Protein AF-0000000080792248 (afdb_homodimer)

Radius of gyration: 33.94 Å; Cα contacts (8 Å, |Δi|>4): 416; chains: 2; bounding box: 84×91×71 Å

Solvent-accessible surface area (backbone atoms only — not comparable to full-atom values): 27594 Å² total; per-residue (Å²): 134,82,74,79,63,71,64,55,58,54,50,51,52,52,52,50,48,53,51,50,50,52,51,46,55,53,45,66,75,39,85,69,81,72,72,50,47,61,70,50,49,49,58,53,50,51,52,52,48,50,51,49,48,48,49,52,48,62,64,58,58,65,68,70,60,73,55,48,75,62,47,49,47,49,38,39,40,53,28,38,51,53,42,34,61,61,47,30,71,73,53,45,52,63,58,57,27,16,51,69,45,72,43,48,54,64,57,44,50,73,74,25,90,39,69,65,52,43,48,51,53,39,51,53,51,53,56,59,58,54,60,76,46,44,6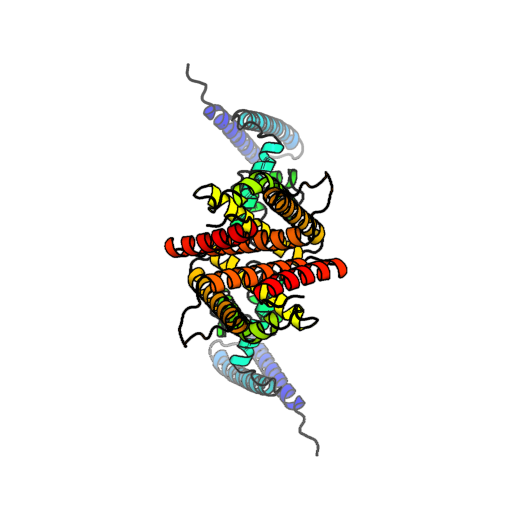1,59,53,65,72,39,61,58,73,53,66,68,72,48,33,53,52,52,43,51,49,45,48,48,50,51,49,50,52,55,47,19,58,65,36,67,90,40,16,64,61,53,50,52,49,52,51,52,51,32,51,52,44,12,48,52,50,33,44,66,72,68,47,84,71,55,90,88,52,76,70,58,67,69,35,44,45,50,17,45,47,48,55,21,31,51,47,47,33,42,52,49,36,66,45,40,88,43,66,68,59,24,48,52,41,47,51,43,43,33,53,54,48,24,62,74,60,64,47,73,128,131,87,75,80,67,73,66,55,57,56,50,51,52,52,50,50,49,51,49,48,50,52,49,48,55,54,45,67,73,42,88,69,78,72,72,49,48,62,71,51,49,50,57,52,51,50,52,50,49,48,49,49,50,47,48,51,49,62,68,55,57,63,69,70,59,72,55,47,76,63,46,49,46,50,37,38,40,51,28,38,53,53,42,33,63,61,46,31,70,72,54,44,53,65,58,58,27,17,51,68,45,72,43,48,54,65,57,46,48,73,72,26,90,38,69,65,52,43,49,51,53,38,51,53,50,52,56,60,57,52,61,75,49,44,61,58,52,65,72,39,65,58,75,54,67,66,73,47,34,54,51,50,42,50,51,46,49,47,49,51,49,50,51,55,46,19,58,64,35,66,89,41,16,64,60,53,48,51,50,52,51,53,51,32,50,53,44,12,48,52,50,34,44,67,72,68,46,84,72,57,91,87,52,76,71,56,66,69,35,44,43,50,16,46,47,48,55,19,33,51,47,47,34,44,53,49,36,66,45,38,87,43,68,68,60,24,46,51,41,48,50,42,44,35,52,55,48,23,62,73,60,64,47,71,127

Nearest PDB structures (foldseek):
  6o6o-assembly1_B  TM=5.865E-01  e=5.584E-06  Mycobacterium tuberculosis
  3bhq-assembly1_B  TM=6.969E-01  e=8.909E-05  Mesorhizobium japonicum MAFF 303099
  3dcf-assembly1_B  TM=4.874E-01  e=4.780E-04  Thermobifida fusca YX
  6el2-assembly1_B  TM=6.226E-01  e=4.844E-03  Sulfolobus acidocaldarius
  4ac6-assembly1_A  TM=5.297E-01  e=1.002E-02  Corynebacterium glutamicum

Foldseek 3Di:
DPPPDLVVVVVVLVVLVVVLVVVVVVVVVDDDDPVSCPVSVVVVVVSVVVVVVVCVVVVPPVCPPPCPLVRLLVLLLVLLLVCCLVQNLVRDDLQNSQVNSVHGSVSSCVNAVDSVRSLLVSLVVLLVVCLVCVLVCLVVLFQDPDPSLVSLLSSLSSLVSLVVVCVVPVVSVVVNVVSVVVQLQSQLCSLCVLVPHDADVVRGHDVVSSVLSCVLVVLSSVLSVQLVVDPDVVSNVVSRNVSSVSSCVSSVVDD/DPPDDPVVVVVVLVVLVVVLVVVLVVVVVDDDDPVSCPVSVVSVVVSVVVVVVVCCVVVPPVCPPVCPLVRLLVLLLVLLLVCCLVQNLVRDDLQNSQVNSVHGSVSSCVNAVDSVRSLLVSLVVLLVVCLVCVLVCLVVLFQDPDPSLVSLLSSLSSLVSLVVVCVVPVVSVVVNVVSVVVQLQSQLCSLCVLVPHDADVVRGHDVVSSVLSCVLVVLSSVLSVQLVVDPDPVSNVVSRVVSSVSSCVSSVVDD

Organism: Propionibacterium freudenreichii subsp. shermanii (strain ATCC 9614 / DSM 4902 / CIP 103027 / NCIMB 8099 / CIRM-BIA1) (NCBI:txid754252)

InterPro domains:
  IPR001647 DNA-binding HTH domain, TetR-type [PF00440] (76-122)
  IPR001647 DNA-binding HTH domain, TetR-type [PR00455] (76-89)
  IPR001647 DNA-binding HTH domain, TetR-type [PR00455] (97-120)
  IPR001647 DNA-binding HTH domain, TetR-type [PS50977] (70-130)
  IPR009057 Homedomain-like superfamily [SSF46689] (65-136)
  IPR050109 HTH-type, TetR-like transcriptional regulator [PTHR30055] (62-241)

Structure (mmCIF, N/CA/C/O backbone):
data_AF-0000000080792248-model_v1
#
loop_
_entity.id
_entity.type
_entity.pdbx_description
1 polymer 'Transcription regulator, TetR'
#
loop_
_atom_site.group_PDB
_atom_site.id
_atom_site.type_symbol
_atom_site.label_atom_id
_atom_site.label_alt_id
_atom_site.label_comp_id
_atom_site.label_asym_id
_atom_site.label_entity_id
_atom_site.label_seq_id
_atom_site.pdbx_PDB_ins_code
_atom_site.Cartn_x
_atom_site.Cartn_y
_atom_site.Cartn_z
_atom_site.occupancy
_atom_site.B_iso_or_equiv
_atom_site.auth_seq_id
_atom_site.auth_comp_id
_atom_site.auth_asym_id
_atom_site.auth_atom_id
_atom_site.pdbx_PDB_model_num
ATOM 1 N N . MET A 1 1 ? -42.312 38.844 -24.016 1 26.94 1 MET A N 1
ATOM 2 C CA . MET A 1 1 ? -42.844 39.375 -22.75 1 26.94 1 MET A CA 1
ATOM 3 C C . MET A 1 1 ? -41.781 39.312 -21.656 1 26.94 1 MET A C 1
ATOM 5 O O . MET A 1 1 ? -41.25 38.219 -21.391 1 26.94 1 MET A O 1
ATOM 9 N N . ALA A 1 2 ? -41.188 40.5 -21.297 1 35.22 2 ALA A N 1
ATOM 10 C CA . ALA A 1 2 ? -39.969 40.906 -20.594 1 35.22 2 ALA A CA 1
ATOM 11 C C . ALA A 1 2 ? -40 40.469 -19.141 1 35.22 2 ALA A C 1
ATOM 13 O O . ALA A 1 2 ? -40.938 40.812 -18.406 1 35.22 2 ALA A O 1
ATOM 14 N N . GLU A 1 3 ? -39.656 39.188 -18.922 1 37.41 3 GLU A N 1
ATOM 15 C CA . GLU A 1 3 ? -39.75 38.594 -17.594 1 37.41 3 GLU A CA 1
ATOM 16 C C . GLU A 1 3 ? -39.219 39.562 -16.516 1 37.41 3 GLU A C 1
ATOM 18 O O . GLU A 1 3 ? -38.156 40.156 -16.688 1 37.41 3 GLU A O 1
ATOM 23 N N . PRO A 1 4 ? -40.094 40.188 -15.711 1 38.69 4 PRO A N 1
ATOM 24 C CA . PRO A 1 4 ? -39.875 41.281 -14.75 1 38.69 4 PRO A CA 1
ATOM 25 C C . PRO A 1 4 ? -38.562 41.094 -13.953 1 38.69 4 PRO A C 1
ATOM 27 O O . PRO A 1 4 ? -38.094 39.969 -13.766 1 38.69 4 PRO A O 1
ATOM 30 N N . ASP A 1 5 ? -37.75 42.125 -14 1 41.28 5 ASP A N 1
ATOM 31 C CA . ASP A 1 5 ? -36.375 42.5 -13.68 1 41.28 5 ASP A CA 1
ATOM 32 C C . ASP A 1 5 ? -36.094 42.312 -12.188 1 41.28 5 ASP A C 1
ATOM 34 O O . ASP A 1 5 ? -36.625 43.062 -11.367 1 41.28 5 ASP A O 1
ATOM 38 N N . GLU A 1 6 ? -36.031 41.031 -11.742 1 42.88 6 GLU A N 1
ATOM 39 C CA . GLU A 1 6 ? -35.75 40.469 -10.414 1 42.88 6 GLU A CA 1
ATOM 40 C C . GLU A 1 6 ? -34.719 41.344 -9.688 1 42.88 6 GLU A C 1
ATOM 42 O O . GLU A 1 6 ? -34.562 41.219 -8.469 1 42.88 6 GLU A O 1
ATOM 47 N N . GLY A 1 7 ? -34.031 42.156 -10.5 1 46.25 7 GLY A N 1
ATOM 48 C CA . GLY A 1 7 ? -33.031 43.125 -10.039 1 46.25 7 GLY A CA 1
ATOM 49 C C . GLY A 1 7 ? -33.625 44.25 -9.219 1 46.25 7 GLY A C 1
ATOM 50 O O . GLY A 1 7 ? -32.969 44.781 -8.328 1 46.25 7 GLY A O 1
ATOM 51 N N . SER A 1 8 ? -34.781 44.656 -9.695 1 52.78 8 SER A N 1
ATOM 52 C CA . SER A 1 8 ? -35.438 45.844 -9.156 1 52.78 8 SER A CA 1
ATOM 53 C C . SER A 1 8 ? -35.875 45.625 -7.719 1 52.78 8 SER A C 1
ATOM 55 O O . SER A 1 8 ? -35.781 46.531 -6.887 1 52.78 8 SER A O 1
ATOM 57 N N . ASP A 1 9 ? -36.219 44.344 -7.516 1 48.25 9 ASP A N 1
ATOM 58 C CA . ASP A 1 9 ? -36.812 44.062 -6.219 1 48.25 9 ASP A CA 1
ATOM 59 C C . ASP A 1 9 ? -35.75 44.031 -5.117 1 48.25 9 ASP A C 1
ATOM 61 O O . ASP A 1 9 ? -36 44.469 -3.998 1 48.25 9 ASP A O 1
ATOM 65 N N . ILE A 1 10 ? -34.5 43.625 -5.488 1 50.09 10 ILE A N 1
ATOM 66 C CA . ILE A 1 10 ? -33.344 43.594 -4.586 1 50.09 10 ILE A CA 1
ATOM 67 C C . ILE A 1 10 ? -32.938 45.031 -4.242 1 50.09 10 ILE A C 1
ATOM 69 O O . ILE A 1 10 ? -32.656 45.344 -3.08 1 50.09 10 ILE A O 1
ATOM 73 N N . GLY A 1 11 ? -33.031 45.781 -5.219 1 54.44 11 GLY A N 1
ATOM 74 C CA . GLY A 1 11 ? -32.688 47.188 -5.066 1 54.44 11 GLY A CA 1
ATOM 75 C C . GLY A 1 11 ? -33.625 47.906 -4.113 1 54.44 11 GLY A C 1
ATOM 76 O O . GLY A 1 11 ? -33.188 48.688 -3.268 1 54.44 11 GLY A O 1
ATOM 77 N N . SER A 1 12 ? -34.875 47.5 -4.23 1 54.22 12 SER A N 1
ATOM 78 C CA . SER A 1 12 ? -35.906 48.156 -3.404 1 54.22 12 SER A CA 1
ATOM 79 C C . SER A 1 12 ? -35.781 47.75 -1.944 1 54.22 12 SER A C 1
ATOM 81 O O . SER A 1 12 ? -35.938 48.562 -1.039 1 54.22 12 SER A O 1
ATOM 83 N N . ALA A 1 13 ? -35.312 46.438 -1.746 1 50.81 13 ALA A N 1
ATOM 84 C CA . ALA A 1 13 ? -35.125 45.938 -0.394 1 50.81 13 ALA A CA 1
ATOM 85 C C . ALA A 1 13 ? -33.906 46.594 0.26 1 50.81 13 ALA A C 1
ATOM 87 O O . ALA A 1 13 ? -33.938 46.969 1.433 1 50.81 13 ALA A O 1
ATOM 88 N N . LEU A 1 14 ? -32.875 46.781 -0.508 1 54.84 14 LEU A N 1
ATOM 89 C CA . LEU A 1 14 ? -31.656 47.406 -0.029 1 54.84 14 LEU A CA 1
ATOM 90 C C . LEU A 1 14 ? -31.891 48.875 0.266 1 54.84 14 LEU A C 1
ATOM 92 O O . LEU A 1 14 ? -31.375 49.406 1.255 1 54.84 14 LEU A O 1
ATOM 96 N N . SER A 1 15 ? -32.656 49.469 -0.541 1 57.19 15 SER A N 1
ATOM 97 C CA . SER A 1 15 ? -33 50.875 -0.349 1 57.19 15 SER A CA 1
ATOM 98 C C . SER A 1 15 ? -33.844 51.094 0.912 1 57.19 15 SER A C 1
ATOM 100 O O . SER A 1 15 ? -33.594 52.031 1.662 1 57.19 15 SER A O 1
ATOM 102 N N . SER A 1 16 ? -34.719 50.062 1.187 1 52.09 16 SER A N 1
ATOM 103 C CA . SER A 1 16 ? -35.562 50.125 2.387 1 52.09 16 SER A CA 1
ATOM 104 C C . SER A 1 16 ? -34.719 49.938 3.646 1 52.09 16 SER A C 1
ATOM 106 O O . SER A 1 16 ? -34.938 50.594 4.656 1 52.09 16 SER A O 1
ATOM 108 N N . LEU A 1 17 ? -33.656 49.094 3.512 1 54.88 17 LEU A N 1
ATOM 109 C CA . LEU A 1 17 ? -32.75 48.875 4.621 1 54.88 17 LEU A CA 1
ATOM 110 C C . LEU A 1 17 ? -31.906 50.094 4.906 1 54.88 17 LEU A C 1
ATOM 112 O O . LEU A 1 17 ? -31.719 50.469 6.07 1 54.88 17 LEU A O 1
ATOM 116 N N . SER A 1 18 ? -31.469 50.625 3.871 1 54.5 18 SER A N 1
ATOM 117 C CA . SER A 1 18 ? -30.672 51.844 3.988 1 54.5 18 SER A CA 1
ATOM 118 C C . SER A 1 18 ? -31.484 52.969 4.617 1 54.5 18 SER A C 1
ATOM 120 O O . SER A 1 18 ? -30.984 53.688 5.484 1 54.5 18 SER A O 1
ATOM 122 N N . ALA A 1 19 ? -32.75 53.031 4.258 1 54.75 19 ALA A N 1
ATOM 123 C CA . ALA A 1 19 ? -33.656 54.062 4.801 1 54.75 19 ALA A CA 1
ATOM 124 C C . ALA A 1 19 ? -33.938 53.812 6.277 1 54.75 19 ALA A C 1
ATOM 126 O O . ALA A 1 19 ? -33.938 54.75 7.078 1 54.75 19 ALA A O 1
ATOM 127 N N . ALA A 1 20 ? -34 52.531 6.59 1 51.59 20 ALA A N 1
ATOM 128 C CA . ALA A 1 20 ? -34.25 52.156 7.984 1 51.59 20 ALA A CA 1
ATOM 129 C C . ALA A 1 20 ? -33.031 52.5 8.867 1 51.59 20 ALA A C 1
ATOM 131 O O . ALA A 1 20 ? -33.219 53.031 9.969 1 51.59 20 ALA A O 1
ATOM 132 N N . LEU A 1 21 ? -31.906 52.25 8.352 1 53.66 21 LEU A N 1
ATOM 133 C CA . LEU A 1 21 ? -30.672 52.531 9.078 1 53.66 21 LEU A CA 1
ATOM 134 C C . LEU A 1 21 ? -30.469 54.031 9.258 1 53.66 21 LEU A C 1
ATOM 136 O O . LEU A 1 21 ? -30.031 54.469 10.32 1 53.66 21 LEU A O 1
ATOM 140 N N . SER A 1 22 ? -30.75 54.719 8.227 1 54.53 22 SER A N 1
ATOM 141 C CA . SER A 1 22 ? -30.656 56.188 8.297 1 54.53 22 SER A CA 1
ATOM 142 C C . SER A 1 22 ? -31.625 56.75 9.336 1 54.53 22 SER A C 1
ATOM 144 O O . SER A 1 22 ? -31.266 57.656 10.094 1 54.53 22 SER A O 1
ATOM 146 N N . GLN A 1 23 ? -32.812 56.125 9.352 1 53.34 23 GLN A N 1
ATOM 147 C CA . GLN A 1 23 ? -33.781 56.594 10.32 1 53.34 23 GLN A CA 1
ATOM 148 C C . GLN A 1 23 ? -33.375 56.219 11.742 1 53.34 23 GLN A C 1
ATOM 150 O O . GLN A 1 23 ? -33.594 57 12.672 1 53.34 23 GLN A O 1
ATOM 155 N N . LEU A 1 24 ? -32.719 55.094 11.867 1 50.25 24 LEU A N 1
ATOM 156 C CA . LEU A 1 24 ? -32.156 54.688 13.156 1 50.25 24 LEU A CA 1
ATOM 157 C C . LEU A 1 24 ? -31.094 55.656 13.641 1 50.25 24 LEU A C 1
ATOM 159 O O . LEU A 1 24 ? -31.062 56.031 14.812 1 50.25 24 LEU A O 1
ATOM 163 N N . SER A 1 25 ? -30.234 55.969 12.742 1 47.69 25 SER A N 1
ATOM 164 C CA . SER A 1 25 ? -29.156 56.906 13.062 1 47.69 25 SER A CA 1
ATOM 165 C C . SER A 1 25 ? -29.703 58.25 13.531 1 47.69 25 SER A C 1
ATOM 167 O O . SER A 1 25 ? -29.219 58.844 14.5 1 47.69 25 SER A O 1
ATOM 169 N N . SER A 1 26 ? -30.672 58.719 12.82 1 50.72 26 SER A N 1
ATOM 170 C CA . SER A 1 26 ? -31.266 60 13.18 1 50.72 26 SER A CA 1
ATOM 171 C C . SER A 1 26 ? -31.984 59.906 14.523 1 50.72 26 SER A C 1
ATOM 173 O O . SER A 1 26 ? -31.984 60.875 15.297 1 50.72 26 SER A O 1
ATOM 175 N N . ALA A 1 27 ? -32.594 58.719 14.711 1 44.34 27 ALA A N 1
ATOM 176 C CA . ALA A 1 27 ? -33.375 58.562 15.938 1 44.34 27 ALA A CA 1
ATOM 177 C C . ALA A 1 27 ? -32.438 58.469 17.156 1 44.34 27 ALA A C 1
ATOM 179 O O . ALA A 1 27 ? -32.781 58.938 18.234 1 44.34 27 ALA A O 1
ATOM 180 N N . VAL A 1 28 ? -31.344 57.781 16.875 1 45.66 28 VAL A N 1
ATOM 181 C CA . VAL A 1 28 ? -30.359 57.656 17.953 1 45.66 28 VAL A CA 1
ATOM 182 C C . VAL A 1 28 ? -29.891 59.062 18.359 1 45.66 28 VAL A C 1
ATOM 184 O O . VAL A 1 28 ? -29.594 59.312 19.531 1 45.66 28 VAL A O 1
ATOM 187 N N . VAL A 1 29 ? -29.75 59.875 17.344 1 43.09 29 VAL A N 1
ATOM 188 C CA . VAL A 1 29 ? -29.328 61.219 17.688 1 43.09 29 VAL A CA 1
ATOM 189 C C . VAL A 1 29 ? -30.375 61.906 18.562 1 43.09 29 VAL A C 1
ATOM 191 O O . VAL A 1 29 ? -30.047 62.75 19.406 1 43.09 29 VAL A O 1
ATOM 194 N N . ASN A 1 30 ? -31.703 61.438 18.109 1 39.47 30 ASN A N 1
ATOM 195 C CA . ASN A 1 30 ? -32.719 62.156 18.906 1 39.47 30 ASN A CA 1
ATOM 196 C C . ASN A 1 30 ? -33.062 61.375 20.156 1 39.47 30 ASN A C 1
ATOM 198 O O . ASN A 1 30 ? -32.875 60.156 20.219 1 39.47 30 ASN A O 1
ATOM 202 N N . GLN A 1 31 ? -34.031 61.656 21.047 1 38.19 31 GLN A N 1
ATOM 203 C CA . GLN A 1 31 ? -34.25 61.656 22.484 1 38.19 31 GLN A CA 1
ATOM 204 C C . GLN A 1 31 ? -34.5 60.219 22.984 1 38.19 31 GLN A C 1
ATOM 206 O O . GLN A 1 31 ? -34.281 59.25 22.25 1 38.19 31 GLN A O 1
ATOM 211 N N . THR A 1 32 ? -35.875 59.844 23.469 1 39.41 32 THR A N 1
ATOM 212 C CA . THR A 1 32 ? -36.281 59.156 24.688 1 39.41 32 THR A CA 1
ATOM 213 C C . THR A 1 32 ? -36.375 57.656 24.453 1 39.41 32 THR A C 1
ATOM 215 O O . THR A 1 32 ? -36.625 57.219 23.328 1 39.41 32 THR A O 1
ATOM 218 N N . SER A 1 33 ? -35.906 56.656 25.406 1 42.75 33 SER A N 1
ATOM 219 C CA . SER A 1 33 ? -35.5 55.25 25.422 1 42.75 33 SER A CA 1
ATOM 220 C C . SER A 1 33 ? -36.625 54.344 24.906 1 42.75 33 SER A C 1
ATOM 222 O O . SER A 1 33 ? -36.375 53.438 24.141 1 42.75 33 SER A O 1
ATOM 224 N N . ASP A 1 34 ? -37.844 54.531 25.438 1 44.94 34 ASP A N 1
ATOM 225 C CA . ASP A 1 34 ? -38.906 53.531 25.359 1 44.94 34 ASP A CA 1
ATOM 226 C C . ASP A 1 34 ? -39.562 53.5 23.984 1 44.94 34 ASP A C 1
ATOM 228 O O . ASP A 1 34 ? -39.875 52.438 23.469 1 44.94 34 ASP A O 1
ATOM 232 N N . GLU A 1 35 ? -39.969 54.719 23.422 1 43.53 35 GLU A N 1
ATOM 233 C CA . GLU A 1 35 ? -40.719 54.844 22.188 1 43.53 35 GLU A CA 1
ATOM 234 C C . GLU A 1 35 ? -39.875 54.469 20.969 1 43.53 35 GLU A C 1
ATOM 236 O O . GLU A 1 35 ? -40.406 54.281 19.875 1 43.53 35 GLU A O 1
ATOM 241 N N . ILE A 1 36 ? -38.562 54.5 21.172 1 41.31 36 ILE A N 1
ATOM 242 C CA . ILE A 1 36 ? -37.688 54.156 20.062 1 41.31 36 ILE A CA 1
ATOM 243 C C . ILE A 1 36 ? -37.812 52.656 19.75 1 41.31 36 ILE A C 1
ATOM 245 O O . ILE A 1 36 ? -37.781 52.25 18.594 1 41.31 36 ILE A O 1
ATOM 249 N N . ASN A 1 37 ? -38.156 51.906 20.828 1 41.78 37 ASN A N 1
ATOM 250 C CA . ASN A 1 37 ? -38.094 50.469 20.609 1 41.78 37 ASN A CA 1
ATOM 251 C C . ASN A 1 37 ? -39.156 49.969 19.656 1 41.78 37 ASN A C 1
ATOM 253 O O . ASN A 1 37 ? -38.875 49.188 18.75 1 41.78 37 ASN A O 1
ATOM 257 N N . ALA A 1 38 ? -40.469 50.375 19.844 1 46.12 38 ALA A N 1
ATOM 258 C CA . ALA A 1 38 ? -41.562 49.781 19.062 1 46.12 38 ALA A CA 1
ATOM 259 C C . ALA A 1 38 ? -41.531 50.25 17.609 1 46.12 38 ALA A C 1
ATOM 261 O O . ALA A 1 38 ? -41.812 49.469 16.703 1 46.12 38 ALA A O 1
ATOM 262 N N . ARG A 1 39 ? -41.25 51.5 17.312 1 48.59 39 ARG A N 1
ATOM 263 C CA . ARG A 1 39 ? -41.344 52.062 15.961 1 48.59 39 ARG A CA 1
ATOM 264 C C . ARG A 1 39 ? -40.188 51.594 15.086 1 48.59 39 ARG A C 1
ATOM 266 O O . ARG A 1 39 ? -40.281 51.656 13.859 1 48.59 39 ARG A O 1
ATOM 273 N N . VAL A 1 40 ? -39.062 51.344 15.797 1 45.31 40 VAL A N 1
ATOM 274 C CA . VAL A 1 40 ? -37.938 50.906 14.992 1 45.31 40 VAL A CA 1
ATOM 275 C C . VAL A 1 40 ? -37.906 49.375 14.914 1 45.31 40 VAL A C 1
ATOM 277 O O . VAL A 1 40 ? -37.562 48.812 13.875 1 45.31 40 VAL A O 1
ATOM 280 N N . THR A 1 41 ? -38.5 48.688 15.992 1 47.84 41 THR A N 1
ATOM 281 C CA . THR A 1 41 ? -38.375 47.25 16 1 47.84 41 THR A CA 1
ATOM 282 C C . THR A 1 41 ? -39.375 46.625 15.008 1 47.84 41 THR A C 1
ATOM 284 O O . THR A 1 41 ? -39.062 45.625 14.352 1 47.84 41 THR A O 1
ATOM 287 N N . ASP A 1 42 ? -40.562 47.375 14.742 1 52.12 42 ASP A N 1
ATOM 288 C CA . ASP A 1 42 ? -41.562 46.719 13.898 1 52.12 42 ASP A CA 1
ATOM 289 C C . ASP A 1 42 ? -41.156 46.781 12.43 1 52.12 42 ASP A C 1
ATOM 291 O O . ASP A 1 42 ? -41.219 45.75 11.734 1 52.12 42 ASP A O 1
ATOM 295 N N . PRO A 1 43 ? -40.781 47.969 11.945 1 47.28 43 PRO A N 1
ATOM 296 C CA . PRO A 1 43 ? -40.406 47.938 10.531 1 47.28 43 PRO A CA 1
ATOM 297 C C . PRO A 1 43 ? -39.125 47.125 10.266 1 47.28 43 PRO A C 1
ATOM 299 O O . PRO A 1 43 ? -39.031 46.469 9.219 1 47.28 43 PRO A O 1
ATOM 302 N N . LEU A 1 44 ? -38.156 47.031 11.219 1 50.16 44 LEU A N 1
ATOM 303 C CA . LEU A 1 44 ? -36.969 46.188 11.039 1 50.16 44 LEU A CA 1
ATOM 304 C C . LEU A 1 44 ? -37.375 44.719 11.055 1 50.16 44 LEU A C 1
ATOM 306 O O . LEU A 1 44 ? -36.812 43.906 10.289 1 50.16 44 LEU A O 1
ATOM 310 N N . ARG A 1 45 ? -38.438 44.281 11.852 1 51.78 45 ARG A N 1
ATOM 311 C CA . ARG A 1 45 ? -38.938 42.938 11.828 1 51.78 45 ARG A CA 1
ATOM 312 C C . ARG A 1 45 ? -39.594 42.625 10.492 1 51.78 45 ARG A C 1
ATOM 314 O O . ARG A 1 45 ? -39.375 41.531 9.914 1 51.78 45 ARG A O 1
ATOM 321 N N . ARG A 1 46 ? -40.312 43.562 9.891 1 53.06 46 ARG A N 1
ATOM 322 C CA . ARG A 1 46 ? -40.969 43.312 8.617 1 53.06 46 ARG A CA 1
ATOM 323 C C . ARG A 1 46 ? -39.938 43.25 7.48 1 53.06 46 ARG A C 1
ATOM 325 O O . ARG A 1 46 ? -40.062 42.406 6.586 1 53.06 46 ARG A O 1
ATOM 332 N N . ALA A 1 47 ? -38.969 44.125 7.473 1 48.34 47 ALA A N 1
ATOM 333 C CA . ALA A 1 47 ? -37.938 44.031 6.457 1 48.34 47 ALA A CA 1
ATOM 334 C C . ALA A 1 47 ? -37.156 42.75 6.586 1 48.34 47 ALA A C 1
ATOM 336 O O . ALA A 1 47 ? -36.844 42.094 5.582 1 48.34 47 ALA A O 1
ATOM 337 N N . SER A 1 48 ? -36.844 42.219 7.883 1 49.91 48 SER A N 1
ATOM 338 C CA . SER A 1 48 ? -36.188 40.938 8.07 1 49.91 48 SER A CA 1
ATOM 339 C C . SER A 1 48 ? -37.031 39.781 7.57 1 49.91 48 SER A C 1
ATOM 341 O O . SER A 1 48 ? -36.531 38.875 6.926 1 49.91 48 SER A O 1
ATOM 343 N N . GLU A 1 49 ? -38.344 39.844 7.762 1 54.09 49 GLU A N 1
ATOM 344 C CA . GLU A 1 49 ? -39.219 38.781 7.254 1 54.09 49 GLU A CA 1
ATOM 345 C C . GLU A 1 49 ? -39.312 38.844 5.73 1 54.09 49 GLU A C 1
ATOM 347 O O . GLU A 1 49 ? -39.312 37.781 5.078 1 54.09 49 GLU A O 1
ATOM 352 N N . GLN A 1 50 ? -39.344 40 5.164 1 49.53 50 GLN A N 1
ATOM 353 C CA . GLN A 1 50 ? -39.406 40.062 3.707 1 49.53 50 GLN A CA 1
ATOM 354 C C . GLN A 1 50 ? -38.094 39.656 3.07 1 49.53 50 GLN A C 1
ATOM 356 O O . GLN A 1 50 ? -38.062 38.969 2.031 1 49.53 50 GLN A O 1
ATOM 361 N N . ILE A 1 51 ? -36.938 40 3.691 1 48.5 51 ILE A N 1
ATOM 362 C CA . ILE A 1 51 ? -35.656 39.5 3.178 1 48.5 51 ILE A CA 1
ATOM 363 C C . ILE A 1 51 ? -35.562 38 3.34 1 48.5 51 ILE A C 1
ATOM 365 O O . ILE A 1 51 ? -35.125 37.281 2.436 1 48.5 51 ILE A O 1
ATOM 369 N N . THR A 1 52 ? -36.125 37.406 4.523 1 48.62 52 THR A N 1
ATOM 370 C CA . THR A 1 52 ? -36.188 35.969 4.652 1 48.62 52 THR A CA 1
ATOM 371 C C . THR A 1 52 ? -37.094 35.375 3.588 1 48.62 52 THR A C 1
ATOM 373 O O . THR A 1 52 ? -36.781 34.312 3.01 1 48.62 52 THR A O 1
ATOM 376 N N . ASP A 1 53 ? -38.188 35.969 3.389 1 48.09 53 ASP A N 1
ATOM 377 C CA . ASP A 1 53 ? -39.094 35.469 2.355 1 48.09 53 ASP A CA 1
ATOM 378 C C . ASP A 1 53 ? -38.438 35.562 0.973 1 48.09 53 ASP A C 1
ATOM 380 O O . ASP A 1 53 ? -38.531 34.656 0.173 1 48.09 53 ASP A O 1
ATOM 384 N N . VAL A 1 54 ? -37.844 36.656 0.584 1 44.44 54 VAL A N 1
ATOM 385 C CA . VAL A 1 54 ? -37.188 36.75 -0.712 1 44.44 54 VAL A CA 1
ATOM 386 C C . VAL A 1 54 ? -36 35.781 -0.761 1 44.44 54 VAL A C 1
ATOM 388 O O . VAL A 1 54 ? -35.781 35.125 -1.771 1 44.44 54 VAL A O 1
ATOM 391 N N . ALA A 1 55 ? -35.125 35.625 0.342 1 40.06 55 ALA A N 1
ATOM 392 C CA . ALA A 1 55 ? -34.062 34.594 0.364 1 40.06 55 ALA A CA 1
ATOM 393 C C . ALA A 1 55 ? -34.656 33.219 0.203 1 40.06 55 ALA A C 1
ATOM 395 O O . ALA A 1 55 ? -34.125 32.375 -0.506 1 40.06 55 ALA A O 1
ATOM 396 N N . GLU A 1 56 ? -35.719 32.906 0.916 1 44.31 56 GLU A N 1
ATOM 397 C CA . GLU A 1 56 ? -36.375 31.625 0.686 1 44.31 56 GLU A CA 1
ATOM 398 C C . GLU A 1 56 ? -36.875 31.516 -0.751 1 44.31 56 GLU A C 1
ATOM 400 O O . GLU A 1 56 ? -36.812 30.453 -1.357 1 44.31 56 GLU A O 1
ATOM 405 N N . ARG A 1 57 ? -37.406 32.438 -1.322 1 43.12 57 ARG A N 1
ATOM 406 C CA . ARG A 1 57 ? -37.906 32.406 -2.691 1 43.12 57 ARG A CA 1
ATOM 407 C C . ARG A 1 57 ? -36.781 32.438 -3.695 1 43.12 57 ARG A C 1
ATOM 409 O O . ARG A 1 57 ? -36.844 31.797 -4.742 1 43.12 57 ARG A O 1
ATOM 416 N N . LEU A 1 58 ? -35.812 33.281 -3.689 1 40.78 58 LEU A N 1
ATOM 417 C CA . LEU A 1 58 ? -34.656 33.219 -4.562 1 40.78 58 LEU A CA 1
ATOM 418 C C . LEU A 1 58 ? -33.812 31.953 -4.273 1 40.78 58 LEU A C 1
ATOM 420 O O . LEU A 1 58 ? -33.125 31.438 -5.156 1 40.78 58 LEU A O 1
ATOM 424 N N . GLY A 1 59 ? -33.594 31.484 -3 1 36.78 59 GLY A N 1
ATOM 425 C CA . GLY A 1 59 ? -33.125 30.141 -2.738 1 36.78 59 GLY A CA 1
ATOM 426 C C . GLY A 1 59 ? -34 29.062 -3.326 1 36.78 59 GLY A C 1
ATOM 427 O O . GLY A 1 59 ? -33.625 27.891 -3.361 1 36.78 59 GLY A O 1
ATOM 428 N N . SER A 1 60 ? -35.281 29.094 -3.354 1 35.75 60 SER A N 1
ATOM 429 C CA . SER A 1 60 ? -36.156 28.078 -3.918 1 35.75 60 SER A CA 1
ATOM 430 C C . SER A 1 60 ? -36.031 28 -5.434 1 35.75 60 SER A C 1
ATOM 432 O O . SER A 1 60 ? -36.406 27 -6.051 1 35.75 60 SER A O 1
ATOM 434 N N . GLY A 1 61 ? -35.969 28.953 -6.219 1 34.88 61 GLY A N 1
ATOM 435 C CA . GLY A 1 61 ? -36.125 28.891 -7.664 1 34.88 61 GLY A CA 1
ATOM 436 C C . GLY A 1 61 ? -34.906 28.297 -8.352 1 34.88 61 GLY A C 1
ATOM 437 O O . GLY A 1 61 ? -34.906 28.094 -9.57 1 34.88 61 GLY A O 1
ATOM 438 N N . SER A 1 62 ? -33.688 28.844 -8.219 1 35.38 62 SER A N 1
ATOM 439 C CA . SER A 1 62 ? -32.75 28.078 -9.023 1 35.38 62 SER A CA 1
ATOM 440 C C . SER A 1 62 ? -32.844 26.594 -8.703 1 35.38 62 SER A C 1
ATOM 442 O O . SER A 1 62 ? -32.656 26.188 -7.551 1 35.38 62 SER A O 1
ATOM 444 N N . SER A 1 63 ? -33.688 25.781 -9.336 1 35.25 63 SER A N 1
ATOM 445 C CA . SER A 1 63 ? -33.906 24.344 -9.383 1 35.25 63 SER A CA 1
ATOM 446 C C . SER A 1 63 ? -32.625 23.562 -9.133 1 35.25 63 SER A C 1
ATOM 448 O O . SER A 1 63 ? -32.094 22.938 -10.039 1 35.25 63 SER A O 1
ATOM 450 N N . ALA A 1 64 ? -31.578 24.125 -8.758 1 37.03 64 ALA A N 1
ATOM 451 C CA . ALA A 1 64 ? -30.641 23.141 -8.242 1 37.03 64 ALA A CA 1
ATOM 452 C C . ALA A 1 64 ? -31.344 22.062 -7.418 1 37.03 64 ALA A C 1
ATOM 454 O O . ALA A 1 64 ? -31.828 22.344 -6.32 1 37.03 64 ALA A O 1
ATOM 455 N N . ARG A 1 65 ? -32.281 21.297 -8.039 1 38.78 65 ARG A N 1
ATOM 456 C CA . ARG A 1 65 ? -33.062 20.203 -7.465 1 38.78 65 ARG A CA 1
ATOM 457 C C . ARG A 1 65 ? -32.469 19.75 -6.137 1 38.78 65 ARG A C 1
ATOM 459 O O . ARG A 1 65 ? -31.281 19.469 -6.051 1 38.78 65 ARG A O 1
ATOM 466 N N . PRO A 1 66 ? -32.938 20.062 -4.996 1 41.09 66 PRO A N 1
ATOM 467 C CA . PRO A 1 66 ? -32.406 19.547 -3.729 1 41.09 66 PRO A CA 1
ATOM 468 C C . PRO A 1 66 ? -31.656 18.219 -3.893 1 41.09 66 PRO A C 1
ATOM 470 O O . PRO A 1 66 ? -32.25 17.219 -4.266 1 41.09 66 PRO A O 1
ATOM 473 N N . ARG A 1 67 ? -30.719 18.109 -4.773 1 50.44 67 ARG A N 1
ATOM 474 C CA . ARG A 1 67 ? -30.156 16.766 -4.863 1 50.44 67 ARG A CA 1
ATOM 475 C C . ARG A 1 67 ? -30.328 16.016 -3.547 1 50.44 67 ARG A C 1
ATOM 477 O O . ARG A 1 67 ? -30 16.531 -2.48 1 50.44 67 ARG A O 1
ATOM 484 N N . GLY A 1 68 ? -31.5 15.398 -3.385 1 63.25 68 GLY A N 1
ATOM 485 C CA . GLY A 1 68 ? -31.844 14.617 -2.209 1 63.25 68 GLY A CA 1
ATOM 486 C C . GLY A 1 68 ? -30.625 14.195 -1.395 1 63.25 68 GLY A C 1
ATOM 487 O O . GLY A 1 68 ? -29.484 14.375 -1.829 1 63.25 68 GLY A O 1
ATOM 488 N N . ILE A 1 69 ? -30.875 14.211 -0.076 1 74.94 69 ILE A N 1
ATOM 489 C CA . ILE A 1 69 ? -29.906 13.781 0.92 1 74.94 69 ILE A CA 1
ATOM 490 C C . ILE A 1 69 ? -28.938 12.773 0.302 1 74.94 69 ILE A C 1
ATOM 492 O O . ILE A 1 69 ? -27.734 12.844 0.515 1 74.94 69 ILE A O 1
ATOM 496 N N . GLU A 1 70 ? -29.562 12.125 -0.646 1 84.5 70 GLU A N 1
ATOM 497 C CA . GLU A 1 70 ? -28.719 11.078 -1.235 1 84.5 70 GLU A CA 1
ATOM 498 C C . GLU A 1 70 ? -27.75 11.656 -2.258 1 84.5 70 GLU A C 1
ATOM 500 O O . GLU A 1 70 ? -26.594 11.234 -2.328 1 84.5 70 GLU A O 1
ATOM 505 N N . ALA A 1 71 ? -28.234 12.641 -2.951 1 88.44 71 ALA A N 1
ATOM 506 C CA . ALA A 1 71 ? -27.375 13.266 -3.953 1 88.44 71 ALA A CA 1
ATOM 507 C C . ALA A 1 71 ? -26.234 14.031 -3.291 1 88.44 71 ALA A C 1
ATOM 509 O O . ALA A 1 71 ? -25.094 14 -3.77 1 88.44 71 ALA A O 1
ATOM 510 N N . THR A 1 72 ? -26.547 14.727 -2.234 1 91.31 72 THR A N 1
ATOM 511 C CA . THR A 1 72 ? -25.531 15.445 -1.479 1 91.31 72 THR A CA 1
ATOM 512 C C . THR A 1 72 ? -24.5 14.484 -0.901 1 91.31 72 THR A C 1
ATOM 514 O O . THR A 1 72 ? -23.297 14.719 -1.005 1 91.31 72 THR A O 1
ATOM 517 N N . ARG A 1 73 ? -25.016 13.453 -0.377 1 93.44 73 ARG A N 1
ATOM 518 C CA . ARG A 1 73 ? -24.141 12.461 0.224 1 93.44 73 ARG A CA 1
ATOM 519 C C . ARG A 1 73 ? -23.172 11.883 -0.809 1 93.44 73 ARG A C 1
ATOM 521 O O . ARG A 1 73 ? -21.969 11.781 -0.55 1 93.44 73 ARG A O 1
ATOM 528 N N . GLU A 1 74 ? -23.656 11.617 -1.974 1 93.31 74 GLU A N 1
ATOM 529 C CA . GLU A 1 74 ? -22.828 11.055 -3.037 1 93.31 74 GLU A CA 1
ATOM 530 C C . GLU A 1 74 ? -21.797 12.07 -3.525 1 93.31 74 GLU A C 1
ATOM 532 O O . GLU A 1 74 ? -20.656 11.711 -3.795 1 93.31 74 GLU A O 1
ATOM 537 N N . ALA A 1 75 ? -22.219 13.258 -3.621 1 94.12 75 ALA A N 1
ATOM 538 C CA . ALA A 1 75 ? -21.297 14.312 -4.047 1 94.12 75 ALA A CA 1
ATOM 539 C C . ALA A 1 75 ? -20.156 14.492 -3.047 1 94.12 75 ALA A C 1
ATOM 541 O O . ALA A 1 75 ? -19 14.68 -3.436 1 94.12 75 ALA A O 1
ATOM 542 N N . LEU A 1 76 ? -20.5 14.43 -1.821 1 95.38 76 LEU A N 1
ATOM 543 C CA . LEU A 1 76 ? -19.5 14.555 -0.767 1 95.38 76 LEU A CA 1
ATOM 544 C C . LEU A 1 76 ? -18.531 13.375 -0.801 1 95.38 76 LEU A C 1
ATOM 546 O O . LEU A 1 76 ? -17.312 13.555 -0.655 1 95.38 76 LEU A O 1
ATOM 550 N N . LEU A 1 77 ? -19.062 12.219 -1.041 1 94.31 77 LEU A N 1
ATOM 551 C CA . LEU A 1 77 ? -18.219 11.031 -1.127 1 94.31 77 LEU A CA 1
ATOM 552 C C . LEU A 1 77 ? -17.297 11.102 -2.336 1 94.31 77 LEU A C 1
ATOM 554 O O . LEU A 1 77 ? -16.125 10.75 -2.246 1 94.31 77 LEU A O 1
ATOM 558 N N . ASP A 1 78 ? -17.812 11.594 -3.41 1 92.06 78 ASP A N 1
ATOM 559 C CA . ASP A 1 78 ? -17 11.734 -4.613 1 92.06 78 ASP A CA 1
ATOM 560 C C . ASP A 1 78 ? -15.867 12.734 -4.398 1 92.06 78 ASP A C 1
ATOM 562 O O . ASP A 1 78 ? -14.727 12.484 -4.789 1 92.06 78 ASP A O 1
ATOM 566 N N . ALA A 1 79 ? -16.203 13.82 -3.777 1 93.94 79 ALA A N 1
ATOM 567 C CA . ALA A 1 79 ? -15.188 14.828 -3.461 1 93.94 79 ALA A CA 1
ATOM 568 C C . ALA A 1 79 ? -14.148 14.281 -2.494 1 93.94 79 ALA A C 1
ATOM 570 O O . ALA A 1 79 ? -12.945 14.508 -2.67 1 93.94 79 ALA A O 1
ATOM 571 N N . ALA A 1 80 ? -14.633 13.586 -1.489 1 94.19 80 ALA A N 1
ATOM 572 C CA . ALA A 1 80 ? -13.727 12.984 -0.512 1 94.19 80 ALA A CA 1
ATOM 573 C C . ALA A 1 80 ? -12.789 11.977 -1.178 1 94.19 80 ALA A C 1
ATOM 575 O O . ALA A 1 80 ? -11.594 11.961 -0.895 1 94.19 80 ALA A O 1
ATOM 576 N N . ALA A 1 81 ? -13.336 11.18 -2.07 1 89.75 81 ALA A N 1
ATOM 577 C CA . ALA A 1 81 ? -12.539 10.18 -2.779 1 89.75 81 ALA A CA 1
ATOM 578 C C . ALA A 1 81 ? -11.383 10.836 -3.529 1 89.75 81 ALA A C 1
ATOM 580 O O . ALA A 1 81 ? -10.242 10.375 -3.445 1 89.75 81 ALA A O 1
ATOM 581 N N . GLN A 1 82 ? -11.695 11.859 -4.18 1 87.19 82 GLN A N 1
ATOM 582 C CA . GLN A 1 82 ? -10.68 12.57 -4.953 1 87.19 82 GLN A CA 1
ATOM 583 C C . GLN A 1 82 ? -9.625 13.18 -4.039 1 87.19 82 GLN A C 1
ATOM 585 O O . GLN A 1 82 ? -8.422 13.016 -4.27 1 87.19 82 GLN A O 1
ATOM 590 N N . LEU A 1 83 ? -10.031 13.797 -3.016 1 88.56 83 LEU A N 1
ATOM 591 C CA . LEU A 1 83 ? -9.125 14.523 -2.141 1 88.56 83 LEU A CA 1
ATOM 592 C C . LEU A 1 83 ? -8.273 13.555 -1.317 1 88.56 83 LEU A C 1
ATOM 594 O O . LEU A 1 83 ? -7.078 13.781 -1.131 1 88.56 83 LEU A O 1
ATOM 598 N N . PHE A 1 84 ? -8.852 12.5 -0.829 1 86.69 84 PHE A N 1
ATOM 599 C CA . PHE A 1 84 ? -8.094 11.508 -0.075 1 86.69 84 PHE A CA 1
ATOM 600 C C . PHE A 1 84 ? -7.062 10.82 -0.967 1 86.69 84 PHE A C 1
ATOM 602 O O . PHE A 1 84 ? -5.969 10.484 -0.515 1 86.69 84 PHE A O 1
ATOM 609 N N . ALA A 1 85 ? -7.477 10.633 -2.193 1 80.56 85 ALA A N 1
ATOM 610 C CA . ALA A 1 85 ? -6.527 10.062 -3.145 1 80.56 85 ALA A CA 1
ATOM 611 C C . ALA A 1 85 ? -5.375 11.031 -3.41 1 80.56 85 ALA A C 1
ATOM 613 O O . ALA A 1 85 ? -4.215 10.617 -3.502 1 80.56 85 ALA A O 1
ATOM 614 N N . GLU A 1 86 ? -5.641 12.289 -3.447 1 79.69 86 GLU A N 1
ATOM 615 C CA . GLU A 1 86 ? -4.672 13.32 -3.816 1 79.69 86 GLU A CA 1
ATOM 616 C C . GLU A 1 86 ? -3.781 13.688 -2.633 1 79.69 86 GLU A C 1
ATOM 618 O O . GLU A 1 86 ? -2.576 13.898 -2.797 1 79.69 86 GLU A O 1
ATOM 623 N N . LYS A 1 87 ? -4.395 13.703 -1.418 1 80.12 87 LYS A N 1
ATOM 624 C CA . LYS A 1 87 ? -3.674 14.328 -0.313 1 80.12 87 LYS A CA 1
ATOM 625 C C . LYS A 1 87 ? -3.561 13.383 0.877 1 80.12 87 LYS A C 1
ATOM 627 O O . LYS A 1 87 ? -2.869 13.68 1.853 1 80.12 87 LYS A O 1
ATOM 632 N N . GLY A 1 88 ? -4.246 12.281 0.725 1 82.38 88 GLY A N 1
ATOM 633 C CA . GLY A 1 88 ? -4.301 11.398 1.881 1 82.38 88 GLY A CA 1
ATOM 634 C C . GLY A 1 88 ? -5.344 11.812 2.898 1 82.38 88 GLY A C 1
ATOM 635 O O . GLY A 1 88 ? -5.863 12.93 2.844 1 82.38 88 GLY A O 1
ATOM 636 N N . TYR A 1 89 ? -5.672 10.922 3.879 1 84.38 89 TYR A N 1
ATOM 637 C CA . TYR A 1 89 ? -6.668 11.164 4.918 1 84.38 89 TYR A CA 1
ATOM 638 C C . TYR A 1 89 ? -6.246 12.32 5.82 1 84.38 89 TYR A C 1
ATOM 640 O O . TYR A 1 89 ? -7.031 13.234 6.074 1 84.38 89 TYR A O 1
ATOM 648 N N . GLU A 1 90 ? -4.965 12.25 6.238 1 77.44 90 GLU A N 1
ATOM 649 C CA . GLU A 1 90 ? -4.492 13.258 7.188 1 77.44 90 GLU A CA 1
ATOM 650 C C . GLU A 1 90 ? -4.336 14.617 6.516 1 77.44 90 GLU A C 1
ATOM 652 O O . GLU A 1 90 ? -4.52 15.656 7.152 1 77.44 90 GLU A O 1
ATOM 657 N N . GLY A 1 91 ? -4.105 14.656 5.273 1 78.88 91 GLY A N 1
ATOM 658 C CA . GLY A 1 91 ? -3.865 15.891 4.551 1 78.88 91 GLY A CA 1
ATOM 659 C C . GLY A 1 91 ? -5.137 16.547 4.055 1 78.88 91 GLY A C 1
ATOM 660 O O . GLY A 1 91 ? -5.094 17.641 3.473 1 78.88 91 GLY A O 1
ATOM 661 N N . THR A 1 92 ? -6.227 15.859 4.27 1 87.31 92 THR A N 1
ATOM 662 C CA . THR A 1 92 ? -7.496 16.375 3.766 1 87.31 92 THR A CA 1
ATOM 663 C C . THR A 1 92 ? -8.375 16.859 4.914 1 87.31 92 THR A C 1
ATOM 665 O O . THR A 1 92 ? -8.531 16.156 5.918 1 87.31 92 THR A O 1
ATOM 668 N N . GLY A 1 93 ? -8.93 18.109 4.75 1 91.25 93 GLY A N 1
ATOM 669 C CA . GLY A 1 93 ? -9.844 18.625 5.754 1 91.25 93 GLY A CA 1
ATOM 670 C C . GLY A 1 93 ? -11.297 18.562 5.332 1 91.25 93 GLY A C 1
ATOM 671 O O . GLY A 1 93 ? -11.602 18.5 4.137 1 91.25 93 GLY A O 1
ATOM 672 N N . VAL A 1 94 ? -12.164 18.609 6.309 1 94.25 94 VAL A N 1
ATOM 673 C CA . VAL A 1 94 ? -13.594 18.5 6.051 1 94.25 94 VAL A CA 1
ATOM 674 C C . VAL A 1 94 ? -14.07 19.719 5.262 1 94.25 94 VAL A C 1
ATOM 676 O O . VAL A 1 94 ? -14.938 19.609 4.391 1 94.25 94 VAL A O 1
ATOM 679 N N . SER A 1 95 ? -13.516 20.859 5.531 1 95.06 95 SER A N 1
ATOM 680 C CA . SER A 1 95 ? -13.898 22.078 4.816 1 95.06 95 SER A CA 1
ATOM 681 C C . SER A 1 95 ? -13.539 21.984 3.336 1 95.06 95 SER A C 1
ATOM 683 O O . SER A 1 95 ? -14.297 22.422 2.477 1 95.06 95 SER A O 1
ATOM 685 N N . GLU A 1 96 ? -12.469 21.469 3.08 1 95.12 96 GLU A N 1
ATOM 686 C CA . GLU A 1 96 ? -12.008 21.297 1.705 1 95.12 96 GLU A CA 1
ATOM 687 C C . GLU A 1 96 ? -12.906 20.328 0.936 1 95.12 96 GLU A C 1
ATOM 689 O O . GLU A 1 96 ? -13.227 20.578 -0.229 1 95.12 96 GLU A O 1
ATOM 694 N N . ILE A 1 97 ? -13.297 19.219 1.57 1 96.38 97 ILE A N 1
ATOM 695 C CA . ILE A 1 97 ? -14.188 18.234 0.951 1 96.38 97 ILE A CA 1
ATOM 696 C C . ILE A 1 97 ? -15.523 18.891 0.611 1 96.38 97 ILE A C 1
ATOM 698 O O . ILE A 1 97 ? -16.016 18.75 -0.507 1 96.38 97 ILE A O 1
ATOM 702 N N . ALA A 1 98 ? -16.047 19.594 1.604 1 96.5 98 ALA A N 1
ATOM 703 C CA . ALA A 1 98 ? -17.328 20.266 1.406 1 96.5 98 ALA A CA 1
ATOM 704 C C . ALA A 1 98 ? -17.25 21.25 0.244 1 96.5 98 ALA A C 1
ATOM 706 O O . ALA A 1 98 ? -18.109 21.25 -0.644 1 96.5 98 ALA A O 1
ATOM 707 N N . ARG A 1 99 ? -16.234 22.016 0.219 1 96.19 99 ARG A N 1
ATOM 708 C CA . ARG A 1 99 ? -16.047 23.016 -0.823 1 96.19 99 ARG A CA 1
ATOM 709 C C . ARG A 1 99 ? -15.938 22.359 -2.197 1 96.19 99 ARG A C 1
ATOM 711 O O . ARG A 1 99 ? -16.562 22.812 -3.156 1 96.19 99 ARG A O 1
ATOM 718 N N . ARG A 1 100 ? -15.211 21.375 -2.303 1 94.81 100 ARG A N 1
ATOM 719 C CA . ARG A 1 100 ? -15.031 20.672 -3.57 1 94.81 100 ARG A CA 1
ATOM 720 C C . ARG A 1 100 ? -16.359 20.109 -4.07 1 94.81 100 ARG A C 1
ATOM 722 O O . ARG A 1 100 ? -16.594 20.062 -5.277 1 94.81 100 ARG A O 1
ATOM 729 N N . ALA A 1 101 ? -17.156 19.656 -3.191 1 95.81 101 ALA A N 1
ATOM 730 C CA . ALA A 1 101 ? -18.438 19.062 -3.533 1 95.81 101 ALA A CA 1
ATOM 731 C C . ALA A 1 101 ? -19.484 20.141 -3.828 1 95.81 101 ALA A C 1
ATOM 733 O O . ALA A 1 101 ? -20.578 19.844 -4.281 1 95.81 101 ALA A O 1
ATOM 734 N N . GLY A 1 102 ? -19.156 21.391 -3.482 1 95.19 102 GLY A N 1
ATOM 735 C CA . GLY A 1 102 ? -20.078 22.484 -3.717 1 95.19 102 GLY A CA 1
ATOM 736 C C . GLY A 1 102 ? -21.047 22.703 -2.576 1 95.19 102 GLY A C 1
ATOM 737 O O . GLY A 1 102 ? -22.156 23.203 -2.789 1 95.19 102 GLY A O 1
ATOM 738 N N . TYR A 1 103 ? -20.672 22.234 -1.481 1 95.06 103 TYR A N 1
ATOM 739 C CA . TYR A 1 103 ? -21.547 22.344 -0.322 1 95.06 103 TYR A CA 1
ATOM 740 C C . TYR A 1 103 ? -20.844 23.047 0.829 1 95.06 103 TYR A C 1
ATOM 742 O O . TYR A 1 103 ? -19.625 23.297 0.768 1 95.06 103 TYR A O 1
ATOM 750 N N . THR A 1 104 ? -21.625 23.375 1.854 1 92.81 104 THR A N 1
ATOM 751 C CA . THR A 1 104 ? -21.078 23.984 3.062 1 92.81 104 THR A CA 1
ATOM 752 C C . THR A 1 104 ? -20.547 22.906 4.012 1 92.81 104 THR A C 1
ATOM 754 O O . THR A 1 104 ? -20.906 21.734 3.887 1 92.81 104 THR A O 1
ATOM 757 N N . LYS A 1 105 ? -19.656 23.359 4.906 1 94.06 105 LYS A N 1
ATOM 758 C CA . LYS A 1 105 ? -19.188 22.453 5.961 1 94.06 105 LYS A CA 1
ATOM 759 C C . LYS A 1 105 ? -20.359 21.922 6.781 1 94.06 105 LYS A C 1
ATOM 761 O O . LYS A 1 105 ? -20.344 20.75 7.199 1 94.06 105 LYS A O 1
ATOM 766 N N . GLY A 1 106 ? -21.359 22.766 6.984 1 92.62 106 GLY A N 1
ATOM 767 C CA . GLY A 1 106 ? -22.562 22.344 7.684 1 92.62 106 GLY A CA 1
ATOM 768 C C . GLY A 1 106 ? -23.297 21.219 6.98 1 92.62 106 GLY A C 1
ATOM 769 O O . GLY A 1 106 ? -23.75 20.266 7.625 1 92.62 106 GLY A O 1
ATOM 770 N N . ALA A 1 107 ? -23.422 21.359 5.727 1 92.75 107 ALA A N 1
ATOM 771 C CA . ALA A 1 107 ? -24.062 20.312 4.93 1 92.75 107 ALA A CA 1
ATOM 772 C C . ALA A 1 107 ? -23.312 18.984 5.07 1 92.75 107 ALA A C 1
ATOM 774 O O . ALA A 1 107 ? -23.922 17.922 5.109 1 92.75 107 ALA A O 1
ATOM 775 N N . LEU A 1 108 ? -21.922 19 5.074 1 95.62 108 LEU A N 1
ATOM 776 C CA . LEU A 1 108 ? -21.141 17.781 5.262 1 95.62 108 LEU A CA 1
ATOM 777 C C . LEU A 1 108 ? -21.484 17.109 6.59 1 95.62 108 LEU A C 1
ATOM 779 O O . LEU A 1 108 ? -21.703 15.898 6.641 1 95.62 108 LEU A O 1
ATOM 783 N N . TYR A 1 109 ? -21.609 17.938 7.59 1 94 109 TYR A N 1
ATOM 784 C CA . TYR A 1 109 ? -21.844 17.375 8.922 1 94 109 TYR A CA 1
ATOM 785 C C . TYR A 1 109 ? -23.297 16.953 9.094 1 94 109 TYR A C 1
ATOM 787 O O . TYR A 1 109 ? -23.609 16.188 10 1 94 109 TYR A O 1
ATOM 795 N N . ALA A 1 110 ? -24.203 17.484 8.273 1 93.69 110 ALA A N 1
ATOM 796 C CA . ALA A 1 110 ? -25.562 16.969 8.234 1 93.69 110 ALA A CA 1
ATOM 797 C C . ALA A 1 110 ? -25.594 15.539 7.695 1 93.69 110 ALA A C 1
ATOM 799 O O . ALA A 1 110 ? -26.5 14.766 8.039 1 93.69 110 ALA A O 1
ATOM 800 N N . ASN A 1 111 ? -24.625 15.164 6.945 1 94.69 111 ASN A N 1
ATOM 801 C CA . ASN A 1 111 ? -24.594 13.859 6.293 1 94.69 111 ASN A CA 1
ATOM 802 C C . ASN A 1 111 ? -23.641 12.898 6.996 1 94.69 111 ASN A C 1
ATOM 804 O O . ASN A 1 111 ? -23.859 11.688 7.004 1 94.69 111 ASN A O 1
ATOM 808 N N . PHE A 1 112 ? -22.547 13.484 7.488 1 95.75 112 PHE A N 1
ATOM 809 C CA . PHE A 1 112 ? -21.516 12.68 8.156 1 95.75 112 PHE A CA 1
ATOM 810 C C . PHE A 1 112 ? -21.109 13.32 9.477 1 95.75 112 PHE A C 1
ATOM 812 O O . PHE A 1 112 ? -20.766 14.5 9.523 1 95.75 112 PHE A O 1
ATOM 819 N N . ALA A 1 113 ? -21.047 12.539 10.5 1 92.38 113 ALA A N 1
ATOM 820 C CA . ALA A 1 113 ? -20.797 13.031 11.852 1 92.38 113 ALA A CA 1
ATOM 821 C C . ALA A 1 113 ? -19.359 13.492 12.008 1 92.38 113 ALA A C 1
ATOM 823 O O . ALA A 1 113 ? -19.047 14.32 12.867 1 92.38 113 ALA A O 1
ATOM 824 N N . SER A 1 114 ? -18.469 12.883 11.195 1 91.94 114 SER A N 1
ATOM 825 C CA . SER A 1 114 ? -17.047 13.195 11.289 1 91.94 114 SER A CA 1
ATOM 826 C C . SER A 1 114 ? -16.312 12.852 10 1 91.94 114 SER A C 1
ATOM 828 O O . SER A 1 114 ? -16.875 12.172 9.125 1 91.94 114 SER A O 1
ATOM 830 N N . LYS A 1 115 ? -15.141 13.328 9.867 1 90.81 115 LYS A N 1
ATOM 831 C CA . LYS A 1 115 ? -14.273 12.945 8.758 1 90.81 115 LYS A CA 1
ATOM 832 C C . LYS A 1 115 ? -14.078 11.43 8.719 1 90.81 115 LYS A C 1
ATOM 834 O O . LYS A 1 115 ? -14.055 10.828 7.637 1 90.81 115 LYS A O 1
ATOM 839 N N . GLN A 1 116 ? -14.031 10.867 9.898 1 88.25 116 GLN A N 1
ATOM 840 C CA . GLN A 1 116 ? -13.852 9.422 10.008 1 88.25 116 GLN A CA 1
ATOM 841 C C . GLN A 1 116 ? -15.055 8.672 9.453 1 88.25 116 GLN A C 1
ATOM 843 O O . GLN A 1 116 ? -14.898 7.688 8.719 1 88.25 116 GLN A O 1
ATOM 848 N N . GLU A 1 117 ? -16.188 9.148 9.789 1 90.19 117 GLU A N 1
ATOM 849 C CA . GLU A 1 117 ? -17.391 8.5 9.305 1 90.19 117 GLU A CA 1
ATOM 850 C C . GLU A 1 117 ? -17.547 8.664 7.793 1 90.19 117 GLU A C 1
ATOM 852 O O . GLU A 1 117 ? -18.016 7.762 7.109 1 90.19 117 GLU A O 1
ATOM 857 N N . LEU A 1 118 ? -17.156 9.82 7.383 1 93.69 118 LEU A N 1
ATOM 858 C CA . LEU A 1 118 ? -17.141 10.055 5.945 1 93.69 118 LEU A CA 1
ATOM 859 C C . LEU A 1 118 ? -16.188 9.102 5.246 1 93.69 118 LEU A C 1
ATOM 861 O O . LEU A 1 118 ? -16.516 8.523 4.215 1 93.69 118 LEU A O 1
ATOM 865 N N . PHE A 1 119 ? -15.055 8.938 5.809 1 91.5 119 PHE A N 1
ATOM 866 C CA . PHE A 1 119 ? -14.047 8.047 5.242 1 91.5 119 PHE A CA 1
ATOM 867 C C . PHE A 1 119 ? -14.531 6.602 5.246 1 91.5 119 PHE A C 1
ATOM 869 O O . PHE A 1 119 ? -14.367 5.883 4.258 1 91.5 119 PHE A O 1
ATOM 876 N N . LYS A 1 120 ? -15.109 6.203 6.277 1 85.94 120 LYS A N 1
ATOM 877 C CA . LYS A 1 120 ? -15.641 4.848 6.375 1 85.94 120 LYS A CA 1
ATOM 878 C C . LYS A 1 120 ? -16.688 4.59 5.297 1 85.94 120 LYS A C 1
ATOM 880 O O . LYS A 1 120 ? -16.656 3.555 4.629 1 85.94 120 LYS A O 1
ATOM 885 N N . ALA A 1 121 ? -17.547 5.527 5.148 1 89.12 121 ALA A N 1
ATOM 886 C CA . ALA A 1 121 ? -18.594 5.406 4.137 1 89.12 121 ALA A CA 1
ATOM 887 C C . ALA A 1 121 ? -18 5.324 2.736 1 89.12 121 ALA A C 1
ATOM 889 O O . ALA A 1 121 ? -18.484 4.582 1.886 1 89.12 121 ALA A O 1
ATOM 890 N N . LEU A 1 122 ? -17 6.109 2.543 1 90.75 122 LEU A N 1
ATOM 891 C CA . LEU A 1 122 ? -16.312 6.109 1.254 1 90.75 122 LEU A CA 1
ATOM 892 C C . LEU A 1 122 ? -15.688 4.742 0.97 1 90.75 122 LEU A C 1
ATOM 894 O O . LEU A 1 122 ? -15.859 4.195 -0.122 1 90.75 122 LEU A O 1
ATOM 898 N N . ILE A 1 123 ? -14.992 4.188 1.884 1 82.38 123 ILE A N 1
ATOM 899 C CA . ILE A 1 123 ? -14.32 2.902 1.729 1 82.38 123 ILE A CA 1
ATOM 900 C C . ILE A 1 123 ? -15.359 1.812 1.456 1 82.38 123 ILE A C 1
ATOM 902 O O . ILE A 1 123 ? -15.18 0.985 0.56 1 82.38 123 ILE A O 1
ATOM 906 N N . GLU A 1 124 ? -16.391 1.885 2.178 1 77.69 124 GLU A N 1
ATOM 907 C CA . GLU A 1 124 ? -17.469 0.909 1.985 1 77.69 124 GLU A CA 1
ATOM 908 C C . GLU A 1 124 ? -18.031 0.984 0.571 1 77.69 124 GLU A C 1
ATOM 910 O O . GLU A 1 124 ? -18.266 -0.045 -0.067 1 77.69 124 GLU A O 1
ATOM 915 N N . ARG A 1 125 ? -18.234 2.164 0.134 1 81.5 125 ARG A N 1
ATOM 916 C CA . ARG A 1 125 ? -18.766 2.367 -1.213 1 81.5 125 ARG A CA 1
ATOM 917 C C . ARG A 1 125 ? -17.781 1.849 -2.266 1 81.5 125 ARG A C 1
ATOM 919 O O . ARG A 1 125 ? -18.188 1.182 -3.219 1 81.5 125 ARG A O 1
ATOM 926 N N . GLU A 1 126 ? -16.594 2.23 -2.15 1 76.31 126 GLU A N 1
ATOM 927 C CA . GLU A 1 126 ? -15.578 1.85 -3.139 1 76.31 126 GLU A CA 1
ATOM 928 C C . GLU A 1 126 ? -15.383 0.337 -3.168 1 76.31 126 GLU A C 1
ATOM 930 O O . GLU A 1 126 ? -15.188 -0.248 -4.234 1 76.31 126 GLU A O 1
ATOM 935 N N . LEU A 1 127 ? -15.391 -0.231 -2.043 1 67.94 127 LEU A N 1
ATOM 936 C CA . LEU A 1 127 ? -15.234 -1.678 -1.945 1 67.94 127 LEU A CA 1
ATOM 937 C C . LEU A 1 127 ? -16.406 -2.402 -2.584 1 67.94 127 LEU A C 1
ATOM 939 O O . LEU A 1 127 ? -16.234 -3.439 -3.229 1 67.94 127 LEU A O 1
ATOM 943 N N . ALA A 1 128 ? -17.531 -1.829 -2.422 1 68.62 128 ALA A N 1
ATOM 944 C CA . ALA A 1 128 ? -18.734 -2.414 -3.02 1 68.62 128 ALA A CA 1
ATOM 945 C C . ALA A 1 128 ? -18.688 -2.326 -4.543 1 68.62 128 ALA A C 1
ATOM 947 O O . ALA A 1 128 ? -19.156 -3.232 -5.238 1 68.62 128 ALA A O 1
ATOM 948 N N . ARG A 1 129 ? -18.141 -1.288 -5.078 1 69.06 129 ARG A N 1
ATOM 949 C CA . ARG A 1 129 ? -18.031 -1.085 -6.52 1 69.06 129 ARG A CA 1
ATOM 950 C C . ARG A 1 129 ? -17 -2.02 -7.133 1 69.06 129 ARG A C 1
ATOM 952 O O . ARG A 1 129 ? -17.125 -2.402 -8.297 1 69.06 129 ARG A O 1
ATOM 959 N N . SER A 1 130 ? -15.914 -2.266 -6.414 1 63.06 130 SER A N 1
ATOM 960 C CA . SER A 1 130 ? -14.836 -3.121 -6.906 1 63.06 130 SER A CA 1
ATOM 961 C C . SER A 1 130 ? -15.336 -4.539 -7.172 1 63.06 130 SER A C 1
ATOM 963 O O . SER A 1 130 ? -14.82 -5.23 -8.047 1 63.06 130 SER A O 1
ATOM 965 N N . HIS A 1 131 ? -16.281 -4.988 -6.543 1 60.03 131 HIS A N 1
ATOM 966 C CA . HIS A 1 131 ? -16.797 -6.344 -6.648 1 60.03 131 HIS A CA 1
ATOM 967 C C . HIS A 1 131 ? -17.438 -6.586 -8.016 1 60.03 131 HIS A C 1
ATOM 969 O O . HIS A 1 131 ? -17.344 -7.688 -8.562 1 60.03 131 HIS A O 1
ATOM 975 N N . GLU A 1 132 ? -17.969 -5.656 -8.586 1 57.03 132 GLU A N 1
ATOM 976 C CA . GLU A 1 132 ? -18.781 -5.875 -9.789 1 57.03 132 GLU A CA 1
ATOM 977 C C . GLU A 1 132 ? -17.891 -6.184 -10.992 1 57.03 132 GLU A C 1
ATOM 979 O O . GLU A 1 132 ? -18.281 -6.945 -11.875 1 57.03 132 GLU A O 1
ATOM 984 N N . ASP A 1 133 ? -16.625 -5.816 -10.938 1 61.22 133 ASP A N 1
ATOM 985 C CA . ASP A 1 133 ? -15.867 -5.957 -12.172 1 61.22 133 ASP A CA 1
ATOM 986 C C . ASP A 1 133 ? -14.648 -6.855 -11.969 1 61.22 133 ASP A C 1
ATOM 988 O O . ASP A 1 133 ? -13.773 -6.934 -12.828 1 61.22 133 ASP A O 1
ATOM 992 N N . LEU A 1 134 ? -14.664 -7.543 -10.922 1 63.62 134 LEU A N 1
ATOM 993 C CA . LEU A 1 134 ? -13.477 -8.32 -10.586 1 63.62 134 LEU A CA 1
ATOM 994 C C . LEU A 1 134 ? -13.281 -9.461 -11.578 1 63.62 134 LEU A C 1
ATOM 996 O O . LEU A 1 134 ? -12.164 -9.703 -12.039 1 63.62 134 LEU A O 1
ATOM 1000 N N . GLU A 1 135 ? -14.438 -10.055 -11.859 1 64.19 135 GLU A N 1
ATOM 1001 C CA . GLU A 1 135 ? -14.344 -11.203 -12.758 1 64.19 135 GLU A CA 1
ATOM 1002 C C . GLU A 1 135 ? -13.852 -10.781 -14.141 1 64.19 135 GLU A C 1
ATOM 1004 O O . GLU A 1 135 ? -12.984 -11.43 -14.727 1 64.19 135 GLU A O 1
ATOM 1009 N N . SER A 1 136 ? -14.5 -9.711 -14.547 1 65.5 136 SER A N 1
ATOM 1010 C CA . SER A 1 136 ? -14.125 -9.234 -15.875 1 65.5 136 SER A CA 1
ATOM 1011 C C . SER A 1 136 ? -12.672 -8.766 -15.898 1 65.5 136 SER A C 1
ATOM 1013 O O . SER A 1 136 ? -11.969 -8.984 -16.891 1 65.5 136 SER A O 1
ATOM 1015 N N . SER A 1 137 ? -12.273 -8.281 -14.844 1 67.06 137 SER A N 1
ATOM 1016 C CA . SER A 1 137 ? -10.914 -7.77 -14.758 1 67.06 137 SER A CA 1
ATOM 1017 C C . SER A 1 137 ? -9.898 -8.906 -14.672 1 67.06 137 SER A C 1
ATOM 1019 O O . SER A 1 137 ? -8.781 -8.789 -15.18 1 67.06 137 SER A O 1
ATOM 1021 N N . LEU A 1 138 ? -10.359 -9.961 -14.055 1 70.81 138 LEU A N 1
ATOM 1022 C CA . LEU A 1 138 ? -9.453 -11.086 -13.859 1 70.81 138 LEU A CA 1
ATOM 1023 C C . LEU A 1 138 ? -9.367 -11.945 -15.125 1 70.81 138 LEU A C 1
ATOM 1025 O O . LEU A 1 138 ? -8.289 -12.438 -15.469 1 70.81 138 LEU A O 1
ATOM 1029 N N . THR A 1 139 ? -10.57 -12.109 -15.625 1 63.88 139 THR A N 1
ATOM 1030 C CA . THR A 1 139 ? -10.617 -13.016 -16.766 1 63.88 139 THR A CA 1
ATOM 1031 C C . THR A 1 139 ? -10.242 -12.297 -18.047 1 63.88 139 THR A C 1
ATOM 1033 O O . THR A 1 139 ? -9.828 -12.93 -19.031 1 63.88 139 THR A O 1
ATOM 1036 N N . GLY A 1 140 ? -10.492 -10.938 -18.016 1 58.47 140 GLY A N 1
ATOM 1037 C CA . GLY A 1 140 ? -10.039 -10.164 -19.172 1 58.47 140 GLY A CA 1
ATOM 1038 C C . GLY A 1 140 ? -8.586 -9.75 -19.078 1 58.47 140 GLY A C 1
ATOM 1039 O O . GLY A 1 140 ? -8.117 -9.336 -18.016 1 58.47 140 GLY A O 1
ATOM 1040 N N . ALA A 1 141 ? -7.684 -10.539 -19.547 1 53.41 141 ALA A N 1
ATOM 1041 C CA . ALA A 1 141 ? -6.23 -10.594 -19.422 1 53.41 141 ALA A CA 1
ATOM 1042 C C . ALA A 1 141 ? -5.645 -9.203 -19.219 1 53.41 141 ALA A C 1
ATOM 1044 O O . ALA A 1 141 ? -4.625 -9.047 -18.531 1 53.41 141 ALA A O 1
ATOM 1045 N N . SER A 1 142 ? -6.082 -8.109 -19.891 1 55 142 SER A N 1
ATOM 1046 C CA . SER A 1 142 ? -5.289 -6.883 -19.875 1 55 142 SER A CA 1
ATOM 1047 C C . SER A 1 142 ? -5.832 -5.891 -18.844 1 55 142 SER A C 1
ATOM 1049 O O . SER A 1 142 ? -7.031 -5.883 -18.547 1 55 142 SER A O 1
ATOM 1051 N N . MET A 1 143 ? -4.914 -5.445 -17.938 1 55.75 143 MET A N 1
ATOM 1052 C CA . MET A 1 143 ? -5.328 -4.277 -17.172 1 55.75 143 MET A CA 1
ATOM 1053 C C . MET A 1 143 ? -6.238 -3.371 -17.984 1 55.75 143 MET A C 1
ATOM 1055 O O . MET A 1 143 ? -5.969 -3.123 -19.172 1 55.75 143 MET A O 1
ATOM 1059 N N . PRO A 1 144 ? -7.395 -3.041 -17.391 1 57.12 144 PRO A N 1
ATOM 1060 C CA . PRO A 1 144 ? -8.289 -2.15 -18.125 1 57.12 144 PRO A CA 1
ATOM 1061 C C . PRO A 1 144 ? -7.574 -0.917 -18.672 1 57.12 144 PRO A C 1
ATOM 1063 O O . PRO A 1 144 ? -6.574 -0.475 -18.109 1 57.12 144 PRO A O 1
ATOM 1066 N N . SER A 1 145 ? -7.641 -0.723 -19.938 1 59.91 145 SER A N 1
ATOM 1067 C CA . SER A 1 145 ? -7.109 0.501 -20.531 1 59.91 145 SER A CA 1
ATOM 1068 C C . SER A 1 145 ? -8.07 1.672 -20.328 1 59.91 145 SER A C 1
ATOM 1070 O O . SER A 1 145 ? -9.234 1.474 -19.984 1 59.91 145 SER A O 1
ATOM 1072 N N . GLY A 1 146 ? -7.566 2.855 -20.312 1 60.91 146 GLY A N 1
ATOM 1073 C CA . GLY A 1 146 ? -8.344 4.086 -20.297 1 60.91 146 GLY A CA 1
ATOM 1074 C C . GLY A 1 146 ? -9.055 4.332 -18.984 1 60.91 146 GLY A C 1
ATOM 1075 O O . GLY A 1 146 ? -8.438 4.254 -17.922 1 60.91 146 GLY A O 1
ATOM 1076 N N . ALA A 1 147 ? -10.258 4.668 -19.031 1 60.47 147 ALA A N 1
ATOM 1077 C CA . ALA A 1 147 ? -11.109 5.023 -17.891 1 60.47 147 ALA A CA 1
ATOM 1078 C C . ALA A 1 147 ? -11.141 3.902 -16.859 1 60.47 147 ALA A C 1
ATOM 1080 O O . ALA A 1 147 ? -11.18 4.16 -15.656 1 60.47 147 ALA A O 1
ATOM 1081 N N . ASP A 1 148 ? -10.953 2.795 -17.359 1 71.12 148 ASP A N 1
ATOM 1082 C CA . ASP A 1 148 ? -11 1.646 -16.469 1 71.12 148 ASP A CA 1
ATOM 1083 C C . ASP A 1 148 ? -9.727 1.539 -15.641 1 71.12 148 ASP A C 1
ATOM 1085 O O . ASP A 1 148 ? -9.766 1.189 -14.461 1 71.12 148 ASP A O 1
ATOM 1089 N N . ARG A 1 149 ? -8.711 2.027 -16.328 1 75.12 149 ARG A N 1
ATOM 1090 C CA . ARG A 1 149 ? -7.438 2.029 -15.609 1 75.12 149 ARG A CA 1
ATOM 1091 C C . ARG A 1 149 ? -7.453 3.037 -14.469 1 75.12 149 ARG A C 1
ATOM 1093 O O . ARG A 1 149 ? -6.992 2.738 -13.359 1 75.12 149 ARG A O 1
ATOM 1100 N N . GLU A 1 150 ? -8.062 4.125 -14.734 1 75.19 150 GLU A N 1
ATOM 1101 C CA . GLU A 1 150 ? -8.141 5.172 -13.719 1 75.19 150 GLU A CA 1
ATOM 1102 C C . GLU A 1 150 ? -9 4.73 -12.539 1 75.19 150 GLU A C 1
ATOM 1104 O O . GLU A 1 150 ? -8.688 5.043 -11.391 1 75.19 150 GLU A O 1
ATOM 1109 N N . ALA A 1 151 ? -9.992 4.047 -12.852 1 75.06 151 ALA A N 1
ATOM 1110 C CA . ALA A 1 151 ? -10.875 3.555 -11.797 1 75.06 151 ALA A CA 1
ATOM 1111 C C . ALA A 1 151 ? -10.164 2.539 -10.906 1 75.06 151 ALA A C 1
ATOM 1113 O O . ALA A 1 151 ? -10.289 2.584 -9.68 1 75.06 151 ALA A O 1
ATOM 1114 N N . VAL A 1 152 ? -9.383 1.669 -11.57 1 78 152 VAL A N 1
ATOM 1115 C CA . VAL A 1 152 ? -8.641 0.657 -10.828 1 78 152 VAL A CA 1
ATOM 1116 C C . VAL A 1 152 ? -7.574 1.328 -9.969 1 78 152 VAL A C 1
ATOM 1118 O O . VAL A 1 152 ? -7.402 0.982 -8.797 1 78 152 VAL A O 1
ATOM 1121 N N . GLN A 1 153 ? -6.957 2.311 -10.531 1 81.38 153 GLN A N 1
ATOM 1122 C CA . GLN A 1 153 ? -5.902 3.021 -9.812 1 81.38 153 GLN A CA 1
ATOM 1123 C C . GLN A 1 153 ? -6.465 3.746 -8.594 1 81.38 153 GLN A C 1
ATOM 1125 O O . GLN A 1 153 ? -5.883 3.691 -7.508 1 81.38 153 GLN A O 1
ATOM 1130 N N . ARG A 1 154 ? -7.566 4.352 -8.773 1 79.06 154 ARG A N 1
ATOM 1131 C CA . ARG A 1 154 ? -8.203 5.047 -7.66 1 79.06 154 ARG A CA 1
ATOM 1132 C C . ARG A 1 154 ? -8.609 4.066 -6.562 1 79.06 154 ARG A C 1
ATOM 1134 O O . ARG A 1 154 ? -8.414 4.348 -5.375 1 79.06 154 ARG A O 1
ATOM 1141 N N . GLN A 1 155 ? -9.141 2.994 -6.992 1 80.62 155 GLN A N 1
ATOM 1142 C CA . GLN A 1 155 ? -9.555 1.977 -6.031 1 80.62 155 GLN A CA 1
ATOM 1143 C C . GLN A 1 155 ? -8.367 1.467 -5.227 1 80.62 155 GLN A C 1
ATOM 1145 O O . GLN A 1 155 ? -8.453 1.312 -4.008 1 80.62 155 GLN A O 1
ATOM 1150 N N . VAL A 1 156 ? -7.293 1.206 -5.926 1 85.19 156 VAL A N 1
ATOM 1151 C CA . VAL A 1 156 ? -6.094 0.709 -5.258 1 85.19 156 VAL A CA 1
ATOM 1152 C C . VAL A 1 156 ? -5.578 1.754 -4.27 1 85.19 156 VAL A C 1
ATOM 1154 O O . VAL A 1 156 ? -5.238 1.427 -3.131 1 85.19 156 VAL A O 1
ATOM 1157 N N . LEU A 1 157 ? -5.551 2.986 -4.637 1 84.88 157 LEU A N 1
ATOM 1158 C CA . LEU A 1 157 ? -5.078 4.062 -3.77 1 84.88 157 LEU A CA 1
ATOM 1159 C C . LEU A 1 157 ? -5.945 4.172 -2.518 1 84.88 157 LEU A C 1
ATOM 1161 O O . LEU A 1 157 ? -5.422 4.305 -1.409 1 84.88 157 LEU A O 1
ATOM 1165 N N . LEU A 1 158 ? -7.211 4.141 -2.701 1 83.5 158 LEU A N 1
ATOM 1166 C CA . LEU A 1 158 ? -8.125 4.273 -1.573 1 83.5 158 LEU A CA 1
ATOM 1167 C C . LEU A 1 158 ? -8.016 3.076 -0.637 1 83.5 158 LEU A C 1
ATOM 1169 O O . LEU A 1 158 ? -8.125 3.221 0.582 1 83.5 158 LEU A O 1
ATOM 1173 N N . THR A 1 159 ? -7.852 1.914 -1.215 1 86 159 THR A N 1
ATOM 1174 C CA . THR A 1 159 ? -7.664 0.718 -0.402 1 86 159 THR A CA 1
ATOM 1175 C C . THR A 1 159 ? -6.398 0.83 0.445 1 86 159 THR A C 1
ATOM 1177 O O . THR A 1 159 ? -6.414 0.509 1.636 1 86 159 THR A O 1
ATOM 1180 N N . LEU A 1 160 ? -5.363 1.249 -0.156 1 87.62 160 LEU A N 1
ATOM 1181 C CA . LEU A 1 160 ? -4.109 1.417 0.571 1 87.62 160 LEU A CA 1
ATOM 1182 C C . LEU A 1 160 ? -4.258 2.453 1.68 1 87.62 160 LEU A C 1
ATOM 1184 O O . LEU A 1 160 ? -3.766 2.254 2.793 1 87.62 160 LEU A O 1
ATOM 1188 N N . GLU A 1 161 ? -4.898 3.514 1.346 1 84.5 161 GLU A N 1
ATOM 1189 C CA . GLU A 1 161 ? -5.152 4.535 2.354 1 84.5 161 GLU A CA 1
ATOM 1190 C C . GLU A 1 161 ? -5.98 3.979 3.51 1 84.5 161 GLU A C 1
ATOM 1192 O O . GLU A 1 161 ? -5.727 4.301 4.672 1 84.5 161 GLU A O 1
ATOM 1197 N N . ALA A 1 162 ? -6.984 3.229 3.191 1 86.38 162 ALA A N 1
ATOM 1198 C CA . ALA A 1 162 ? -7.82 2.615 4.219 1 86.38 162 ALA A CA 1
ATOM 1199 C C . ALA A 1 162 ? -6.992 1.708 5.129 1 86.38 162 ALA A C 1
ATOM 1201 O O . ALA A 1 162 ? -7.164 1.721 6.348 1 86.38 162 ALA A O 1
ATOM 1202 N N . ASN A 1 163 ? -6.113 0.922 4.531 1 90.31 163 ASN A N 1
ATOM 1203 C CA . ASN A 1 163 ? -5.246 0.043 5.312 1 90.31 163 ASN A CA 1
ATOM 1204 C C . ASN A 1 163 ? -4.336 0.836 6.246 1 90.31 163 ASN A C 1
ATOM 1206 O O . ASN A 1 163 ? -4.246 0.531 7.434 1 90.31 163 ASN A O 1
ATOM 1210 N N . LEU A 1 164 ? -3.707 1.812 5.695 1 87.38 164 LEU A N 1
ATOM 1211 C CA . LEU A 1 164 ? -2.803 2.637 6.492 1 87.38 164 LEU A CA 1
ATOM 1212 C C . LEU A 1 164 ? -3.557 3.34 7.617 1 87.38 164 LEU A C 1
ATOM 1214 O O . LEU A 1 164 ? -3.072 3.404 8.75 1 87.38 164 LEU A O 1
ATOM 1218 N N . TYR A 1 165 ? -4.691 3.85 7.277 1 84.88 165 TYR A N 1
ATOM 1219 C CA . TYR A 1 165 ? -5.523 4.492 8.289 1 84.88 165 TYR A CA 1
ATOM 1220 C C . TYR A 1 165 ? -5.887 3.516 9.398 1 84.88 165 TYR A C 1
ATOM 1222 O O . TYR A 1 165 ? -5.801 3.85 10.578 1 84.88 165 TYR A O 1
ATOM 1230 N N . ALA A 1 166 ? -6.305 2.328 9.031 1 89.44 166 ALA A N 1
ATOM 1231 C CA . ALA A 1 166 ? -6.738 1.329 10 1 89.44 166 ALA A CA 1
ATOM 1232 C C . ALA A 1 166 ? -5.582 0.898 10.898 1 89.44 166 ALA A C 1
ATOM 1234 O O . ALA A 1 166 ? -5.785 0.562 12.07 1 89.44 166 ALA A O 1
ATOM 1235 N N . ILE A 1 167 ? -4.402 0.886 10.367 1 89.75 167 ILE A N 1
ATOM 1236 C CA . ILE A 1 167 ? -3.227 0.549 11.164 1 89.75 167 ILE A CA 1
ATOM 1237 C C . ILE A 1 167 ? -3.004 1.614 12.234 1 89.75 167 ILE A C 1
ATOM 1239 O O . ILE A 1 167 ? -2.625 1.298 13.359 1 89.75 167 ILE A O 1
ATOM 1243 N N . ARG A 1 168 ? -3.299 2.812 11.93 1 82.75 168 ARG A N 1
ATOM 1244 C CA . ARG A 1 168 ? -3.072 3.947 12.82 1 82.75 168 ARG A CA 1
ATOM 1245 C C . ARG A 1 168 ? -4.277 4.184 13.727 1 82.75 168 ARG A C 1
ATOM 1247 O O . ARG A 1 168 ? -4.16 4.84 14.758 1 82.75 168 ARG A O 1
ATOM 1254 N N . HIS A 1 169 ? -5.438 3.695 13.273 1 84.12 169 HIS A N 1
ATOM 1255 C CA . HIS A 1 169 ? -6.688 3.865 14 1 84.12 169 HIS A CA 1
ATOM 1256 C C . HIS A 1 169 ? -7.379 2.523 14.227 1 84.12 169 HIS A C 1
ATOM 1258 O O . HIS A 1 169 ? -8.258 2.133 13.461 1 84.12 169 HIS A O 1
ATOM 1264 N N . PRO A 1 170 ? -7.133 1.889 15.312 1 86.69 170 PRO A N 1
ATOM 1265 C CA . PRO A 1 170 ? -7.543 0.504 15.562 1 86.69 170 PRO A CA 1
ATOM 1266 C C . PRO A 1 170 ? -9.055 0.308 15.469 1 86.69 170 PRO A C 1
ATOM 1268 O O . PRO A 1 170 ? -9.516 -0.799 15.188 1 86.69 170 PRO A O 1
ATOM 1271 N N . GLN A 1 171 ? -9.789 1.352 15.688 1 84.44 171 GLN A N 1
ATOM 1272 C CA . GLN A 1 171 ? -11.242 1.229 15.656 1 84.44 171 GLN A CA 1
ATOM 1273 C C . GLN A 1 171 ? -11.734 0.881 14.25 1 84.44 171 GLN A C 1
ATOM 1275 O O . GLN A 1 171 ? -12.867 0.426 14.078 1 84.44 171 GLN A O 1
ATOM 1280 N N . MET A 1 172 ? -10.914 1.048 13.242 1 85.25 172 MET A N 1
ATOM 1281 C CA . MET A 1 172 ? -11.289 0.778 11.859 1 85.25 172 MET A CA 1
ATOM 1282 C C . MET A 1 172 ? -10.758 -0.579 11.406 1 85.25 172 MET A C 1
ATOM 1284 O O . MET A 1 172 ? -11.094 -1.047 10.312 1 85.25 172 MET A O 1
ATOM 1288 N N . ARG A 1 173 ? -9.992 -1.264 12.18 1 90.31 173 ARG A N 1
ATOM 1289 C CA . ARG A 1 173 ? -9.273 -2.459 11.75 1 90.31 173 ARG A CA 1
ATOM 1290 C C . ARG A 1 173 ? -10.242 -3.574 11.367 1 90.31 173 ARG A C 1
ATOM 1292 O O . ARG A 1 173 ? -10.086 -4.199 10.32 1 90.31 173 ARG A O 1
ATOM 1299 N N . ASP A 1 174 ? -11.258 -3.711 12.195 1 87.31 174 ASP A N 1
ATOM 1300 C CA . ASP A 1 174 ? -12.203 -4.801 11.953 1 87.31 174 ASP A CA 1
ATOM 1301 C C . ASP A 1 174 ? -12.898 -4.633 10.609 1 87.31 174 ASP A C 1
ATOM 1303 O O . ASP A 1 174 ? -13.062 -5.602 9.867 1 87.31 174 ASP A O 1
ATOM 1307 N N . GLU A 1 175 ? -13.242 -3.465 10.375 1 84.5 175 GLU A N 1
ATOM 1308 C CA . GLU A 1 175 ? -13.961 -3.178 9.141 1 84.5 175 GLU A CA 1
ATOM 1309 C C . GLU A 1 175 ? -13.07 -3.391 7.922 1 84.5 175 GLU A C 1
ATOM 1311 O O . GLU A 1 175 ? -13.484 -4 6.934 1 84.5 175 GLU A O 1
ATOM 1316 N N . VAL A 1 176 ? -11.898 -2.906 7.957 1 88.12 176 VAL A N 1
ATOM 1317 C CA . VAL A 1 176 ? -10.969 -3.018 6.844 1 88.12 176 VAL A CA 1
ATOM 1318 C C . VAL A 1 176 ? -10.586 -4.48 6.633 1 88.12 176 VAL A C 1
ATOM 1320 O O . VAL A 1 176 ? -10.531 -4.957 5.496 1 88.12 176 VAL A O 1
ATOM 1323 N N . LEU A 1 177 ? -10.422 -5.215 7.715 1 89.88 177 LEU A N 1
ATOM 1324 C CA . LEU A 1 177 ? -10.078 -6.633 7.633 1 89.88 177 LEU A CA 1
ATOM 1325 C C . LEU A 1 177 ? -11.219 -7.43 7.004 1 89.88 177 LEU A C 1
ATOM 1327 O O . LEU A 1 177 ? -10.984 -8.32 6.188 1 89.88 177 LEU A O 1
ATOM 1331 N N . ALA A 1 178 ? -12.375 -7.117 7.473 1 86.94 178 ALA A N 1
ATOM 1332 C CA . ALA A 1 178 ? -13.547 -7.809 6.926 1 86.94 178 ALA A CA 1
ATOM 1333 C C . ALA A 1 178 ? -13.656 -7.582 5.418 1 86.94 178 ALA A C 1
ATOM 1335 O O . ALA A 1 178 ? -13.984 -8.508 4.668 1 86.94 178 ALA A O 1
ATOM 1336 N N . ASP A 1 179 ? -13.391 -6.398 5.031 1 84.25 179 ASP A N 1
ATOM 1337 C CA . ASP A 1 179 ? -13.445 -6.074 3.609 1 84.25 179 ASP A CA 1
ATOM 1338 C C . ASP A 1 179 ? -12.359 -6.824 2.836 1 84.25 179 ASP A C 1
ATOM 1340 O O . ASP A 1 179 ? -12.625 -7.367 1.761 1 84.25 179 ASP A O 1
ATOM 1344 N N . THR A 1 180 ? -11.188 -6.82 3.361 1 88.81 180 THR A N 1
ATOM 1345 C CA . THR A 1 180 ? -10.078 -7.527 2.727 1 88.81 180 THR A CA 1
ATOM 1346 C C . THR A 1 180 ? -10.398 -9.008 2.586 1 88.81 180 THR A C 1
ATOM 1348 O O . THR A 1 180 ? -10.195 -9.594 1.518 1 88.81 180 THR A O 1
ATOM 1351 N N . ARG A 1 181 ? -10.969 -9.594 3.619 1 89.44 181 ARG A N 1
ATOM 1352 C CA . ARG A 1 181 ? -11.328 -11.008 3.6 1 89.44 181 ARG A CA 1
ATOM 1353 C C . ARG A 1 181 ? -12.414 -11.289 2.566 1 89.44 181 ARG A C 1
ATOM 1355 O O . ARG A 1 181 ? -12.359 -12.289 1.853 1 89.44 181 ARG A O 1
ATOM 1362 N N . GLY A 1 182 ? -13.375 -10.383 2.576 1 86.5 182 GLY A N 1
ATOM 1363 C CA . GLY A 1 182 ? -14.43 -10.523 1.583 1 86.5 182 GLY A CA 1
ATOM 1364 C C . GLY A 1 182 ? -13.914 -10.453 0.157 1 86.5 182 GLY A C 1
ATOM 1365 O O . GLY A 1 182 ? -14.359 -11.219 -0.703 1 86.5 182 GLY A O 1
ATOM 1366 N N . GLN A 1 183 ? -13.023 -9.578 -0.108 1 85.75 183 GLN A N 1
ATOM 1367 C CA . GLN A 1 183 ? -12.43 -9.445 -1.436 1 85.75 183 GLN A CA 1
ATOM 1368 C C . GLN A 1 183 ? -11.648 -10.703 -1.812 1 85.75 183 GLN A C 1
ATOM 1370 O O . GLN A 1 183 ? -11.789 -11.219 -2.924 1 85.75 183 GLN A O 1
ATOM 1375 N N . LEU A 1 184 ? -10.852 -11.188 -0.911 1 91.81 184 LEU A N 1
ATOM 1376 C CA . LEU A 1 184 ? -10.055 -12.383 -1.173 1 91.81 184 LEU A CA 1
ATOM 1377 C C . LEU A 1 184 ? -10.961 -13.578 -1.459 1 91.81 184 LEU A C 1
ATOM 1379 O O . LEU A 1 184 ? -10.672 -14.375 -2.359 1 91.81 184 LEU A O 1
ATOM 1383 N N . ARG A 1 185 ? -12.031 -13.68 -0.682 1 91.06 185 ARG A N 1
ATOM 1384 C CA . ARG A 1 185 ? -12.977 -14.781 -0.892 1 91.06 185 ARG A CA 1
ATOM 1385 C C . ARG A 1 185 ? -13.586 -14.719 -2.287 1 91.06 185 ARG A C 1
ATOM 1387 O O . ARG A 1 185 ? -13.703 -15.742 -2.965 1 91.06 185 ARG A O 1
ATOM 1394 N N . ARG A 1 186 ? -13.953 -13.586 -2.684 1 87.12 186 ARG A N 1
ATOM 1395 C CA . ARG A 1 186 ? -14.57 -13.422 -3.998 1 87.12 186 ARG A CA 1
ATOM 1396 C C . ARG A 1 186 ? -13.586 -13.766 -5.109 1 87.12 186 ARG A C 1
ATOM 1398 O O . ARG A 1 186 ? -13.945 -14.43 -6.086 1 87.12 186 ARG A O 1
ATOM 1405 N N . ILE A 1 187 ? -12.398 -13.297 -4.992 1 89.75 187 ILE A N 1
ATOM 1406 C CA . ILE A 1 187 ? -11.375 -13.609 -5.98 1 89.75 187 ILE A CA 1
ATOM 1407 C C . ILE A 1 187 ? -11.141 -15.117 -6.016 1 89.75 187 ILE A C 1
ATOM 1409 O O . ILE A 1 187 ? -11.055 -15.719 -7.09 1 89.75 187 ILE A O 1
ATOM 1413 N N . ALA A 1 188 ? -11.062 -15.711 -4.848 1 93.62 188 ALA A N 1
ATOM 1414 C CA . ALA A 1 188 ? -10.859 -17.156 -4.746 1 93.62 188 ALA A CA 1
ATOM 1415 C C . ALA A 1 188 ? -11.992 -17.906 -5.434 1 93.62 188 ALA A C 1
ATOM 1417 O O . ALA A 1 188 ? -11.758 -18.922 -6.094 1 93.62 188 ALA A O 1
ATOM 1418 N N . GLU A 1 189 ? -13.172 -17.422 -5.262 1 90.12 189 GLU A N 1
ATOM 1419 C CA . GLU A 1 189 ? -14.328 -18.047 -5.895 1 90.12 189 GLU A CA 1
ATOM 1420 C C . GLU A 1 189 ? -14.219 -18 -7.414 1 90.12 189 GLU A C 1
ATOM 1422 O O . GLU A 1 189 ? -14.531 -18.969 -8.102 1 90.12 189 GLU A O 1
ATOM 1427 N N . VAL A 1 190 ? -13.812 -16.891 -7.906 1 87.25 190 VAL A N 1
ATOM 1428 C CA . VAL A 1 190 ? -13.641 -16.75 -9.344 1 87.25 190 VAL A CA 1
ATOM 1429 C C . VAL A 1 190 ? -12.562 -17.703 -9.844 1 87.25 190 VAL A C 1
ATOM 1431 O O . VAL A 1 190 ? -12.734 -18.359 -10.867 1 87.25 190 VAL A O 1
ATOM 1434 N N . ILE A 1 191 ? -11.469 -17.766 -9.133 1 91.56 191 ILE A N 1
ATOM 1435 C CA . ILE A 1 191 ? -10.375 -18.656 -9.516 1 91.56 191 ILE A CA 1
ATOM 1436 C C . ILE A 1 191 ? -10.859 -20.109 -9.5 1 91.56 191 ILE A C 1
ATOM 1438 O O . ILE A 1 191 ? -10.602 -20.859 -10.445 1 91.56 191 ILE A O 1
ATOM 1442 N N . ALA A 1 192 ? -11.594 -20.453 -8.43 1 92.81 192 ALA A N 1
ATOM 1443 C CA . ALA A 1 192 ? -12.117 -21.812 -8.32 1 92.81 192 ALA A CA 1
ATOM 1444 C C . ALA A 1 192 ? -13.023 -22.156 -9.5 1 92.81 192 ALA A C 1
ATOM 1446 O O . ALA A 1 192 ? -12.914 -23.234 -10.086 1 92.81 192 ALA A O 1
ATOM 1447 N N . ARG A 1 193 ? -13.844 -21.234 -9.867 1 87.56 193 ARG A N 1
ATOM 1448 C CA . ARG A 1 193 ? -14.758 -21.438 -10.992 1 87.56 193 ARG A CA 1
ATOM 1449 C C . ARG A 1 193 ? -13.984 -21.609 -12.297 1 87.56 193 ARG A C 1
ATOM 1451 O O . ARG A 1 193 ? -14.352 -22.438 -13.133 1 87.56 193 ARG A O 1
ATOM 1458 N N . THR A 1 194 ? -13.016 -20.812 -12.438 1 86.5 194 THR A N 1
ATOM 1459 C CA . THR A 1 194 ? -12.203 -20.891 -13.641 1 86.5 194 THR A CA 1
ATOM 1460 C C . THR A 1 194 ? -11.523 -22.25 -13.75 1 86.5 194 THR A C 1
ATOM 1462 O O . THR A 1 194 ? -11.289 -22.75 -14.852 1 86.5 194 THR A O 1
ATOM 1465 N N . HIS A 1 195 ? -11.227 -22.859 -12.617 1 91.69 195 HIS A N 1
ATOM 1466 C CA . HIS A 1 195 ? -10.586 -24.172 -12.602 1 91.69 195 HIS A CA 1
ATOM 1467 C C . HIS A 1 195 ? -11.617 -25.297 -12.586 1 91.69 195 HIS A C 1
ATOM 1469 O O . HIS A 1 195 ? -11.266 -26.453 -12.375 1 91.69 195 HIS A O 1
ATOM 1475 N N . GLY A 1 196 ? -12.898 -24.922 -12.641 1 89.38 196 GLY A N 1
ATOM 1476 C CA . GLY A 1 196 ? -13.953 -25.906 -12.805 1 89.38 196 GLY A CA 1
ATOM 1477 C C . GLY A 1 196 ? -14.523 -26.391 -11.484 1 89.38 196 GLY A C 1
ATOM 1478 O O . GLY A 1 196 ? -15.234 -27.406 -11.438 1 89.38 196 GLY A O 1
ATOM 1479 N N . GLU A 1 197 ? -14.164 -25.766 -10.438 1 89.69 197 GLU A N 1
ATOM 1480 C CA . GLU A 1 197 ? -14.688 -26.156 -9.133 1 89.69 197 GLU A CA 1
ATOM 1481 C C . GLU A 1 197 ? -15.977 -25.422 -8.805 1 89.69 197 GLU A C 1
ATOM 1483 O O . GLU A 1 197 ? -16.047 -24.203 -8.961 1 89.69 197 GLU A O 1
ATOM 1488 N N . ALA A 1 198 ? -17 -26.172 -8.461 1 84.44 198 ALA A N 1
ATOM 1489 C CA . ALA A 1 198 ? -18.281 -25.609 -8.047 1 84.44 198 ALA A CA 1
ATOM 1490 C C . ALA A 1 198 ? -18.344 -25.453 -6.531 1 84.44 198 ALA A C 1
ATOM 1492 O O . ALA A 1 198 ? -18.141 -26.422 -5.789 1 84.44 198 ALA A O 1
ATOM 1493 N N . LEU A 1 199 ? -18.422 -24.234 -6.152 1 87.44 199 LEU A N 1
ATOM 1494 C CA . LEU A 1 199 ? -18.547 -24 -4.719 1 87.44 199 LEU A CA 1
ATOM 1495 C C . LEU A 1 199 ? -20.016 -23.828 -4.332 1 87.44 199 LEU A C 1
ATOM 1497 O O . LEU A 1 199 ? -20.75 -23.094 -5 1 87.44 199 LEU A O 1
ATOM 1501 N N . ALA A 1 200 ? -20.438 -24.594 -3.322 1 87 200 ALA A N 1
ATOM 1502 C CA . ALA A 1 200 ? -21.781 -24.422 -2.793 1 87 200 ALA A CA 1
ATOM 1503 C C . ALA A 1 200 ? -21.938 -23.062 -2.125 1 87 200 ALA A C 1
ATOM 1505 O O . ALA A 1 200 ? -20.953 -22.422 -1.752 1 87 200 ALA A O 1
ATOM 1506 N N . GLU A 1 201 ? -23.172 -22.594 -2.174 1 83.12 201 GLU A N 1
ATOM 1507 C CA . GLU A 1 201 ? -23.438 -21.328 -1.49 1 83.12 201 GLU A CA 1
ATOM 1508 C C . GLU A 1 201 ? -22.922 -21.359 -0.056 1 83.12 201 GLU A C 1
ATOM 1510 O O . GLU A 1 201 ? -23.188 -22.312 0.684 1 83.12 201 GLU A O 1
ATOM 1515 N N . GLY A 1 202 ? -22.062 -20.438 0.271 1 83.44 202 GLY A N 1
ATOM 1516 C CA . GLY A 1 202 ? -21.547 -20.328 1.627 1 83.44 202 GLY A CA 1
ATOM 1517 C C . GLY A 1 202 ? -20.297 -21.156 1.862 1 83.44 202 GLY A C 1
ATOM 1518 O O . GLY A 1 202 ? -19.672 -21.062 2.916 1 83.44 202 GLY A O 1
ATOM 1519 N N . GLN A 1 203 ? -20 -21.984 0.847 1 90.88 203 GLN A N 1
ATOM 1520 C CA . GLN A 1 203 ? -18.828 -22.844 1.01 1 90.88 203 GLN A CA 1
ATOM 1521 C C . GLN A 1 203 ? -17.531 -22.016 0.906 1 90.88 203 GLN A C 1
ATOM 1523 O O . GLN A 1 203 ? -17.391 -21.203 0.001 1 90.88 203 GLN A O 1
ATOM 1528 N N . GLU A 1 204 ? -16.719 -22.266 1.885 1 91.06 204 GLU A N 1
ATOM 1529 C CA . GLU A 1 204 ? -15.43 -21.594 1.867 1 91.06 204 GLU A CA 1
ATOM 1530 C C . GLU A 1 204 ? -14.508 -22.188 0.808 1 91.06 204 GLU A C 1
ATOM 1532 O O . GLU A 1 204 ? -14.406 -23.406 0.691 1 91.06 204 GLU A O 1
ATOM 1537 N N . PRO A 1 205 ? -13.969 -21.391 0.029 1 94.62 205 PRO A N 1
ATOM 1538 C CA . PRO A 1 205 ? -13 -21.906 -0.937 1 94.62 205 PRO A CA 1
ATOM 1539 C C . PRO A 1 205 ? -11.84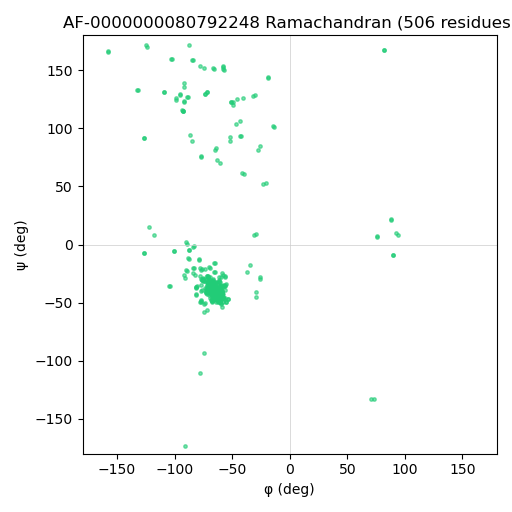4 -22.641 -0.268 1 94.62 205 PRO A C 1
ATOM 1541 O O . PRO A 1 205 ? -11.5 -22.359 0.883 1 94.62 205 PRO A O 1
ATOM 1544 N N . ALA A 1 206 ? -11.297 -23.641 -1.024 1 95.25 206 ALA A N 1
ATOM 1545 C CA . ALA A 1 206 ? -10.102 -24.328 -0.547 1 95.25 206 ALA A CA 1
ATOM 1546 C C . ALA A 1 206 ? -8.953 -23.344 -0.315 1 95.25 206 ALA A C 1
ATOM 1548 O O . ALA A 1 206 ? -8.891 -22.297 -0.953 1 95.25 206 ALA A O 1
ATOM 1549 N N . GLN A 1 207 ? -8.031 -23.656 0.574 1 95.94 207 GLN A N 1
ATOM 1550 C CA . GLN A 1 207 ? -6.926 -22.797 0.959 1 95.94 207 GLN A CA 1
ATOM 1551 C C . GLN A 1 207 ? -6.07 -22.422 -0.25 1 95.94 207 GLN A C 1
ATOM 1553 O O . GLN A 1 207 ? -5.574 -21.297 -0.343 1 95.94 207 GLN A O 1
ATOM 1558 N N . ASP A 1 208 ? -5.918 -23.344 -1.19 1 95.81 208 ASP A N 1
ATOM 1559 C CA . ASP A 1 208 ? -5.105 -23.078 -2.373 1 95.81 208 ASP A CA 1
ATOM 1560 C C . ASP A 1 208 ? -5.668 -21.906 -3.178 1 95.81 208 ASP A C 1
ATOM 1562 O O . ASP A 1 208 ? -4.914 -21.094 -3.707 1 95.81 208 ASP A O 1
ATOM 1566 N N . TYR A 1 209 ? -7.008 -21.859 -3.297 1 95.88 209 TYR A N 1
ATOM 1567 C CA . TYR A 1 209 ? -7.641 -20.766 -4.023 1 95.88 209 TYR A CA 1
ATOM 1568 C C . TYR A 1 209 ? -7.527 -19.453 -3.242 1 95.88 209 TYR A C 1
ATOM 1570 O O . TYR A 1 209 ? -7.402 -18.375 -3.834 1 95.88 209 TYR A O 1
ATOM 1578 N N . LEU A 1 210 ? -7.543 -19.547 -1.893 1 96.31 210 LEU A N 1
ATOM 1579 C CA . LEU A 1 210 ? -7.352 -18.359 -1.069 1 96.31 210 LEU A CA 1
ATOM 1580 C C . LEU A 1 210 ? -5.926 -17.828 -1.194 1 96.31 210 LEU A C 1
ATOM 1582 O O . LEU A 1 210 ? -5.707 -16.625 -1.249 1 96.31 210 LEU A O 1
ATOM 1586 N N . ASP A 1 211 ? -4.953 -18.719 -1.279 1 97.25 211 ASP A N 1
ATOM 1587 C CA . ASP A 1 211 ? -3.572 -18.312 -1.51 1 97.25 211 ASP A CA 1
ATOM 1588 C C . ASP A 1 211 ? -3.418 -17.641 -2.873 1 97.25 211 ASP A C 1
ATOM 1590 O O . ASP A 1 211 ? -2.775 -16.594 -2.986 1 97.25 211 ASP A O 1
ATOM 1594 N N . ASP A 1 212 ? -4.023 -18.25 -3.873 1 96.44 212 ASP A N 1
ATOM 1595 C CA . ASP A 1 212 ? -3.973 -17.672 -5.211 1 96.44 212 ASP A CA 1
ATOM 1596 C C . ASP A 1 212 ? -4.652 -16.312 -5.238 1 96.44 212 ASP A C 1
ATOM 1598 O O . ASP A 1 212 ? -4.199 -15.398 -5.941 1 96.44 212 ASP A O 1
ATOM 1602 N N . ALA A 1 213 ? -5.758 -16.203 -4.504 1 95.44 213 ALA A N 1
ATOM 1603 C CA . ALA A 1 213 ? -6.461 -14.93 -4.41 1 95.44 213 ALA A CA 1
ATOM 1604 C C . ALA A 1 213 ? -5.566 -13.852 -3.801 1 95.44 213 ALA A C 1
ATOM 1606 O O . ALA A 1 213 ? -5.578 -12.703 -4.242 1 95.44 213 ALA A O 1
ATOM 1607 N N . MET A 1 214 ? -4.801 -14.164 -2.758 1 96.56 214 MET A N 1
ATOM 1608 C CA . MET A 1 214 ? -3.854 -13.227 -2.158 1 96.56 214 MET A CA 1
ATOM 1609 C C . MET A 1 214 ? -2.816 -12.773 -3.18 1 96.56 214 MET A C 1
ATOM 1611 O O . MET A 1 214 ? -2.479 -11.586 -3.242 1 96.56 214 MET A O 1
ATOM 1615 N N . VAL A 1 215 ? -2.307 -13.695 -3.994 1 96.94 215 VAL A N 1
ATOM 1616 C CA . VAL A 1 215 ? -1.341 -13.352 -5.031 1 96.94 215 VAL A CA 1
ATOM 1617 C C . VAL A 1 215 ? -1.967 -12.367 -6.016 1 96.94 215 VAL A C 1
ATOM 1619 O O . VAL A 1 215 ? -1.372 -11.328 -6.332 1 96.94 215 VAL A O 1
ATOM 1622 N N . VAL A 1 216 ? -3.148 -12.68 -6.473 1 93.38 216 VAL A N 1
ATOM 1623 C CA . VAL A 1 216 ? -3.824 -11.844 -7.453 1 93.38 216 VAL A CA 1
ATOM 1624 C C . VAL A 1 216 ? -4.035 -10.445 -6.883 1 93.38 216 VAL A C 1
ATOM 1626 O O . VAL A 1 216 ? -3.693 -9.445 -7.52 1 93.38 216 VAL A O 1
ATOM 1629 N N . ALA A 1 217 ? -4.609 -10.383 -5.656 1 92 217 ALA A N 1
ATOM 1630 C CA . ALA A 1 217 ? -4.867 -9.094 -5.023 1 92 217 ALA A CA 1
ATOM 1631 C C . ALA A 1 217 ? -3.57 -8.305 -4.828 1 92 217 ALA A C 1
ATOM 1633 O O . ALA A 1 217 ? -3.52 -7.105 -5.102 1 92 217 ALA A O 1
ATOM 1634 N N . ALA A 1 218 ? -2.539 -8.984 -4.348 1 94.69 218 ALA A N 1
ATOM 1635 C CA . ALA A 1 218 ? -1.251 -8.352 -4.078 1 94.69 218 ALA A CA 1
ATOM 1636 C C . ALA A 1 218 ? -0.612 -7.836 -5.363 1 94.69 218 ALA A C 1
ATOM 1638 O O . ALA A 1 218 ? -0.141 -6.695 -5.418 1 94.69 218 ALA A O 1
ATOM 1639 N N . VAL A 1 219 ? -0.632 -8.602 -6.41 1 94.25 219 VAL A N 1
ATOM 1640 C CA . VAL A 1 219 ? 0.016 -8.258 -7.672 1 94.25 219 VAL A CA 1
ATOM 1641 C C . VAL A 1 219 ? -0.76 -7.137 -8.359 1 94.25 219 VAL A C 1
ATOM 1643 O O . VAL A 1 219 ? -0.166 -6.25 -8.977 1 94.25 219 VAL A O 1
ATOM 1646 N N . GLU A 1 220 ? -2.055 -7.246 -8.305 1 88.38 220 GLU A N 1
ATOM 1647 C CA . GLU A 1 220 ? -2.861 -6.164 -8.859 1 88.38 220 GLU A CA 1
ATOM 1648 C C . GLU A 1 220 ? -2.492 -4.824 -8.234 1 88.38 220 GLU A C 1
ATOM 1650 O O . GLU A 1 220 ? -2.307 -3.83 -8.938 1 88.38 220 GLU A O 1
ATOM 1655 N N . SER A 1 221 ? -2.451 -4.82 -6.941 1 91.12 221 SER A N 1
ATOM 1656 C CA . SER A 1 221 ? -2.105 -3.598 -6.223 1 91.12 221 SER A CA 1
ATOM 1657 C C . SER A 1 221 ? -0.689 -3.141 -6.559 1 91.12 221 SER A C 1
ATOM 1659 O O . SER A 1 221 ? -0.455 -1.955 -6.801 1 91.12 221 SER A O 1
ATOM 1661 N N . PHE A 1 222 ? 0.204 -4.059 -6.586 1 93.62 222 PHE A N 1
ATOM 1662 C CA . PHE A 1 222 ? 1.598 -3.75 -6.883 1 93.62 222 PHE A CA 1
ATOM 1663 C C . PHE A 1 222 ? 1.736 -3.178 -8.289 1 93.62 222 PHE A C 1
ATOM 1665 O O . PHE A 1 222 ? 2.406 -2.162 -8.484 1 93.62 222 PHE A O 1
ATOM 1672 N N . ALA A 1 223 ? 1.115 -3.805 -9.25 1 91.81 223 ALA A N 1
ATOM 1673 C CA . ALA A 1 223 ? 1.184 -3.359 -10.641 1 91.81 223 ALA A CA 1
ATOM 1674 C C . ALA A 1 223 ? 0.527 -1.992 -10.812 1 91.81 223 ALA A C 1
ATOM 1676 O O . ALA A 1 223 ? 1.033 -1.141 -11.539 1 91.81 223 ALA A O 1
ATOM 1677 N N . ALA A 1 224 ? -0.61 -1.824 -10.172 1 89.25 224 ALA A N 1
ATOM 1678 C CA . ALA A 1 224 ? -1.28 -0.528 -10.25 1 89.25 224 ALA A CA 1
ATOM 1679 C C . ALA A 1 224 ? -0.373 0.587 -9.734 1 89.25 224 ALA A C 1
ATOM 1681 O O . ALA A 1 224 ? -0.25 1.638 -10.367 1 89.25 224 ALA A O 1
ATOM 1682 N N . LEU A 1 225 ? 0.282 0.398 -8.602 1 92.25 225 LEU A N 1
ATOM 1683 C CA . LEU A 1 225 ? 1.207 1.389 -8.062 1 92.25 225 LEU A CA 1
ATOM 1684 C C . LEU A 1 225 ? 2.355 1.645 -9.031 1 92.25 225 LEU A C 1
ATOM 1686 O O . LEU A 1 225 ? 2.73 2.797 -9.266 1 92.25 225 LEU A O 1
ATOM 1690 N N . GLY A 1 226 ? 2.871 0.552 -9.586 1 93.44 226 GLY A N 1
ATOM 1691 C CA . GLY A 1 226 ? 3.953 0.684 -10.547 1 93.44 226 GLY A CA 1
ATOM 1692 C C . GLY A 1 226 ? 3.582 1.526 -11.75 1 93.44 226 GLY A C 1
ATOM 1693 O O . GLY A 1 226 ? 4.379 2.344 -12.219 1 93.44 226 GLY A O 1
ATOM 1694 N N . THR A 1 227 ? 2.395 1.332 -12.266 1 91.88 227 THR A N 1
ATOM 1695 C CA . THR A 1 227 ? 1.955 2.092 -13.43 1 91.88 227 THR A CA 1
ATOM 1696 C C . THR A 1 227 ? 1.731 3.557 -13.07 1 91.88 227 THR A C 1
ATOM 1698 O O . THR A 1 227 ? 1.975 4.445 -13.891 1 91.88 227 THR A O 1
ATOM 1701 N N . MET A 1 228 ? 1.276 3.803 -11.867 1 91.12 228 MET A N 1
ATOM 1702 C CA . MET A 1 228 ? 1.027 5.172 -11.422 1 91.12 228 MET A CA 1
ATOM 1703 C C . MET A 1 228 ? 2.338 5.922 -11.211 1 91.12 228 MET A C 1
ATOM 1705 O O . MET A 1 228 ? 2.391 7.141 -11.367 1 91.12 228 MET A O 1
ATOM 1709 N N . LEU A 1 229 ? 3.336 5.203 -10.883 1 92.94 229 LEU A N 1
ATOM 1710 C CA . LEU A 1 229 ? 4.633 5.805 -10.602 1 92.94 229 LEU A CA 1
ATOM 1711 C C . LEU A 1 229 ? 5.422 6.031 -11.883 1 92.94 229 LEU A C 1
ATOM 1713 O O . LEU A 1 229 ? 6.391 6.793 -11.898 1 92.94 229 LEU A O 1
ATOM 1717 N N . SER A 1 230 ? 5.055 5.328 -12.938 1 91.81 230 SER A N 1
ATOM 1718 C CA . SER A 1 230 ? 5.832 5.367 -14.172 1 91.81 230 SER A CA 1
ATOM 1719 C C . SER A 1 230 ? 5.309 6.441 -15.117 1 91.81 230 SER A C 1
ATOM 1721 O O . SER A 1 230 ? 4.133 6.434 -15.484 1 91.81 230 SER A O 1
ATOM 1723 N N . ASP A 1 231 ? 6.176 7.336 -15.492 1 88.31 231 ASP A N 1
ATOM 1724 C CA . ASP A 1 231 ? 5.836 8.32 -16.516 1 88.31 231 ASP A CA 1
ATOM 1725 C C . ASP A 1 231 ? 6.141 7.789 -17.922 1 88.31 231 ASP A C 1
ATOM 1727 O O . ASP A 1 231 ? 5.734 8.383 -18.922 1 88.31 231 ASP A O 1
ATOM 1731 N N . ASP A 1 232 ? 6.828 6.73 -18.016 1 90.56 232 ASP A N 1
ATOM 1732 C CA . ASP A 1 232 ? 7.18 6.074 -19.266 1 90.56 232 ASP A CA 1
ATOM 1733 C C . ASP A 1 232 ? 6.156 5 -19.625 1 90.56 232 ASP A C 1
ATOM 1735 O O . ASP A 1 232 ? 6.059 3.975 -18.953 1 90.56 232 ASP A O 1
ATOM 1739 N N . PRO A 1 233 ? 5.465 5.254 -20.734 1 89.69 233 PRO A N 1
ATOM 1740 C CA . PRO A 1 233 ? 4.43 4.289 -21.109 1 89.69 233 PRO A CA 1
ATOM 1741 C C . PRO A 1 233 ? 4.992 2.893 -21.375 1 89.69 233 PRO A C 1
ATOM 1743 O O . PRO A 1 233 ? 4.305 1.895 -21.125 1 89.69 233 PRO A O 1
ATOM 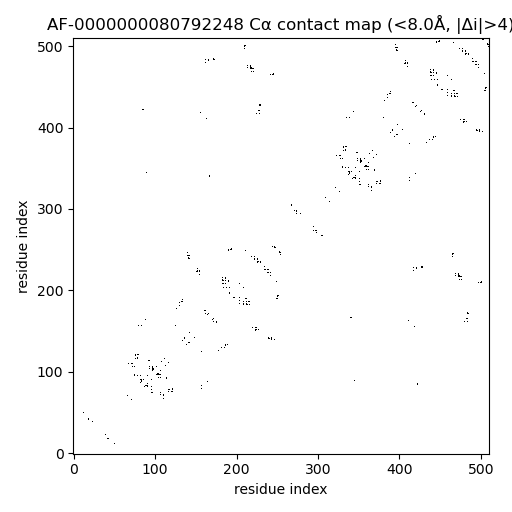1746 N N . VAL A 1 234 ? 6.18 2.85 -21.859 1 92.12 234 VAL A N 1
ATOM 1747 C CA . VAL A 1 234 ? 6.797 1.556 -22.125 1 92.12 234 VAL A CA 1
ATOM 1748 C C . VAL A 1 234 ? 7.031 0.81 -20.812 1 92.12 234 VAL A C 1
ATOM 1750 O O . VAL A 1 234 ? 6.73 -0.382 -20.719 1 92.12 234 VAL A O 1
ATOM 1753 N N . ALA A 1 235 ? 7.496 1.554 -19.844 1 91.88 235 ALA A N 1
ATOM 1754 C CA . ALA A 1 235 ? 7.73 0.947 -18.547 1 91.88 235 ALA A CA 1
ATOM 1755 C C . ALA A 1 235 ? 6.414 0.546 -17.875 1 91.88 235 ALA A C 1
ATOM 1757 O O . ALA A 1 235 ? 6.324 -0.513 -17.25 1 91.88 235 ALA A O 1
ATOM 1758 N N . ALA A 1 236 ? 5.43 1.414 -18.016 1 90.56 236 ALA A N 1
ATOM 1759 C CA . ALA A 1 236 ? 4.109 1.106 -17.469 1 90.56 236 ALA A CA 1
ATOM 1760 C C . ALA A 1 236 ? 3.533 -0.154 -18.094 1 90.56 236 ALA A C 1
ATOM 1762 O O . ALA A 1 236 ? 2.945 -0.992 -17.406 1 90.56 236 ALA A O 1
ATOM 1763 N N . GLU A 1 237 ? 3.727 -0.283 -19.328 1 91.44 237 GLU A N 1
ATOM 1764 C CA . GLU A 1 237 ? 3.227 -1.453 -20.047 1 91.44 237 GLU A CA 1
ATOM 1765 C C . GLU A 1 237 ? 3.951 -2.721 -19.609 1 91.44 237 GLU A C 1
ATOM 1767 O O . GLU A 1 237 ? 3.348 -3.793 -19.531 1 91.44 237 GLU A O 1
ATOM 1772 N N . ALA A 1 238 ? 5.23 -2.59 -19.375 1 93 238 ALA A N 1
ATOM 1773 C CA . ALA A 1 238 ? 6.008 -3.738 -18.922 1 93 238 ALA A CA 1
ATOM 1774 C C . ALA A 1 238 ? 5.473 -4.277 -17.594 1 93 238 ALA A C 1
ATOM 1776 O O . ALA A 1 238 ? 5.387 -5.492 -17.406 1 93 238 ALA A O 1
ATOM 1777 N N . VAL A 1 239 ? 5.078 -3.393 -16.734 1 93 239 VAL A N 1
ATOM 1778 C CA . VAL A 1 239 ? 4.52 -3.781 -15.445 1 93 239 VAL A CA 1
ATOM 1779 C C . VAL A 1 239 ? 3.174 -4.477 -15.656 1 93 239 VAL A C 1
ATOM 1781 O O . VAL A 1 239 ? 2.896 -5.504 -15.031 1 93 239 VAL A O 1
ATOM 1784 N N . THR A 1 240 ? 2.416 -3.941 -16.547 1 90.31 240 THR A N 1
ATOM 1785 C CA . THR A 1 240 ? 1.109 -4.512 -16.859 1 90.31 240 THR A CA 1
ATOM 1786 C C . THR A 1 240 ? 1.256 -5.906 -17.469 1 90.31 240 THR A C 1
ATOM 1788 O O . THR A 1 240 ? 0.499 -6.816 -17.125 1 90.31 240 THR A O 1
ATOM 1791 N N . ARG A 1 241 ? 2.199 -6.078 -18.297 1 91.94 241 ARG A N 1
ATOM 1792 C CA . ARG A 1 241 ? 2.432 -7.379 -18.922 1 91.94 241 ARG A CA 1
ATOM 1793 C C . ARG A 1 241 ? 2.855 -8.414 -17.891 1 91.94 241 ARG A C 1
ATOM 1795 O O . ARG A 1 241 ? 2.438 -9.57 -17.953 1 91.94 241 ARG A O 1
ATOM 1802 N N . SER A 1 242 ? 3.691 -7.977 -16.969 1 93.94 242 SER A N 1
ATOM 1803 C CA . SER A 1 242 ? 4.082 -8.875 -15.891 1 93.94 242 SER A CA 1
ATOM 1804 C C . SER A 1 242 ? 2.869 -9.32 -15.078 1 93.94 242 SER A C 1
ATOM 1806 O O . SER A 1 242 ? 2.707 -10.508 -14.789 1 93.94 242 SER A O 1
ATOM 1808 N N . ARG A 1 243 ? 2.051 -8.367 -14.711 1 92.5 243 ARG A N 1
ATOM 1809 C CA . ARG A 1 243 ? 0.81 -8.672 -14 1 92.5 243 ARG A CA 1
ATOM 1810 C C . ARG A 1 243 ? -0.023 -9.688 -14.766 1 92.5 243 ARG A C 1
ATOM 1812 O O . ARG A 1 243 ? -0.507 -10.664 -14.188 1 92.5 243 ARG A O 1
ATOM 1819 N N . ASP A 1 244 ? -0.156 -9.453 -16.047 1 90.44 244 ASP A N 1
ATOM 1820 C CA . ASP A 1 244 ? -0.98 -10.328 -16.875 1 90.44 244 ASP A CA 1
ATOM 1821 C C . ASP A 1 244 ? -0.406 -11.742 -16.922 1 90.44 244 ASP A C 1
ATOM 1823 O O . ASP A 1 244 ? -1.151 -12.719 -16.875 1 90.44 244 ASP A O 1
ATOM 1827 N N . ARG A 1 245 ? 0.9 -11.867 -17.047 1 92.5 245 ARG A N 1
ATOM 1828 C CA . ARG A 1 245 ? 1.54 -13.172 -17.062 1 92.5 245 ARG A CA 1
ATOM 1829 C C . ARG A 1 245 ? 1.312 -13.914 -15.742 1 92.5 245 ARG A C 1
ATOM 1831 O O . ARG A 1 245 ? 0.986 -15.102 -15.742 1 92.5 245 ARG A O 1
ATOM 1838 N N . ILE A 1 246 ? 1.414 -13.211 -14.656 1 94.25 246 ILE A N 1
ATOM 1839 C CA . ILE A 1 246 ? 1.291 -13.812 -13.328 1 94.25 246 ILE A CA 1
ATOM 1840 C C . ILE A 1 246 ? -0.144 -14.289 -13.109 1 94.25 246 ILE A C 1
ATOM 1842 O O . ILE A 1 246 ? -0.371 -15.438 -12.719 1 94.25 246 ILE A O 1
ATOM 1846 N N . ILE A 1 247 ? -1.071 -13.43 -13.391 1 91.44 247 ILE A N 1
ATOM 1847 C CA . ILE A 1 247 ? -2.475 -13.766 -13.188 1 91.44 247 ILE A CA 1
ATOM 1848 C C . ILE A 1 247 ? -2.893 -14.852 -14.188 1 91.44 247 ILE A C 1
ATOM 1850 O O . ILE A 1 247 ? -3.662 -15.75 -13.844 1 91.44 247 ILE A O 1
ATOM 1854 N N . GLY A 1 248 ? -2.361 -14.766 -15.367 1 90.56 248 GLY A N 1
ATOM 1855 C CA . GLY A 1 248 ? -2.615 -15.812 -16.344 1 90.56 248 GLY A CA 1
ATOM 1856 C C . GLY A 1 248 ? -2.158 -17.188 -15.883 1 90.56 248 GLY A C 1
ATOM 1857 O O . GLY A 1 248 ? -2.836 -18.188 -16.141 1 90.56 248 GLY A O 1
ATOM 1858 N N . ARG A 1 249 ? -0.995 -17.266 -15.203 1 91.69 249 ARG A N 1
ATOM 1859 C CA . ARG A 1 249 ? -0.49 -18.531 -14.664 1 91.69 249 ARG A CA 1
ATOM 1860 C C . ARG A 1 249 ? -1.462 -19.125 -13.648 1 91.69 249 ARG A C 1
ATOM 1862 O O . ARG A 1 249 ? -1.642 -20.344 -13.586 1 91.69 249 ARG A O 1
ATOM 1869 N N . ILE A 1 250 ? -2.096 -18.266 -12.922 1 92.81 250 ILE A N 1
ATOM 1870 C CA . ILE A 1 250 ? -3.008 -18.688 -11.867 1 92.81 250 ILE A CA 1
ATOM 1871 C C . ILE A 1 250 ? -4.324 -19.156 -12.484 1 92.81 250 ILE A C 1
ATOM 1873 O O . ILE A 1 250 ? -4.887 -20.172 -12.062 1 92.81 250 ILE A O 1
ATOM 1877 N N . LEU A 1 251 ? -4.734 -18.438 -13.484 1 88.75 251 LEU A N 1
ATOM 1878 C CA . LEU A 1 251 ? -6.02 -18.766 -14.094 1 88.75 251 LEU A CA 1
ATOM 1879 C C . LEU A 1 251 ? -5.875 -19.891 -15.117 1 88.75 251 LEU A C 1
ATOM 1881 O O . LEU A 1 251 ? -6.867 -20.5 -15.523 1 88.75 251 LEU A O 1
ATOM 1885 N N . GLY A 1 252 ? -4.711 -20.359 -15.328 1 81.31 252 GLY A N 1
ATOM 1886 C CA . GLY A 1 252 ? -4.5 -21.422 -16.297 1 81.31 252 GLY A CA 1
ATOM 1887 C C . GLY A 1 252 ? -4.559 -20.922 -17.734 1 81.31 252 GLY A C 1
ATOM 1888 O O . GLY A 1 252 ? -4.82 -21.703 -18.656 1 81.31 252 GLY A O 1
ATOM 1889 N N . SER A 1 253 ? -4.648 -19.562 -17.906 1 64.56 253 SER A N 1
ATOM 1890 C CA . SER A 1 253 ? -4.68 -19.047 -19.266 1 64.56 253 SER A CA 1
ATOM 1891 C C . SER A 1 253 ? -3.291 -19.062 -19.891 1 64.56 253 SER A C 1
ATOM 1893 O O . SER A 1 253 ? -2.312 -18.672 -19.25 1 64.56 253 SER A O 1
ATOM 1895 N N . GLN A 1 254 ? -2.809 -20.141 -20.281 1 48.84 254 GLN A N 1
ATOM 1896 C CA . GLN A 1 254 ? -1.552 -20.297 -21.016 1 48.84 254 GLN A CA 1
ATOM 1897 C C . GLN A 1 254 ? -1.414 -19.219 -22.094 1 48.84 254 GLN A C 1
ATOM 1899 O O . GLN A 1 254 ? -2.375 -18.922 -22.812 1 48.84 254 GLN A O 1
ATOM 1904 N N . ASP A 1 255 ? -0.731 -18.031 -21.828 1 41.38 255 ASP A N 1
ATOM 1905 C CA . ASP A 1 255 ? -0.315 -17.469 -23.094 1 41.38 255 ASP A CA 1
ATOM 1906 C C . ASP A 1 255 ? 0.229 -18.547 -24.031 1 41.38 255 ASP A C 1
ATOM 1908 O O . ASP A 1 255 ? 0.907 -19.469 -23.594 1 41.38 255 ASP A O 1
ATOM 1912 N N . MET B 1 1 ? 41.688 15.602 48.062 1 25.39 1 MET B N 1
ATOM 1913 C CA . MET B 1 1 ? 41.656 17.047 48.312 1 25.39 1 MET B CA 1
ATOM 1914 C C . MET B 1 1 ? 40.469 17.688 47.562 1 25.39 1 MET B C 1
ATOM 1916 O O . MET B 1 1 ? 40 17.156 46.562 1 25.39 1 MET B O 1
ATOM 1920 N N . ALA B 1 2 ? 39.844 18.844 48.188 1 35.12 2 ALA B N 1
ATOM 1921 C CA . ALA B 1 2 ? 38.531 19.484 48.031 1 35.12 2 ALA B CA 1
ATOM 1922 C C . ALA B 1 2 ? 38.375 20.062 46.625 1 35.12 2 ALA B C 1
ATOM 1924 O O . ALA B 1 2 ? 39.188 20.875 46.188 1 35.12 2 ALA B O 1
ATOM 1925 N N . GLU B 1 3 ? 38 19.25 45.719 1 37.44 3 GLU B N 1
ATOM 1926 C CA . GLU B 1 3 ? 37.875 19.625 44.312 1 37.44 3 GLU B CA 1
ATOM 1927 C C . GLU B 1 3 ? 37.125 20.953 44.156 1 37.44 3 GLU B C 1
ATOM 1929 O O . GLU B 1 3 ? 36.094 21.156 44.75 1 37.44 3 GLU B O 1
ATOM 1934 N N . PRO B 1 4 ? 37.719 22.094 43.875 1 38.94 4 PRO B N 1
ATOM 1935 C CA . PRO B 1 4 ? 37.281 23.484 43.938 1 38.94 4 PRO B CA 1
ATOM 1936 C C . PRO B 1 4 ? 35.906 23.688 43.344 1 38.94 4 PRO B C 1
ATOM 1938 O O . PRO B 1 4 ? 35.469 22.938 42.469 1 38.94 4 PRO B O 1
ATOM 1941 N N . ASP B 1 5 ? 34.938 24.266 44.062 1 41.44 5 ASP B N 1
ATOM 1942 C CA . ASP B 1 5 ? 33.5 24.516 44.219 1 41.44 5 ASP B CA 1
ATOM 1943 C C . ASP B 1 5 ? 32.969 25.312 43.031 1 41.44 5 ASP B C 1
ATOM 1945 O O . ASP B 1 5 ? 33.281 26.5 42.875 1 41.44 5 ASP B O 1
ATOM 1949 N N . GLU B 1 6 ? 32.844 24.688 41.844 1 43.5 6 GLU B N 1
ATOM 1950 C CA . GLU B 1 6 ? 32.312 25.125 40.562 1 43.5 6 GLU B CA 1
ATOM 1951 C C . GLU B 1 6 ? 31.094 26.031 40.781 1 43.5 6 GLU B C 1
ATOM 1953 O O . GLU B 1 6 ? 30.688 26.75 39.844 1 43.5 6 GLU B O 1
ATOM 1958 N N . GLY B 1 7 ? 30.438 25.891 41.938 1 46.38 7 GLY B N 1
ATOM 1959 C CA . GLY B 1 7 ? 29.312 26.672 42.406 1 46.38 7 GLY B CA 1
ATOM 1960 C C . GLY B 1 7 ? 29.625 28.156 42.562 1 46.38 7 GLY B C 1
ATOM 1961 O O . GLY B 1 7 ? 28.734 29 42.469 1 46.38 7 GLY B O 1
ATOM 1962 N N . SER B 1 8 ? 30.828 28.344 42.969 1 52.75 8 SER B N 1
ATOM 1963 C CA . SER B 1 8 ? 31.281 29.672 43.375 1 52.75 8 SER B CA 1
ATOM 1964 C C . SER B 1 8 ? 31.391 30.609 42.156 1 52.75 8 SER B C 1
ATOM 1966 O O . SER B 1 8 ? 31.062 31.781 42.25 1 52.75 8 SER B O 1
ATOM 1968 N N . ASP B 1 9 ? 31.688 29.906 41.062 1 48.94 9 ASP B N 1
ATOM 1969 C CA . ASP B 1 9 ? 31.969 30.719 39.875 1 48.94 9 ASP B CA 1
ATOM 1970 C C . ASP B 1 9 ? 30.672 31.25 39.25 1 48.94 9 ASP B C 1
ATOM 1972 O O . ASP B 1 9 ? 30.625 32.375 38.781 1 48.94 9 ASP B O 1
ATOM 1976 N N . ILE B 1 10 ? 29.547 30.422 39.312 1 50.22 10 ILE B N 1
ATOM 1977 C CA . ILE B 1 10 ? 28.219 30.812 38.875 1 50.22 10 ILE B CA 1
ATOM 1978 C C . ILE B 1 10 ? 27.688 31.969 39.719 1 50.22 10 ILE B C 1
ATOM 1980 O O . ILE B 1 10 ? 27.141 32.938 39.219 1 50.22 10 ILE B O 1
ATOM 1984 N N . GLY B 1 11 ? 27.938 31.766 40.875 1 54.62 11 GLY B N 1
ATOM 1985 C CA . GLY B 1 11 ? 27.531 32.781 41.844 1 54.62 11 GLY B CA 1
ATOM 1986 C C . GLY B 1 11 ? 28.172 34.125 41.625 1 54.62 11 GLY B C 1
ATOM 1987 O O . GLY B 1 11 ? 27.516 35.156 41.688 1 54.62 11 GLY B O 1
ATOM 1988 N N . SER B 1 12 ? 29.453 34.031 41.219 1 54.44 12 SER B N 1
ATOM 1989 C CA . SER B 1 12 ? 30.203 35.281 41 1 54.44 12 SER B CA 1
ATOM 1990 C C . SER B 1 12 ? 29.734 35.969 39.719 1 54.44 12 SER B C 1
ATOM 1992 O O . SER B 1 12 ? 29.641 37.219 39.719 1 54.44 12 SER B O 1
ATOM 1994 N N . ALA B 1 13 ? 29.297 35.156 38.719 1 51.94 13 ALA B N 1
ATOM 1995 C CA . ALA B 1 13 ? 28.797 35.719 37.469 1 51.94 13 ALA B CA 1
ATOM 1996 C C . ALA B 1 13 ? 27.438 36.375 37.688 1 51.94 13 ALA B C 1
ATOM 1998 O O . ALA B 1 13 ? 27.188 37.469 37.188 1 51.94 13 ALA B O 1
ATOM 1999 N N . LEU B 1 14 ? 26.594 35.719 38.438 1 54.97 14 LEU B N 1
ATOM 2000 C CA . LEU B 1 14 ? 25.266 36.219 38.75 1 54.97 14 LEU B CA 1
ATOM 2001 C C . LEU B 1 14 ? 25.359 37.469 39.594 1 54.97 14 LEU B C 1
ATOM 2003 O O . LEU B 1 14 ? 24.609 38.438 39.406 1 54.97 14 LEU B O 1
ATOM 2007 N N . SER B 1 15 ? 26.312 37.469 40.469 1 57.38 15 SER B N 1
ATOM 2008 C CA . SER B 1 15 ? 26.531 38.625 41.344 1 57.38 15 SER B CA 1
ATOM 2009 C C . SER B 1 15 ? 27.031 39.812 40.531 1 57.38 15 SER B C 1
ATOM 2011 O O . SER B 1 15 ? 26.594 40.938 40.75 1 57.38 15 SER B O 1
ATOM 2013 N N . SER B 1 16 ? 27.859 39.5 39.469 1 52.62 16 SER B N 1
ATOM 2014 C CA . SER B 1 16 ? 28.375 40.562 38.625 1 52.62 16 SER B CA 1
ATOM 2015 C C . SER B 1 16 ? 27.266 41.156 37.75 1 52.62 16 SER B C 1
ATOM 2017 O O . SER B 1 16 ? 27.203 42.375 37.562 1 52.62 16 SER B O 1
ATOM 2019 N N . LEU B 1 17 ? 26.297 40.281 37.344 1 55.25 17 LEU B N 1
ATOM 2020 C CA . LEU B 1 17 ? 25.156 40.719 36.562 1 55.25 17 LEU B CA 1
ATOM 2021 C C . LEU B 1 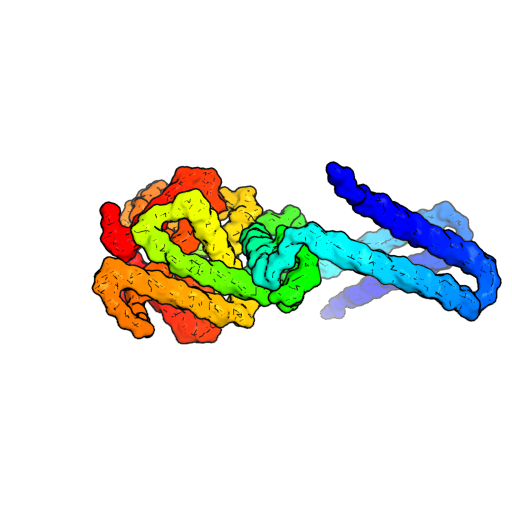17 ? 24.219 41.594 37.406 1 55.25 17 LEU B C 1
ATOM 2023 O O . LEU B 1 17 ? 23.75 42.625 36.938 1 55.25 17 LEU B O 1
ATOM 2027 N N . SER B 1 18 ? 24 41.094 38.531 1 54.53 18 SER B N 1
ATOM 2028 C CA . SER B 1 18 ? 23.172 41.844 39.469 1 54.53 18 SER B CA 1
ATOM 2029 C C . SER B 1 18 ? 23.766 43.188 39.781 1 54.53 18 SER B C 1
ATOM 2031 O O . SER B 1 18 ? 23.062 44.219 39.812 1 54.53 18 SER B O 1
ATOM 2033 N N . ALA B 1 19 ? 25.109 43.25 39.875 1 55.22 19 ALA B N 1
ATOM 2034 C CA . ALA B 1 19 ? 25.797 44.5 40.188 1 55.22 19 ALA B CA 1
ATOM 2035 C C . ALA B 1 19 ? 25.719 45.438 38.969 1 55.22 19 ALA B C 1
ATOM 2037 O O . ALA B 1 19 ? 25.5 46.656 39.156 1 55.22 19 ALA B O 1
ATOM 2038 N N . ALA B 1 20 ? 25.766 44.812 37.812 1 52.28 20 ALA B N 1
ATOM 2039 C CA . ALA B 1 20 ? 25.703 45.625 36.594 1 52.28 20 ALA B CA 1
ATOM 2040 C C . ALA B 1 20 ? 24.312 46.219 36.406 1 52.28 20 ALA B C 1
ATOM 2042 O O . ALA B 1 20 ? 24.172 47.375 36.062 1 52.28 20 ALA B O 1
ATOM 2043 N N . LEU B 1 21 ? 23.328 45.438 36.719 1 53.94 21 LEU B N 1
ATOM 2044 C CA . LEU B 1 21 ? 21.953 45.875 36.594 1 53.94 21 LEU B CA 1
ATOM 2045 C C . LEU B 1 21 ? 21.641 46.969 37.625 1 53.94 21 LEU B C 1
ATOM 2047 O O . LEU B 1 21 ? 20.953 47.938 37.312 1 53.94 21 LEU B O 1
ATOM 2051 N N . SER B 1 22 ? 22.141 46.75 38.781 1 54.88 22 SER B N 1
ATOM 2052 C CA . SER B 1 22 ? 21.969 47.781 39.844 1 54.88 22 SER B CA 1
ATOM 2053 C C . SER B 1 22 ? 22.641 49.094 39.438 1 54.88 22 SER B C 1
ATOM 2055 O O . SER B 1 22 ? 22.078 50.156 39.656 1 54.88 22 SER B O 1
ATOM 2057 N N . GLN B 1 23 ? 23.828 48.906 38.812 1 53.59 23 GLN B N 1
ATOM 2058 C CA . GLN B 1 23 ? 24.531 50.125 38.406 1 53.59 23 GLN B CA 1
ATOM 2059 C C . GLN B 1 23 ? 23.812 50.812 37.25 1 53.59 23 GLN B C 1
ATOM 2061 O O . GLN B 1 23 ? 23.75 52.031 37.188 1 53.59 23 GLN B O 1
ATOM 2066 N N . LEU B 1 24 ? 23.188 50 36.406 1 50.12 24 LEU B N 1
ATOM 2067 C CA . LEU B 1 24 ? 22.375 50.562 35.312 1 50.12 24 LEU B CA 1
ATOM 2068 C C . LEU B 1 24 ? 21.172 51.312 35.875 1 50.12 24 LEU B C 1
ATOM 2070 O O . LEU B 1 24 ? 20.859 52.406 35.375 1 50.12 24 LEU B O 1
ATOM 2074 N N . SER B 1 25 ? 20.5 50.688 36.781 1 47.69 25 SER B N 1
ATOM 2075 C CA . SER B 1 25 ? 19.344 51.312 37.406 1 47.69 25 SER B CA 1
ATOM 2076 C C . SER B 1 25 ? 19.719 52.656 38.031 1 47.69 25 SER B C 1
ATOM 2078 O O . SER B 1 25 ? 18.984 53.656 37.906 1 47.69 25 SER B O 1
ATOM 2080 N N . SER B 1 26 ? 20.828 52.656 38.75 1 51.22 26 SER B N 1
ATOM 2081 C CA . SER B 1 26 ? 21.25 53.906 39.406 1 51.22 26 SER B CA 1
ATOM 2082 C C . SER B 1 26 ? 21.656 54.938 38.375 1 51.22 26 SER B C 1
ATOM 2084 O O . SER B 1 26 ? 21.422 56.125 38.562 1 51.22 26 SER B O 1
ATOM 2086 N N . ALA B 1 27 ? 22.25 54.406 37.281 1 44.5 27 ALA B N 1
ATOM 2087 C CA . ALA B 1 27 ? 22.719 55.344 36.25 1 44.5 27 ALA B CA 1
ATOM 2088 C C . ALA B 1 27 ? 21.547 55.969 35.5 1 44.5 27 ALA B C 1
ATOM 2090 O O . ALA B 1 27 ? 21.594 57.156 35.125 1 44.5 27 ALA B O 1
ATOM 2091 N N . VAL B 1 28 ? 20.547 55.062 35.312 1 45.34 28 VAL B N 1
ATOM 2092 C CA . VAL B 1 28 ? 19.359 55.594 34.625 1 45.34 28 VAL B CA 1
ATOM 2093 C C . VAL B 1 28 ? 18.734 56.688 35.469 1 45.34 28 VAL B C 1
ATOM 2095 O O . VAL B 1 28 ? 18.188 57.656 34.938 1 45.34 28 VAL B O 1
ATOM 2098 N N . VAL B 1 29 ? 18.781 56.469 36.781 1 42.25 29 VAL B N 1
ATOM 2099 C CA . VAL B 1 29 ? 18.234 57.531 37.625 1 42.25 29 VAL B CA 1
ATOM 2100 C C . VAL B 1 29 ? 19.031 58.812 37.406 1 42.25 29 VAL B C 1
ATOM 2102 O O . VAL B 1 29 ? 18.5 59.906 37.531 1 42.25 29 VAL B O 1
ATOM 2105 N N . ASN B 1 30 ? 20.438 58.438 37.281 1 39.28 30 ASN B N 1
ATOM 2106 C CA . ASN B 1 30 ? 21.219 59.656 37.188 1 39.28 30 ASN B CA 1
ATOM 2107 C C . ASN B 1 30 ? 21.328 60.125 35.75 1 39.28 30 ASN B C 1
ATOM 2109 O O . ASN B 1 30 ? 21.234 59.312 34.812 1 39.28 30 ASN B O 1
ATOM 2113 N N . GLN B 1 31 ? 21.828 61.281 35.312 1 37.94 31 GLN B N 1
ATOM 2114 C CA . GLN B 1 31 ? 21.562 62.312 34.344 1 37.94 31 GLN B CA 1
ATOM 2115 C C . GLN B 1 31 ? 21.891 61.844 32.938 1 37.94 31 GLN B C 1
ATOM 2117 O O . GLN B 1 31 ? 21.078 61.938 32 1 37.94 31 GLN B O 1
ATOM 2122 N N . THR B 1 32 ? 23.188 62.125 32.406 1 38.78 32 THR B N 1
ATOM 2123 C CA . THR B 1 32 ? 23.516 62.688 31.078 1 38.78 32 THR B CA 1
ATOM 2124 C C . THR B 1 32 ? 23.734 61.594 30.062 1 38.78 32 THR B C 1
ATOM 2126 O O . THR B 1 32 ? 24.219 60.5 30.406 1 38.78 32 THR B O 1
ATOM 2129 N N . SER B 1 33 ? 23.203 61.594 28.703 1 42.44 33 SER B N 1
ATOM 2130 C CA . SER B 1 33 ? 22.891 60.688 27.625 1 42.44 33 SER B CA 1
ATOM 2131 C C . SER B 1 33 ? 24.125 59.906 27.172 1 42.44 33 SER B C 1
ATOM 2133 O O . SER B 1 33 ? 24.078 58.719 26.953 1 42.44 33 SER B O 1
ATOM 2135 N N . ASP B 1 34 ? 25.203 60.656 26.844 1 44.56 34 ASP B N 1
ATOM 2136 C CA . ASP B 1 34 ? 26.312 60.156 26.031 1 44.56 34 ASP B CA 1
ATOM 2137 C C . ASP B 1 34 ? 27.219 59.25 26.859 1 44.56 34 ASP B C 1
ATOM 2139 O O . ASP B 1 34 ? 27.703 58.219 26.344 1 44.56 34 ASP B O 1
ATOM 2143 N N . GLU B 1 35 ? 27.641 59.688 28.125 1 43.22 35 GLU B N 1
ATOM 2144 C CA . GLU B 1 35 ? 28.625 58.969 28.969 1 43.22 35 GLU B CA 1
ATOM 2145 C C . GLU B 1 35 ? 28.047 57.656 29.5 1 43.22 35 GLU B C 1
ATOM 2147 O O . GLU B 1 35 ? 28.781 56.844 30.047 1 43.22 35 GLU B O 1
ATOM 2152 N N . ILE B 1 36 ? 26.719 57.594 29.484 1 41.19 36 ILE B N 1
ATOM 2153 C CA . ILE B 1 36 ? 26.078 56.375 29.984 1 41.19 36 ILE B CA 1
ATOM 2154 C C . ILE B 1 36 ? 26.391 55.188 29.062 1 41.19 36 ILE B C 1
ATOM 2156 O O . ILE B 1 36 ? 26.641 54.094 29.516 1 41.19 36 ILE B O 1
ATOM 2160 N N . ASN B 1 37 ? 26.562 55.562 27.766 1 41.84 37 ASN B N 1
ATOM 2161 C CA . ASN B 1 37 ? 26.641 54.469 26.828 1 41.84 37 ASN B CA 1
ATOM 2162 C C . ASN B 1 37 ? 27.922 53.656 27.031 1 41.84 37 ASN B C 1
ATOM 2164 O O . ASN B 1 37 ? 27.875 52.406 27.047 1 41.84 37 ASN B O 1
ATOM 2168 N N . ALA B 1 38 ? 29.109 54.281 27.125 1 46.59 38 ALA B N 1
ATOM 2169 C CA . ALA B 1 38 ? 30.375 53.531 27.109 1 46.59 38 ALA B CA 1
ATOM 2170 C C . ALA B 1 38 ? 30.562 52.781 28.422 1 46.59 38 ALA B C 1
ATOM 2172 O O . ALA B 1 38 ? 31.078 51.656 28.422 1 46.59 38 ALA B O 1
ATOM 2173 N N . ARG B 1 39 ? 30.25 53.312 29.594 1 49.12 39 ARG B N 1
ATOM 2174 C CA . ARG B 1 39 ? 30.547 52.719 30.906 1 49.12 39 ARG B CA 1
ATOM 2175 C C . ARG B 1 39 ? 29.609 51.562 31.203 1 49.12 39 ARG B C 1
ATOM 2177 O O . ARG B 1 39 ? 29.922 50.688 32.031 1 49.12 39 ARG B O 1
ATOM 2184 N N . VAL B 1 40 ? 28.375 51.688 30.625 1 45.72 40 VAL B N 1
ATOM 2185 C CA . VAL B 1 40 ? 27.438 50.594 30.875 1 45.72 40 VAL B CA 1
ATOM 2186 C C . VAL B 1 40 ? 27.562 49.531 29.781 1 45.72 40 VAL B C 1
ATOM 2188 O O . VAL B 1 40 ? 27.453 48.344 30.062 1 45.72 40 VAL B O 1
ATOM 2191 N N . THR B 1 41 ? 27.969 50 28.531 1 48.22 41 THR B N 1
ATOM 2192 C CA . THR B 1 41 ? 27.984 49.031 27.438 1 48.22 41 THR B CA 1
ATOM 2193 C C . THR B 1 41 ? 29.172 48.094 27.562 1 48.22 41 THR B C 1
ATOM 2195 O O . THR B 1 41 ? 29.078 46.906 27.266 1 48.22 41 THR B O 1
ATOM 2198 N N . ASP B 1 42 ? 30.328 48.594 28.203 1 53.12 42 ASP B N 1
ATOM 2199 C CA . ASP B 1 42 ? 31.516 47.781 28.203 1 53.12 42 ASP B CA 1
ATOM 2200 C C . ASP B 1 42 ? 31.391 46.656 29.25 1 53.12 42 ASP B C 1
ATOM 2202 O O . ASP B 1 42 ? 31.656 45.5 28.938 1 53.12 42 ASP B O 1
ATOM 2206 N N . PRO B 1 43 ? 31 47 30.484 1 47.59 43 PRO B N 1
ATOM 2207 C CA . PRO B 1 43 ? 30.891 45.906 31.438 1 47.59 43 PRO B CA 1
ATOM 2208 C C . PRO B 1 43 ? 29.766 44.938 31.094 1 47.59 43 PRO B C 1
ATOM 2210 O O . PRO B 1 43 ? 29.891 43.719 31.297 1 47.59 43 PRO B O 1
ATOM 2213 N N . LEU B 1 44 ? 28.641 45.375 30.484 1 50.34 44 LEU B N 1
ATOM 2214 C CA . LEU B 1 44 ? 27.594 44.469 30.047 1 50.34 44 LEU B CA 1
ATOM 2215 C C . LEU B 1 44 ? 28.062 43.562 28.906 1 50.34 44 LEU B C 1
ATOM 2217 O O . LEU B 1 44 ? 27.734 42.375 28.859 1 50.34 44 LEU B O 1
ATOM 2221 N N . ARG B 1 45 ? 28.953 44.125 27.969 1 52.47 45 ARG B N 1
ATOM 2222 C CA . ARG B 1 45 ? 29.562 43.281 26.922 1 52.47 45 ARG B CA 1
ATOM 2223 C C . ARG B 1 45 ? 30.484 42.219 27.531 1 52.47 45 ARG B C 1
ATOM 2225 O O . ARG B 1 45 ? 30.453 41.062 27.125 1 52.47 45 ARG B O 1
ATOM 2232 N N . ARG B 1 46 ? 31.234 42.562 28.578 1 53.41 46 ARG B N 1
ATOM 2233 C CA . ARG B 1 46 ? 32.125 41.594 29.172 1 53.41 46 ARG B CA 1
ATOM 2234 C C . ARG B 1 46 ? 31.359 40.531 29.969 1 53.41 46 ARG B C 1
ATOM 2236 O O . ARG B 1 46 ? 31.703 39.344 29.922 1 53.41 46 ARG B O 1
ATOM 2243 N N . ALA B 1 47 ? 30.344 40.906 30.719 1 48.88 47 ALA B N 1
ATOM 2244 C CA . ALA B 1 47 ? 29.516 39.938 31.406 1 48.88 47 ALA B CA 1
ATOM 2245 C C . ALA B 1 47 ? 28.812 39 30.406 1 48.88 47 ALA B C 1
ATOM 2247 O O . ALA B 1 47 ? 28.766 37.781 30.609 1 48.88 47 ALA B O 1
ATOM 2248 N N . SER B 1 48 ? 28.312 39.562 29.219 1 49.84 48 SER B N 1
ATOM 2249 C CA . SER B 1 48 ? 27.703 38.719 28.188 1 49.84 48 SER B CA 1
ATOM 2250 C C . SER B 1 48 ? 28.719 37.75 27.578 1 49.84 48 SER B C 1
ATOM 2252 O O . SER B 1 48 ? 28.422 36.594 27.375 1 49.84 48 SER B O 1
ATOM 2254 N N . GLU B 1 49 ? 29.953 38.188 27.359 1 54.56 49 GLU B N 1
ATOM 2255 C CA . GLU B 1 49 ? 30.984 37.312 26.859 1 54.56 49 GLU B CA 1
ATOM 2256 C C . GLU B 1 49 ? 31.359 36.25 27.891 1 54.56 49 GLU B C 1
ATOM 2258 O O . GLU B 1 49 ? 31.594 35.094 27.531 1 54.56 49 GLU B O 1
ATOM 2263 N N . GLN B 1 50 ? 31.406 36.594 29.109 1 49.84 50 GLN B N 1
ATOM 2264 C CA . GLN B 1 50 ? 31.766 35.625 30.125 1 49.84 50 GLN B CA 1
ATOM 2265 C C . GLN B 1 50 ? 30.625 34.625 30.344 1 49.84 50 GLN B C 1
ATOM 2267 O O . GLN B 1 50 ? 30.859 33.438 30.547 1 49.84 50 GLN B O 1
ATOM 2272 N N . ILE B 1 51 ? 29.375 35.062 30.312 1 48.47 51 ILE B N 1
ATOM 2273 C CA . ILE B 1 51 ? 28.25 34.125 30.406 1 48.47 51 ILE B CA 1
ATOM 2274 C C . ILE B 1 51 ? 28.234 33.219 29.172 1 48.47 51 ILE B C 1
ATOM 2276 O O . ILE B 1 51 ? 28.016 32.031 29.297 1 48.47 51 ILE B O 1
ATOM 2280 N N . THR B 1 52 ? 28.562 33.812 27.906 1 48.69 52 THR B N 1
ATOM 2281 C CA . THR B 1 52 ? 28.688 32.969 26.734 1 48.69 52 THR B CA 1
ATOM 2282 C C . THR B 1 52 ? 29.844 31.984 26.906 1 48.69 52 THR B C 1
ATOM 2284 O O . THR B 1 52 ? 29.734 30.812 26.547 1 48.69 52 THR B O 1
ATOM 2287 N N . ASP B 1 53 ? 30.906 32.469 27.391 1 48.25 53 ASP B N 1
ATOM 2288 C CA . ASP B 1 53 ? 32.031 31.562 27.625 1 48.25 53 ASP B CA 1
ATOM 2289 C C . ASP B 1 53 ? 31.672 30.516 28.672 1 48.25 53 ASP B C 1
ATOM 2291 O O . ASP B 1 53 ? 31.984 29.328 28.516 1 48.25 53 ASP B O 1
ATOM 2295 N N . VAL B 1 54 ? 31.094 30.828 29.797 1 45.09 54 VAL B N 1
ATOM 2296 C CA . VAL B 1 54 ? 30.719 29.844 30.797 1 45.09 54 VAL B CA 1
ATOM 2297 C C . VAL B 1 54 ? 29.609 28.938 30.234 1 45.09 54 VAL B C 1
ATOM 2299 O O . VAL B 1 54 ? 29.641 27.719 30.438 1 45.09 54 VAL B O 1
ATOM 2302 N N . ALA B 1 55 ? 28.516 29.469 29.484 1 40.59 55 ALA B N 1
ATOM 2303 C CA . ALA B 1 55 ? 27.547 28.594 28.828 1 40.59 55 ALA B CA 1
ATOM 2304 C C . ALA B 1 55 ? 28.219 27.656 27.828 1 40.59 55 ALA B C 1
ATOM 2306 O O . ALA B 1 55 ? 27.875 26.484 27.734 1 40.59 55 ALA B O 1
ATOM 2307 N N . GLU B 1 56 ? 29.125 28.188 27.031 1 44.5 56 GLU B N 1
ATOM 2308 C CA . GLU B 1 56 ? 29.891 27.281 26.172 1 44.5 56 GLU B CA 1
ATOM 2309 C C . GLU B 1 56 ? 30.672 26.281 27.016 1 44.5 56 GLU B C 1
ATOM 2311 O O . GLU B 1 56 ? 30.797 25.109 26.625 1 44.5 56 GLU B O 1
ATOM 2316 N N . ARG B 1 57 ? 31.25 26.609 28.016 1 43.09 57 ARG B N 1
ATOM 2317 C CA . ARG B 1 57 ? 32.031 25.672 28.844 1 43.09 57 ARG B CA 1
ATOM 2318 C C . ARG B 1 57 ? 31.109 24.766 29.641 1 43.09 57 ARG B C 1
ATOM 2320 O O . ARG B 1 57 ? 31.406 23.594 29.859 1 43.09 57 ARG B O 1
ATOM 2327 N N . LEU B 1 58 ? 30.141 25.172 30.375 1 41.47 58 LEU B N 1
ATOM 2328 C CA . LEU B 1 58 ? 29.203 24.281 31.047 1 41.47 58 LEU B CA 1
ATOM 2329 C C . LEU B 1 58 ? 28.391 23.469 30.031 1 41.47 58 LEU B C 1
ATOM 2331 O O . LEU B 1 58 ? 27.984 22.344 30.312 1 41.47 58 LEU B O 1
ATOM 2335 N N . GLY B 1 59 ? 27.812 24.047 28.891 1 36.88 59 GLY B N 1
ATOM 2336 C CA . GLY B 1 59 ? 27.312 23.234 27.797 1 36.88 59 GLY B CA 1
ATOM 2337 C C . GLY B 1 59 ? 28.359 22.281 27.219 1 36.88 59 GLY B C 1
ATOM 2338 O O . GLY B 1 59 ? 28.047 21.453 26.375 1 36.88 59 GLY B O 1
ATOM 2339 N N . SER B 1 60 ? 29.609 22.547 27.141 1 35.91 60 SER B N 1
ATOM 2340 C CA . SER B 1 60 ? 30.641 21.625 26.656 1 35.91 60 SER B CA 1
ATOM 2341 C C . SER B 1 60 ? 30.781 20.422 27.578 1 35.91 60 SER B C 1
ATOM 2343 O O . SER B 1 60 ? 31.391 19.422 27.219 1 35.91 60 SER B O 1
ATOM 2345 N N . GLY B 1 61 ? 30.734 20.453 28.812 1 34.97 61 GLY B N 1
ATOM 2346 C CA . GLY B 1 61 ? 31.109 19.344 29.688 1 34.97 61 GLY B CA 1
ATOM 2347 C C . GLY B 1 61 ? 30.109 18.203 29.672 1 34.97 61 GLY B C 1
ATOM 2348 O O . GLY B 1 61 ? 30.312 17.188 30.328 1 34.97 61 GLY B O 1
ATOM 2349 N N . SER B 1 62 ? 28.844 18.422 29.969 1 35.59 62 SER B N 1
ATOM 2350 C CA . SER B 1 62 ? 28.141 17.156 29.891 1 35.59 62 SER B CA 1
ATOM 2351 C C . SER B 1 62 ? 28.406 16.453 28.547 1 35.59 62 SER B C 1
ATOM 2353 O O . SER B 1 62 ? 28.203 17.047 27.484 1 35.59 62 SER B O 1
ATOM 2355 N N . SER B 1 63 ? 29.406 15.578 28.438 1 35.38 63 SER B N 1
ATOM 2356 C CA . SER B 1 63 ? 29.891 14.695 27.375 1 35.38 63 SER B CA 1
ATOM 2357 C C . SER B 1 63 ? 28.734 14.227 26.484 1 35.38 63 SER B C 1
ATOM 2359 O O . SER B 1 63 ? 28.359 13.055 26.5 1 35.38 63 SER B O 1
ATOM 2361 N N . ALA B 1 64 ? 27.578 14.711 26.594 1 36.91 64 ALA B N 1
ATOM 2362 C CA . ALA B 1 64 ? 26.766 14.367 25.422 1 36.91 64 ALA B CA 1
ATOM 2363 C C . ALA B 1 64 ? 27.578 14.5 24.141 1 36.91 64 ALA B C 1
ATOM 2365 O O . ALA B 1 64 ? 27.953 15.602 23.734 1 36.91 64 ALA B O 1
ATOM 2366 N N . ARG B 1 65 ? 28.688 13.695 24.016 1 38.47 65 ARG B N 1
ATOM 2367 C CA . ARG B 1 65 ? 29.562 13.617 22.859 1 38.47 65 ARG B CA 1
ATOM 2368 C C . ARG B 1 65 ? 28.938 14.281 21.641 1 38.47 65 ARG B C 1
ATOM 2370 O O . ARG B 1 65 ? 27.781 14.008 21.312 1 38.47 65 ARG B O 1
ATOM 2377 N N . PRO B 1 66 ? 29.219 15.445 21.203 1 40.78 66 PRO B N 1
ATOM 2378 C CA . PRO B 1 66 ? 28.672 16.031 19.984 1 40.78 66 PRO B CA 1
ATOM 2379 C C . PRO B 1 66 ? 28.141 14.969 19.016 1 40.78 66 PRO B C 1
ATOM 2381 O O . PRO B 1 66 ? 28.922 14.156 18.5 1 40.78 66 PRO B O 1
ATOM 2384 N N . ARG B 1 67 ? 27.297 14.086 19.422 1 49.34 67 ARG B N 1
ATOM 2385 C CA . ARG B 1 67 ? 26.938 13.102 18.422 1 49.34 67 ARG B CA 1
ATOM 2386 C C . ARG B 1 67 ? 27.078 13.672 17.016 1 49.34 67 ARG B C 1
ATOM 2388 O O . ARG B 1 67 ? 26.531 14.742 16.719 1 49.34 67 ARG B O 1
ATOM 2395 N N . GLY B 1 68 ? 28.328 13.664 16.531 1 62.72 68 GLY B N 1
ATOM 2396 C CA . GLY B 1 68 ? 28.688 14.156 15.211 1 62.72 68 GLY B CA 1
ATOM 2397 C C . GLY B 1 68 ? 27.516 14.258 14.273 1 62.72 68 GLY B C 1
ATOM 2398 O O . GLY B 1 68 ? 26.406 13.805 14.594 1 62.72 68 GLY B O 1
ATOM 2399 N N . ILE B 1 69 ? 27.594 15.328 13.445 1 74.94 69 ILE B N 1
ATOM 2400 C CA . ILE B 1 69 ? 26.625 15.609 12.391 1 74.94 69 ILE B CA 1
ATOM 2401 C C . ILE B 1 69 ? 25.953 14.312 11.945 1 74.94 69 ILE B C 1
ATOM 2403 O O . ILE B 1 69 ? 24.734 14.266 11.758 1 74.94 69 ILE B O 1
ATOM 2407 N N . GLU B 1 70 ? 26.781 13.32 12.148 1 84.31 70 GLU B N 1
ATOM 2408 C CA . GLU B 1 70 ? 26.25 12.055 11.672 1 84.31 70 GLU B CA 1
ATOM 2409 C C . GLU B 1 70 ? 25.281 11.445 12.688 1 84.31 70 GLU B C 1
ATOM 2411 O O . GLU B 1 70 ? 24.25 10.891 12.32 1 84.31 70 GLU B O 1
ATOM 2416 N N . ALA B 1 71 ? 25.625 11.641 13.922 1 88.38 71 ALA B N 1
ATOM 2417 C CA . ALA B 1 71 ? 24.766 11.102 14.969 1 88.38 71 ALA B CA 1
ATOM 2418 C C . ALA B 1 71 ? 23.438 11.844 15.016 1 88.38 71 ALA B C 1
ATOM 2420 O O . ALA B 1 71 ? 22.375 11.234 15.203 1 88.38 71 ALA B O 1
ATOM 2421 N N . THR B 1 72 ? 23.484 13.148 14.875 1 91.38 72 THR B N 1
ATOM 2422 C CA . THR B 1 72 ? 22.281 13.961 14.836 1 91.38 72 THR B CA 1
ATOM 2423 C C . THR B 1 72 ? 21.406 13.57 13.648 1 91.38 72 THR B C 1
ATOM 2425 O O . THR B 1 72 ? 20.203 13.391 13.789 1 91.38 72 THR B O 1
ATOM 2428 N N . ARG B 1 73 ? 22.078 13.43 12.586 1 93.44 73 ARG B N 1
ATOM 2429 C CA . ARG B 1 73 ? 21.359 13.07 11.359 1 93.44 73 ARG B CA 1
ATOM 2430 C C . ARG B 1 73 ? 20.641 11.734 11.523 1 93.44 73 ARG B C 1
ATOM 2432 O O . ARG B 1 73 ? 19.469 11.609 11.164 1 93.44 73 ARG B O 1
ATOM 2439 N N . GLU B 1 74 ? 21.297 10.789 12.117 1 93.38 74 GLU B N 1
ATOM 2440 C CA . GLU B 1 74 ? 20.703 9.469 12.312 1 93.38 74 GLU B CA 1
ATOM 2441 C C . GLU B 1 74 ? 19.547 9.523 13.305 1 93.38 74 GLU B C 1
ATOM 2443 O O . GLU B 1 74 ? 18.531 8.859 13.109 1 93.38 74 GLU B O 1
ATOM 2448 N N . ALA B 1 75 ? 19.703 10.289 14.297 1 94.19 75 ALA B N 1
ATOM 2449 C CA . ALA B 1 75 ? 18.641 10.438 15.289 1 94.19 75 ALA B CA 1
ATOM 2450 C C . ALA B 1 75 ? 17.391 11.062 14.664 1 94.19 75 ALA B C 1
ATOM 2452 O O . ALA B 1 75 ? 16.281 10.648 14.961 1 94.19 75 ALA B O 1
ATOM 2453 N N . LEU B 1 76 ? 17.625 12.016 13.859 1 95.38 76 LEU B N 1
ATOM 2454 C CA . LEU B 1 76 ? 16.516 12.672 13.172 1 95.38 76 LEU B CA 1
ATOM 2455 C C . LEU B 1 76 ? 15.812 11.711 12.219 1 95.38 76 LEU B C 1
ATOM 2457 O O . LEU B 1 76 ? 14.578 11.68 12.156 1 95.38 76 LEU B O 1
ATOM 2461 N N . LEU B 1 77 ? 16.594 10.914 11.555 1 94.31 77 LEU B N 1
ATOM 2462 C CA . LEU B 1 77 ? 16.031 9.93 10.641 1 94.31 77 LEU B CA 1
ATOM 2463 C C . LEU B 1 77 ? 15.227 8.875 11.406 1 94.31 77 LEU B C 1
ATOM 2465 O O . LEU B 1 77 ? 14.141 8.477 10.977 1 94.31 77 LEU B O 1
ATOM 2469 N N . ASP B 1 78 ? 15.75 8.492 12.523 1 92.06 78 ASP B N 1
ATOM 2470 C CA . ASP B 1 78 ? 15.055 7.508 13.336 1 92.06 78 ASP B CA 1
ATOM 2471 C C . ASP B 1 78 ? 13.727 8.062 13.852 1 92.06 78 ASP B C 1
ATOM 2473 O O . ASP B 1 78 ? 12.703 7.375 13.82 1 92.06 78 ASP B O 1
ATOM 2477 N N . ALA B 1 79 ? 13.75 9.273 14.289 1 94 79 ALA B N 1
ATOM 2478 C CA . ALA B 1 79 ? 12.539 9.938 14.758 1 94 79 ALA B CA 1
ATOM 2479 C C . ALA B 1 79 ? 11.531 10.102 13.617 1 94 79 ALA B C 1
ATOM 2481 O O . ALA B 1 79 ? 10.336 9.859 13.797 1 94 79 ALA B O 1
ATOM 2482 N N . ALA B 1 80 ? 12.047 10.523 12.484 1 94.12 80 ALA B N 1
ATOM 2483 C CA . ALA B 1 80 ? 11.195 10.688 11.312 1 94.12 80 ALA B CA 1
ATOM 2484 C C . ALA B 1 80 ? 10.547 9.367 10.906 1 94.12 80 ALA B C 1
ATOM 2486 O O . ALA B 1 80 ? 9.352 9.312 10.602 1 94.12 80 ALA B O 1
ATOM 2487 N N . ALA B 1 81 ? 11.336 8.305 10.945 1 89.69 81 ALA B N 1
ATOM 2488 C CA . ALA B 1 81 ? 10.828 6.98 10.586 1 89.69 81 ALA B CA 1
ATOM 2489 C C . ALA B 1 81 ? 9.648 6.586 11.461 1 89.69 81 ALA B C 1
ATOM 2491 O O . ALA B 1 81 ? 8.617 6.125 10.961 1 89.69 81 ALA B O 1
ATOM 2492 N N . GLN B 1 82 ? 9.805 6.809 12.68 1 87.19 82 GLN B N 1
ATOM 2493 C CA . GLN B 1 82 ? 8.75 6.461 13.625 1 87.19 82 GLN B CA 1
ATOM 2494 C C . GLN B 1 82 ? 7.504 7.312 13.398 1 87.19 82 GLN B C 1
ATOM 2496 O O . GLN B 1 82 ? 6.391 6.785 13.312 1 87.19 82 GLN B O 1
ATOM 2501 N N . LEU B 1 83 ? 7.676 8.547 13.234 1 88.56 83 LEU B N 1
ATOM 2502 C CA . LEU B 1 83 ? 6.551 9.469 13.133 1 88.56 83 LEU B CA 1
ATOM 2503 C C . LEU B 1 83 ? 5.84 9.312 11.789 1 88.56 83 LEU B C 1
ATOM 2505 O O . LEU B 1 83 ? 4.609 9.344 11.734 1 88.56 83 LEU B O 1
ATOM 2509 N N . PHE B 1 84 ? 6.574 9.148 10.727 1 86.56 84 PHE B N 1
ATOM 2510 C CA . PHE B 1 84 ? 5.957 8.93 9.422 1 86.56 84 PHE B CA 1
ATOM 2511 C C . PHE B 1 84 ? 5.184 7.621 9.398 1 86.56 84 PHE B C 1
ATOM 2513 O O . PHE B 1 84 ? 4.137 7.52 8.75 1 86.56 84 PHE B O 1
ATOM 2520 N N . ALA B 1 85 ? 5.746 6.656 10.094 1 80.62 85 ALA B N 1
ATOM 2521 C CA . ALA B 1 85 ? 5.023 5.391 10.203 1 80.62 85 ALA B CA 1
ATOM 2522 C C . ALA B 1 85 ? 3.732 5.562 10.992 1 80.62 85 ALA B C 1
ATOM 2524 O O . ALA B 1 85 ? 2.697 4.992 10.641 1 80.62 85 ALA B O 1
ATOM 2525 N N . GLU B 1 86 ? 3.746 6.387 12 1 79.81 86 GLU B N 1
ATOM 2526 C CA . GLU B 1 86 ? 2.631 6.555 12.922 1 79.81 86 GLU B CA 1
ATOM 2527 C C . GLU B 1 86 ? 1.569 7.484 12.352 1 79.81 86 GLU B C 1
ATOM 2529 O O . GLU B 1 86 ? 0.371 7.246 12.508 1 79.81 86 GLU B O 1
ATOM 2534 N N . LYS B 1 87 ? 2.045 8.531 11.609 1 80 87 LYS B N 1
ATOM 2535 C CA . LYS B 1 87 ? 1.105 9.602 11.289 1 80 87 LYS B CA 1
ATOM 2536 C C . LYS B 1 87 ? 1.074 9.875 9.789 1 80 87 LYS B C 1
ATOM 2538 O O . LYS B 1 87 ? 0.246 10.656 9.312 1 80 87 LYS B O 1
ATOM 2543 N N . GLY B 1 88 ? 1.98 9.211 9.133 1 82.44 88 GLY B N 1
ATOM 2544 C CA . GLY B 1 88 ? 2.1 9.539 7.719 1 82.44 88 GLY B CA 1
ATOM 2545 C C . GLY B 1 88 ? 2.932 10.781 7.461 1 82.44 88 GLY B C 1
ATOM 2546 O O . GLY B 1 88 ? 3.215 11.547 8.383 1 82.44 88 GLY B O 1
ATOM 2547 N N . TYR B 1 89 ? 3.324 11.031 6.191 1 84.31 89 TYR B N 1
ATOM 2548 C CA . TYR B 1 89 ? 4.141 12.172 5.785 1 84.31 89 TYR B CA 1
ATOM 2549 C C . TYR B 1 89 ? 3.406 13.484 6.027 1 84.31 89 TYR B C 1
ATOM 2551 O O . TYR B 1 89 ? 3.961 14.414 6.621 1 84.31 89 TYR B O 1
ATOM 2559 N N . GLU B 1 90 ? 2.135 13.492 5.59 1 77.56 90 GLU B N 1
ATOM 2560 C CA . GLU B 1 90 ? 1.377 14.734 5.684 1 77.56 90 GLU B CA 1
ATOM 2561 C C . GLU B 1 90 ? 1.014 15.047 7.133 1 77.56 90 GLU B C 1
ATOM 2563 O O . GLU B 1 90 ? 0.917 16.219 7.516 1 77.56 90 GLU B O 1
ATOM 2568 N N . GLY B 1 91 ? 0.911 14.078 7.938 1 79 91 GLY B N 1
ATOM 2569 C CA . GLY B 1 91 ? 0.498 14.258 9.32 1 79 91 GLY B CA 1
ATOM 2570 C C . GLY B 1 91 ? 1.653 14.562 10.25 1 79 91 GLY B C 1
ATOM 2571 O O . GLY B 1 91 ? 1.45 14.797 11.445 1 79 91 GLY B O 1
ATOM 2572 N N . THR B 1 92 ? 2.818 14.516 9.688 1 87.44 92 THR B N 1
ATOM 2573 C CA . THR B 1 92 ? 4.004 14.719 10.516 1 87.44 92 THR B CA 1
ATOM 2574 C C . THR B 1 92 ? 4.648 16.062 10.211 1 87.44 92 THR B C 1
ATOM 2576 O O . THR B 1 92 ? 4.84 16.422 9.039 1 87.44 92 THR B O 1
ATOM 2579 N N . GLY B 1 93 ? 4.945 16.844 11.305 1 91.19 93 GLY B N 1
ATOM 2580 C CA . GLY B 1 93 ? 5.629 18.109 11.125 1 91.19 93 GLY B CA 1
ATOM 2581 C C . GLY B 1 93 ? 7.102 18.047 11.477 1 91.19 93 GLY B C 1
ATOM 2582 O O . GLY B 1 93 ? 7.531 17.188 12.234 1 91.19 93 GLY B O 1
ATOM 2583 N N . VAL B 1 94 ? 7.832 19 10.961 1 94.25 94 VAL B N 1
ATOM 2584 C CA . VAL B 1 94 ? 9.273 19.031 11.172 1 94.25 94 VAL B CA 1
ATOM 2585 C C . VAL B 1 94 ? 9.57 19.312 12.648 1 94.25 94 VAL B C 1
ATOM 2587 O O . VAL B 1 94 ? 10.523 18.766 13.203 1 94.25 94 VAL B O 1
ATOM 2590 N N . SER B 1 95 ? 8.781 20.109 13.273 1 95.12 95 SER B N 1
ATOM 2591 C CA . SER B 1 95 ? 8.984 20.422 14.688 1 95.12 95 SER B CA 1
ATOM 2592 C C . SER B 1 95 ? 8.797 19.172 15.547 1 95.12 95 SER B C 1
ATOM 2594 O O . SER B 1 95 ? 9.539 18.969 16.516 1 95.12 95 SER B O 1
ATOM 2596 N N . GLU B 1 96 ? 7.883 18.438 15.227 1 95.19 96 GLU B N 1
ATOM 2597 C CA . GLU B 1 96 ? 7.605 17.203 15.961 1 95.19 96 GLU B CA 1
ATOM 2598 C C . GLU B 1 96 ? 8.758 16.203 15.82 1 95.19 96 GLU B C 1
ATOM 2600 O O . GLU B 1 96 ? 9.141 15.547 16.797 1 95.19 96 GLU B O 1
ATOM 2605 N N . ILE B 1 97 ? 9.297 16.062 14.617 1 96.38 97 ILE B N 1
ATOM 2606 C CA . ILE B 1 97 ? 10.422 15.18 14.359 1 96.38 97 ILE B CA 1
ATOM 2607 C C . ILE B 1 97 ? 11.625 15.609 15.195 1 96.38 97 ILE B C 1
ATOM 2609 O O . ILE B 1 97 ? 12.25 14.789 15.867 1 96.38 97 ILE B O 1
ATOM 2613 N N . ALA B 1 98 ? 11.898 16.906 15.117 1 96.5 98 ALA B N 1
ATOM 2614 C CA . ALA B 1 98 ? 13.031 17.438 15.867 1 96.5 98 ALA B CA 1
ATOM 2615 C C . ALA B 1 98 ? 12.875 17.172 17.359 1 96.5 98 ALA B C 1
ATOM 2617 O O . ALA B 1 98 ? 13.805 16.672 18.016 1 96.5 98 ALA B O 1
ATOM 2618 N N . ARG B 1 99 ? 11.734 17.406 17.859 1 96.25 99 ARG B N 1
ATOM 2619 C CA . ARG B 1 99 ? 11.461 17.219 19.281 1 96.25 99 ARG B CA 1
ATOM 2620 C C . ARG B 1 99 ? 11.625 15.75 19.672 1 96.25 99 ARG B C 1
ATOM 2622 O O . ARG B 1 99 ? 12.242 15.438 20.688 1 96.25 99 ARG B O 1
ATOM 2629 N N . ARG B 1 100 ? 11.109 14.906 18.938 1 94.81 100 ARG B N 1
ATOM 2630 C CA . ARG B 1 100 ? 11.211 13.477 19.219 1 94.81 100 ARG B CA 1
ATOM 2631 C C . ARG B 1 100 ? 12.664 13.016 19.234 1 94.81 100 ARG B C 1
ATOM 2633 O O . ARG B 1 100 ? 13.031 12.125 20 1 94.81 100 ARG B O 1
ATOM 2640 N N . ALA B 1 101 ? 13.445 13.562 18.391 1 95.75 101 ALA B N 1
ATOM 2641 C CA . ALA B 1 101 ? 14.859 13.203 18.281 1 95.75 101 ALA B CA 1
ATOM 2642 C C . ALA B 1 101 ? 15.68 13.875 19.391 1 95.75 101 ALA B C 1
ATOM 2644 O O . ALA B 1 101 ? 16.859 13.578 19.547 1 95.75 101 ALA B O 1
ATOM 2645 N N . GLY B 1 102 ? 15.07 14.852 20.062 1 95.19 102 GLY B N 1
ATOM 2646 C CA . GLY B 1 102 ? 15.766 15.555 21.125 1 95.19 102 GLY B CA 1
ATOM 2647 C C . GLY B 1 102 ? 16.562 16.75 20.625 1 95.19 102 GLY B C 1
ATOM 2648 O O . GLY B 1 102 ? 17.562 17.141 21.234 1 95.19 102 GLY B O 1
ATOM 2649 N N . TYR B 1 103 ? 16.172 17.203 19.516 1 95.06 103 TYR B N 1
ATOM 2650 C CA . TYR B 1 103 ? 16.891 18.328 18.938 1 95.06 103 TYR B CA 1
ATOM 2651 C C . TYR B 1 103 ? 15.945 19.484 18.641 1 95.06 103 TYR B C 1
ATOM 2653 O O . TYR B 1 103 ? 14.727 19.344 18.766 1 95.06 103 TYR B O 1
ATOM 2661 N N . THR B 1 104 ? 16.531 20.609 18.281 1 92.81 104 THR B N 1
ATOM 2662 C CA . THR B 1 104 ? 15.758 21.781 17.906 1 92.81 104 THR B CA 1
ATOM 2663 C C . THR B 1 104 ? 15.367 21.719 16.438 1 92.81 104 THR B C 1
ATOM 2665 O O . THR B 1 104 ? 15.961 20.969 15.664 1 92.81 104 THR B O 1
ATOM 2668 N N . LYS B 1 105 ? 14.32 22.484 16.109 1 94.06 105 LYS B N 1
ATOM 2669 C CA . LYS B 1 105 ? 13.938 22.609 14.711 1 94.06 105 LYS B CA 1
ATOM 2670 C C . LYS B 1 105 ? 15.102 23.125 13.867 1 94.06 105 LYS B C 1
ATOM 2672 O O . LYS B 1 105 ? 15.273 22.719 12.727 1 94.06 105 LYS B O 1
ATOM 2677 N N . GLY B 1 106 ? 15.891 24.031 14.477 1 92.56 106 GLY B N 1
ATOM 2678 C CA . GLY B 1 106 ? 17.078 24.547 13.805 1 92.56 106 GLY B CA 1
ATOM 2679 C C . GLY B 1 106 ? 18.094 23.453 13.484 1 92.56 106 GLY B C 1
ATOM 2680 O O . GLY B 1 106 ? 18.656 23.438 12.391 1 92.56 106 GLY B O 1
ATOM 2681 N N . ALA B 1 107 ? 18.297 22.625 14.406 1 92.75 107 ALA B N 1
ATOM 2682 C CA . ALA B 1 107 ? 19.203 21.5 14.195 1 92.75 107 ALA B CA 1
ATOM 2683 C C . ALA B 1 107 ? 18.734 20.625 13.039 1 92.75 107 ALA B C 1
ATOM 2685 O O . ALA B 1 107 ? 19.547 20.109 12.266 1 92.75 107 ALA B O 1
ATOM 2686 N N . LEU B 1 108 ? 17.375 20.359 12.922 1 95.56 108 LEU B N 1
ATOM 2687 C CA . LEU B 1 108 ? 16.844 19.562 11.812 1 95.56 108 LEU B CA 1
ATOM 2688 C C . LEU B 1 108 ? 17.188 20.219 10.477 1 95.56 108 LEU B C 1
ATOM 2690 O O . LEU B 1 108 ? 17.641 19.547 9.555 1 95.56 108 LEU B O 1
ATOM 2694 N N . TYR B 1 109 ? 17.047 21.516 10.453 1 93.88 109 TYR B N 1
ATOM 2695 C CA . TYR B 1 109 ? 17.25 22.219 9.188 1 93.88 109 TYR B CA 1
ATOM 2696 C C . TYR B 1 109 ? 18.734 22.359 8.883 1 93.88 109 TYR B C 1
ATOM 2698 O O . TYR B 1 109 ? 19.109 22.625 7.738 1 93.88 109 TYR B O 1
ATOM 2706 N N . ALA B 1 110 ? 19.594 22.281 9.883 1 93.69 110 ALA B N 1
ATOM 2707 C CA . ALA B 1 110 ? 21.031 22.203 9.641 1 93.69 110 ALA B CA 1
ATOM 2708 C C . ALA B 1 110 ? 21.406 20.922 8.922 1 93.69 110 ALA B C 1
ATOM 2710 O O . ALA B 1 110 ? 22.406 20.875 8.203 1 93.69 110 ALA B O 1
ATOM 2711 N N . ASN B 1 111 ? 20.594 19.922 9.047 1 94.62 111 ASN B N 1
ATOM 2712 C CA . ASN B 1 111 ? 20.906 18.609 8.492 1 94.62 111 ASN B CA 1
ATOM 2713 C C . ASN B 1 111 ? 20.094 18.344 7.227 1 94.62 111 ASN B C 1
ATOM 2715 O O . ASN B 1 111 ? 20.547 17.625 6.328 1 94.62 111 ASN B O 1
ATOM 2719 N N . PHE B 1 112 ? 18.859 18.844 7.258 1 95.69 112 PHE B N 1
ATOM 2720 C CA . PHE B 1 112 ? 17.953 18.641 6.129 1 95.69 112 PHE B CA 1
ATOM 2721 C C . PHE B 1 112 ? 17.297 19.953 5.711 1 95.69 112 PHE B C 1
ATOM 2723 O O . PHE B 1 112 ? 16.719 20.641 6.539 1 95.69 112 PHE B O 1
ATOM 2730 N N . ALA B 1 113 ? 17.297 20.219 4.434 1 92.31 113 ALA B N 1
ATOM 2731 C CA . ALA B 1 113 ? 16.812 21.484 3.904 1 92.31 113 ALA B CA 1
ATOM 2732 C C . ALA B 1 113 ? 15.297 21.594 4.023 1 92.31 113 ALA B C 1
ATOM 2734 O O . ALA B 1 113 ? 14.742 22.688 4.059 1 92.31 113 ALA B O 1
ATOM 2735 N N . SER B 1 114 ? 14.641 20.406 4.012 1 91.94 114 SER B N 1
ATOM 2736 C CA . SER B 1 114 ? 13.188 20.375 4.059 1 91.94 114 SER B CA 1
ATOM 2737 C C . SER B 1 114 ? 12.68 19.031 4.582 1 91.94 114 SER B C 1
ATOM 2739 O O . SER B 1 114 ? 13.445 18.078 4.691 1 91.94 114 SER B O 1
ATOM 2741 N N . LYS B 1 115 ? 11.438 19 4.918 1 90.81 115 LYS B N 1
ATOM 2742 C CA . LYS B 1 115 ? 10.789 17.734 5.273 1 90.81 115 LYS B CA 1
ATOM 2743 C C . LYS B 1 115 ? 10.914 16.719 4.145 1 90.81 115 LYS B C 1
ATOM 2745 O O . LYS B 1 115 ? 11.125 15.523 4.398 1 90.81 115 LYS B O 1
ATOM 2750 N N . GLN B 1 116 ? 10.859 17.25 2.963 1 88.38 116 GLN B N 1
ATOM 2751 C CA . GLN B 1 116 ? 10.961 16.391 1.789 1 88.38 116 GLN B CA 1
ATOM 2752 C C . GLN B 1 116 ? 12.344 15.75 1.694 1 88.38 116 GLN B C 1
ATOM 2754 O O . GLN B 1 116 ? 12.461 14.555 1.423 1 88.38 116 GLN B O 1
ATOM 2759 N N . GLU B 1 117 ? 13.312 16.547 1.937 1 90.31 117 GLU B N 1
ATOM 2760 C CA . GLU B 1 117 ? 14.68 16.016 1.875 1 90.31 117 GLU B CA 1
ATOM 2761 C C . GLU B 1 117 ? 14.938 15.023 2.996 1 90.31 117 GLU B C 1
ATOM 2763 O O . GLU B 1 117 ? 15.656 14.039 2.805 1 90.31 117 GLU B O 1
ATOM 2768 N N . LEU B 1 118 ? 14.375 15.352 4.102 1 93.75 118 LEU B N 1
ATOM 2769 C CA . LEU B 1 118 ? 14.461 14.414 5.215 1 93.75 118 LEU B CA 1
ATOM 2770 C C . LEU B 1 118 ? 13.789 13.086 4.867 1 93.75 118 LEU B C 1
ATOM 2772 O O . LEU B 1 118 ? 14.344 12.016 5.133 1 93.75 118 LEU B O 1
ATOM 2776 N N . PHE B 1 119 ? 12.672 13.18 4.273 1 91.5 119 PHE B N 1
ATOM 2777 C CA . PHE B 1 119 ? 11.93 11.984 3.887 1 91.5 119 PHE B CA 1
ATOM 2778 C C . PHE B 1 119 ? 12.695 11.188 2.838 1 91.5 119 PHE B C 1
ATOM 2780 O O . PHE B 1 119 ? 12.781 9.961 2.928 1 91.5 119 PHE B O 1
ATOM 2787 N N . LYS B 1 120 ? 13.219 11.828 1.914 1 86.12 120 LYS B N 1
ATOM 2788 C CA . LYS B 1 120 ? 14.008 11.172 0.875 1 86.12 120 LYS B CA 1
ATOM 2789 C C . LYS B 1 120 ? 15.188 10.422 1.476 1 86.12 120 LYS B C 1
ATOM 2791 O O . LYS B 1 120 ? 15.438 9.266 1.127 1 86.12 120 LYS B O 1
ATOM 2796 N N . ALA B 1 121 ? 15.844 11.078 2.354 1 89.38 121 ALA B N 1
ATOM 2797 C CA . ALA B 1 121 ? 16.984 10.461 3.014 1 89.38 121 ALA B CA 1
ATOM 2798 C C . ALA B 1 121 ? 16.562 9.227 3.811 1 89.38 121 ALA B C 1
ATOM 2800 O O . ALA B 1 121 ? 17.281 8.227 3.844 1 89.38 121 ALA B O 1
ATOM 2801 N N . LEU B 1 122 ? 15.453 9.359 4.445 1 90.75 122 LEU B N 1
ATOM 2802 C CA . LEU B 1 122 ? 14.914 8.25 5.223 1 90.75 122 LEU B CA 1
ATOM 2803 C C . LEU B 1 122 ? 14.617 7.055 4.324 1 90.75 122 LEU B C 1
ATOM 2805 O O . LEU B 1 122 ? 15 5.926 4.633 1 90.75 122 LEU B O 1
ATOM 2809 N N . ILE B 1 123 ? 13.953 7.258 3.258 1 82.62 123 ILE B N 1
ATOM 2810 C CA . ILE B 1 123 ? 13.57 6.199 2.328 1 82.62 123 ILE B CA 1
ATOM 2811 C C . ILE B 1 123 ? 14.828 5.527 1.773 1 82.62 123 ILE B C 1
ATOM 2813 O O . ILE B 1 123 ? 14.906 4.297 1.716 1 82.62 123 ILE B O 1
ATOM 2817 N N . GLU B 1 124 ? 15.75 6.332 1.443 1 77.81 124 GLU B N 1
ATOM 2818 C CA . GLU B 1 124 ? 17.016 5.801 0.925 1 77.81 124 GLU B CA 1
ATOM 2819 C C . GLU B 1 124 ? 17.688 4.898 1.951 1 77.81 124 GLU B C 1
ATOM 2821 O O . GLU B 1 124 ? 18.188 3.822 1.608 1 77.81 124 GLU B O 1
ATOM 2826 N N . ARG B 1 125 ? 17.703 5.34 3.148 1 81.62 125 ARG B N 1
ATOM 2827 C CA . ARG B 1 125 ? 18.297 4.562 4.223 1 81.62 125 ARG B CA 1
ATOM 2828 C C . ARG B 1 125 ? 17.562 3.244 4.43 1 81.62 125 ARG B C 1
ATOM 2830 O O . ARG B 1 125 ? 18.188 2.193 4.578 1 81.62 125 ARG B O 1
ATOM 2837 N N . GLU B 1 126 ? 16.297 3.318 4.527 1 76.44 126 GLU B N 1
ATOM 2838 C CA . GLU B 1 126 ? 15.5 2.129 4.793 1 76.44 126 GLU B CA 1
ATOM 2839 C C . GLU B 1 126 ? 15.602 1.127 3.645 1 76.44 126 GLU B C 1
ATOM 2841 O O . GLU B 1 126 ? 15.641 -0.084 3.875 1 76.44 126 GLU B O 1
ATOM 2846 N N . LEU B 1 127 ? 15.602 1.642 2.486 1 68.25 127 LEU B N 1
ATOM 2847 C CA . LEU B 1 127 ? 15.719 0.785 1.311 1 68.25 127 LEU B CA 1
ATOM 2848 C C . LEU B 1 127 ? 17.078 0.085 1.282 1 68.25 127 LEU B C 1
ATOM 2850 O O . LEU B 1 127 ? 17.172 -1.081 0.892 1 68.25 127 LEU B O 1
ATOM 2854 N N . ALA B 1 128 ? 18.047 0.781 1.73 1 68.81 128 ALA B N 1
ATOM 2855 C CA . ALA B 1 128 ? 19.391 0.206 1.781 1 68.81 128 ALA B CA 1
ATOM 2856 C C . ALA B 1 128 ? 19.469 -0.901 2.828 1 68.81 128 ALA B C 1
ATOM 2858 O O . ALA B 1 128 ? 20.156 -1.904 2.627 1 68.81 128 ALA B O 1
ATOM 2859 N N . ARG B 1 129 ? 18.781 -0.784 3.912 1 69.19 129 ARG B N 1
ATOM 2860 C CA . ARG B 1 129 ? 18.781 -1.767 4.992 1 69.19 129 ARG B CA 1
ATOM 2861 C C . ARG B 1 129 ? 18 -3.018 4.594 1 69.19 129 ARG B C 1
ATOM 2863 O O . ARG B 1 129 ? 18.297 -4.117 5.07 1 69.19 129 ARG B O 1
ATOM 2870 N N . SER B 1 130 ? 16.891 -2.836 3.852 1 63.31 130 SER B N 1
ATOM 2871 C CA . SER B 1 130 ? 16.062 -3.951 3.43 1 63.31 130 SER B CA 1
ATOM 2872 C C . SER B 1 130 ? 16.844 -4.949 2.59 1 63.31 130 SER B C 1
ATOM 2874 O O . SER B 1 130 ? 16.547 -6.148 2.602 1 63.31 130 SER B O 1
ATOM 2876 N N . HIS B 1 131 ? 17.781 -4.594 1.945 1 60.22 131 HIS B N 1
ATOM 2877 C CA . HIS B 1 131 ? 18.578 -5.43 1.042 1 60.22 131 HIS B CA 1
ATOM 2878 C C . HIS B 1 131 ? 19.359 -6.488 1.812 1 60.22 131 HIS B C 1
ATOM 2880 O O . HIS B 1 131 ? 19.5 -7.617 1.34 1 60.22 131 HIS B O 1
ATOM 2886 N N . GLU B 1 132 ? 19.734 -6.23 2.926 1 57.16 132 GLU B N 1
ATOM 2887 C CA . GLU B 1 132 ? 20.656 -7.117 3.629 1 57.16 132 GLU B CA 1
ATOM 2888 C C . GLU B 1 132 ? 19.938 -8.359 4.145 1 57.16 132 GLU B C 1
ATOM 2890 O O . GLU B 1 132 ? 20.516 -9.445 4.191 1 57.16 132 GLU B O 1
ATOM 2895 N N . ASP B 1 133 ? 18.641 -8.312 4.301 1 61.06 133 ASP B N 1
ATOM 2896 C CA . ASP B 1 133 ? 17.984 -9.422 4.984 1 61.06 133 ASP B CA 1
ATOM 2897 C C . ASP B 1 133 ? 17 -10.125 4.059 1 61.06 133 ASP B C 1
ATOM 2899 O O . ASP B 1 133 ? 16.297 -11.055 4.473 1 61.06 133 ASP B O 1
ATOM 2903 N N . LEU B 1 134 ? 17.031 -9.766 2.873 1 62.97 134 LEU B N 1
ATOM 2904 C CA . LEU B 1 134 ? 16.016 -10.281 1.965 1 62.97 134 LEU B CA 1
ATOM 2905 C C . LEU B 1 134 ? 16.203 -11.781 1.732 1 62.97 134 LEU B C 1
ATOM 2907 O O . LEU B 1 134 ? 15.234 -12.539 1.762 1 62.97 134 LEU B O 1
ATOM 2911 N N . GLU B 1 135 ? 17.5 -12.07 1.56 1 63.75 135 GLU B N 1
ATOM 2912 C CA . GLU B 1 135 ? 17.766 -13.477 1.27 1 63.75 135 GLU B CA 1
ATOM 2913 C C . GLU B 1 135 ? 17.375 -14.367 2.441 1 63.75 135 GLU B C 1
ATOM 2915 O O . GLU B 1 135 ? 16.75 -15.414 2.248 1 63.75 135 GLU B O 1
ATOM 2920 N N . SER B 1 136 ? 17.797 -13.875 3.574 1 65.31 136 SER B N 1
ATOM 2921 C CA . SER B 1 136 ? 17.484 -14.664 4.762 1 65.31 136 SER B CA 1
ATOM 2922 C C . SER B 1 136 ? 15.984 -14.742 4.996 1 65.31 136 SER B C 1
ATOM 2924 O O . SER B 1 136 ? 15.469 -15.781 5.402 1 65.31 136 SER B O 1
ATOM 2926 N N . SER B 1 137 ? 15.359 -13.742 4.648 1 66.69 137 SER B N 1
ATOM 2927 C CA . SER B 1 137 ? 13.914 -13.688 4.855 1 66.69 137 SER B CA 1
ATOM 2928 C C . SER B 1 137 ? 13.18 -14.562 3.85 1 66.69 137 SER B C 1
ATOM 2930 O O . SER B 1 137 ? 12.133 -15.133 4.164 1 66.69 137 SER B O 1
ATOM 2932 N N . LEU B 1 138 ? 13.781 -14.656 2.701 1 70.44 138 LEU B N 1
ATOM 2933 C CA . LEU B 1 138 ? 13.133 -15.422 1.645 1 70.44 138 LEU B CA 1
ATOM 2934 C C . LEU B 1 138 ? 13.383 -16.906 1.815 1 70.44 138 LEU B C 1
ATOM 2936 O O . LEU B 1 138 ? 12.5 -17.734 1.568 1 70.44 138 LEU B O 1
ATOM 2940 N N . THR B 1 139 ? 14.641 -17.094 2.137 1 64.06 139 THR B N 1
ATOM 2941 C CA . THR B 1 139 ? 15.023 -18.5 2.193 1 64.06 139 THR B CA 1
ATOM 2942 C C . THR B 1 139 ? 14.664 -19.109 3.543 1 64.06 139 THR B C 1
ATOM 2944 O O . THR B 1 139 ? 14.531 -20.328 3.666 1 64.06 139 THR B O 1
ATOM 2947 N N . GLY B 1 140 ? 14.57 -18.172 4.562 1 58.34 140 GLY B N 1
ATOM 2948 C CA . GLY B 1 140 ? 14.102 -18.672 5.852 1 58.34 140 GLY B CA 1
ATOM 2949 C C . GLY B 1 140 ? 12.594 -18.672 5.977 1 58.34 140 GLY B C 1
ATOM 2950 O O . GLY B 1 140 ? 11.914 -17.781 5.461 1 58.34 140 GLY B O 1
ATOM 2951 N N . ALA B 1 141 ? 11.953 -19.734 5.691 1 53.03 141 ALA B N 1
ATOM 2952 C CA . ALA B 1 141 ? 10.531 -20.031 5.473 1 53.03 141 ALA B CA 1
ATOM 2953 C C . ALA B 1 141 ? 9.648 -19.078 6.285 1 53.03 141 ALA B C 1
ATOM 2955 O O . ALA B 1 141 ? 8.555 -18.734 5.852 1 53.03 141 ALA B O 1
ATOM 2956 N N . SER B 1 142 ? 9.898 -18.781 7.582 1 54.22 142 SER B N 1
ATOM 2957 C CA . SER B 1 142 ? 8.875 -18.141 8.398 1 54.22 142 SER B CA 1
ATOM 2958 C C . SER B 1 142 ? 9.102 -16.641 8.508 1 54.22 142 SER B C 1
ATOM 2960 O O . SER B 1 142 ? 10.234 -16.172 8.438 1 54.22 142 SER B O 1
ATOM 2962 N N . MET B 1 143 ? 8.031 -15.875 8.117 1 55.31 143 MET B N 1
ATOM 2963 C CA . MET B 1 143 ? 8.117 -14.477 8.523 1 55.31 143 MET B CA 1
ATOM 2964 C C . MET B 1 143 ? 8.898 -14.336 9.828 1 55.31 143 MET B C 1
ATOM 2966 O O . MET B 1 143 ? 8.703 -15.117 10.758 1 55.31 143 MET B O 1
ATOM 2970 N N . PRO B 1 144 ? 9.914 -13.422 9.781 1 55.72 144 PRO B N 1
ATOM 2971 C CA . PRO B 1 144 ? 10.672 -13.234 11.023 1 55.72 144 PRO B CA 1
ATOM 2972 C C . PRO B 1 144 ? 9.781 -13.016 12.242 1 55.72 144 PRO B C 1
ATOM 2974 O O . PRO B 1 144 ? 8.672 -12.492 12.109 1 55.72 144 PRO B O 1
ATOM 2977 N N . SER B 1 145 ? 9.883 -13.875 13.211 1 59.12 145 SER B N 1
ATOM 2978 C CA . SER B 1 145 ? 9.18 -13.656 14.469 1 59.12 145 SER B CA 1
ATOM 2979 C C . SER B 1 145 ? 9.852 -12.562 15.297 1 59.12 145 SER B C 1
ATOM 2981 O O . SER B 1 145 ? 11 -12.195 15.031 1 59.12 145 SER B O 1
ATOM 2983 N N . GLY B 1 146 ? 9.125 -11.891 16.094 1 60.31 146 GLY B N 1
ATOM 2984 C CA . GLY B 1 146 ? 9.625 -10.945 17.094 1 60.31 146 GLY B CA 1
ATOM 2985 C C . GLY B 1 146 ? 10.141 -9.656 16.484 1 60.31 146 GLY B C 1
ATOM 2986 O O . GLY B 1 146 ? 9.461 -9.039 15.656 1 60.31 146 GLY B O 1
ATOM 2987 N N . ALA B 1 147 ? 11.258 -9.234 16.891 1 59.84 147 ALA B N 1
ATOM 2988 C CA . ALA B 1 147 ? 11.906 -7.992 16.5 1 59.84 147 ALA B CA 1
ATOM 2989 C C . ALA B 1 147 ? 12.07 -7.91 14.984 1 59.84 147 ALA B C 1
ATOM 2991 O O . ALA B 1 147 ? 11.938 -6.832 14.391 1 59.84 147 ALA B O 1
ATOM 2992 N N . ASP B 1 148 ? 12.148 -9.016 14.461 1 70.94 148 ASP B N 1
ATOM 2993 C CA . ASP B 1 148 ? 12.336 -9.047 13.016 1 70.94 148 ASP B CA 1
ATOM 2994 C C . ASP B 1 148 ? 11.039 -8.75 12.281 1 70.94 148 ASP B C 1
ATOM 2996 O O . ASP B 1 148 ? 11.039 -8.07 11.25 1 70.94 148 ASP B O 1
ATOM 3000 N N . ARG B 1 149 ? 10.008 -9.156 13 1 74.94 149 ARG B N 1
ATOM 3001 C CA . ARG B 1 149 ? 8.695 -8.867 12.414 1 74.94 149 ARG B CA 1
ATOM 3002 C C . ARG B 1 149 ? 8.406 -7.375 12.422 1 74.94 149 ARG B C 1
ATOM 3004 O O . ARG B 1 149 ? 7.914 -6.824 11.438 1 74.94 149 ARG B O 1
ATOM 3011 N N . GLU B 1 150 ? 8.812 -6.766 13.477 1 75.06 150 GLU B N 1
ATOM 3012 C CA . GLU B 1 150 ? 8.586 -5.332 13.602 1 75.06 150 GLU B CA 1
ATOM 3013 C C . GLU B 1 150 ? 9.406 -4.551 12.578 1 75.06 150 GLU B C 1
ATOM 3015 O O . GLU B 1 150 ? 8.93 -3.551 12.031 1 75.06 150 GLU B O 1
ATOM 3020 N N . ALA B 1 151 ? 10.531 -5.02 12.359 1 74.81 151 ALA B N 1
ATOM 3021 C CA . ALA B 1 151 ? 11.398 -4.363 11.383 1 74.81 151 ALA B CA 1
ATOM 3022 C C . ALA B 1 151 ? 10.828 -4.477 9.977 1 74.81 151 ALA B C 1
ATOM 3024 O O . ALA B 1 151 ? 10.82 -3.504 9.219 1 74.81 151 ALA B O 1
ATOM 3025 N N . VAL B 1 152 ? 10.289 -5.676 9.68 1 77.69 152 VAL B N 1
ATOM 3026 C CA . VAL B 1 152 ? 9.695 -5.906 8.367 1 77.69 152 VAL B CA 1
ATOM 3027 C C . VAL B 1 152 ? 8.438 -5.051 8.211 1 77.69 152 VAL B C 1
ATOM 3029 O O . VAL B 1 152 ? 8.234 -4.426 7.172 1 77.69 152 VAL B O 1
ATOM 3032 N N . GLN B 1 153 ? 7.699 -4.977 9.266 1 81.31 153 GLN B N 1
ATOM 3033 C CA . GLN B 1 153 ? 6.465 -4.199 9.234 1 81.31 153 GLN B CA 1
ATOM 3034 C C . GLN B 1 153 ? 6.758 -2.715 9.023 1 81.31 153 GLN B C 1
ATOM 3036 O O . GLN B 1 153 ? 6.098 -2.055 8.219 1 81.31 153 GLN B O 1
ATOM 3041 N N . ARG B 1 154 ? 7.727 -2.246 9.703 1 78.94 154 ARG B N 1
ATOM 3042 C CA . ARG B 1 154 ? 8.109 -0.847 9.547 1 78.94 154 ARG B CA 1
ATOM 3043 C C . ARG B 1 154 ? 8.594 -0.562 8.133 1 78.94 154 ARG B C 1
ATOM 3045 O O . ARG B 1 154 ? 8.25 0.464 7.547 1 78.94 154 ARG B O 1
ATOM 3052 N N . GLN B 1 155 ? 9.375 -1.458 7.656 1 80.25 155 GLN B N 1
ATOM 3053 C CA . GLN B 1 155 ? 9.891 -1.301 6.301 1 80.25 155 GLN B CA 1
ATOM 3054 C C . GLN B 1 155 ? 8.758 -1.256 5.281 1 80.25 155 GLN B C 1
ATOM 3056 O O . GLN B 1 155 ? 8.758 -0.42 4.375 1 80.25 155 GLN B O 1
ATOM 3061 N N . VAL B 1 156 ? 7.82 -2.156 5.445 1 84.75 156 VAL B N 1
ATOM 3062 C CA . VAL B 1 156 ? 6.691 -2.213 4.523 1 84.75 156 VAL B CA 1
ATOM 3063 C C . VAL B 1 156 ? 5.887 -0.917 4.613 1 84.75 156 VAL B C 1
ATOM 3065 O O . VAL B 1 156 ? 5.512 -0.34 3.59 1 84.75 156 VAL B O 1
ATOM 3068 N N . LEU B 1 157 ? 5.652 -0.417 5.773 1 84.56 157 LEU B N 1
ATOM 3069 C CA . LEU B 1 157 ? 4.895 0.814 5.965 1 84.56 157 LEU B CA 1
ATOM 3070 C C . LEU B 1 157 ? 5.602 1.995 5.305 1 84.56 157 LEU B C 1
ATOM 3072 O O . LEU B 1 157 ? 4.961 2.807 4.633 1 84.56 157 LEU B O 1
ATOM 3076 N N . LEU B 1 158 ? 6.859 2.1 5.52 1 83.19 158 LEU B N 1
ATOM 3077 C CA . LEU B 1 158 ? 7.621 3.213 4.965 1 83.19 158 LEU B CA 1
ATOM 3078 C C . LEU B 1 158 ? 7.668 3.133 3.443 1 83.19 158 LEU B C 1
ATOM 3080 O O . LEU B 1 158 ? 7.641 4.16 2.762 1 83.19 158 LEU B O 1
ATOM 3084 N N . THR B 1 159 ? 7.789 1.931 2.941 1 85.81 159 THR B N 1
ATOM 3085 C CA . THR B 1 159 ? 7.77 1.746 1.493 1 85.81 159 THR B CA 1
ATOM 3086 C C . THR B 1 159 ? 6.438 2.197 0.907 1 85.81 159 THR B C 1
ATOM 3088 O O . THR B 1 159 ? 6.402 2.887 -0.115 1 85.81 159 THR B O 1
ATOM 3091 N N . LEU B 1 160 ? 5.398 1.808 1.529 1 87.56 160 LEU B N 1
ATOM 3092 C CA . LEU B 1 160 ? 4.074 2.207 1.063 1 87.56 160 LEU B CA 1
ATOM 3093 C C . LEU B 1 160 ? 3.912 3.723 1.12 1 87.56 160 LEU B C 1
ATOM 3095 O O . LEU B 1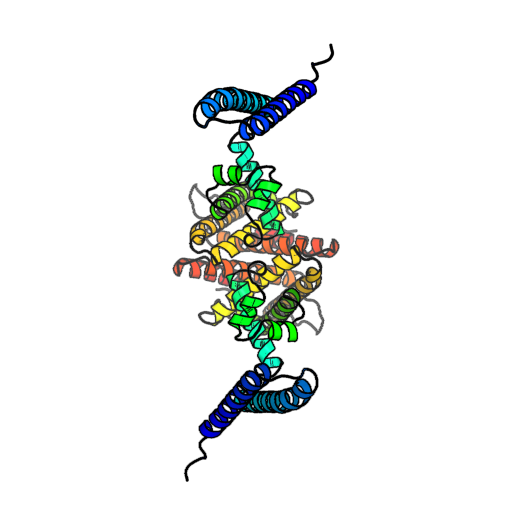 160 ? 3.369 4.328 0.193 1 87.56 160 LEU B O 1
ATOM 3099 N N . GLU B 1 161 ? 4.363 4.273 2.184 1 84.38 161 GLU B N 1
ATOM 3100 C CA . GLU B 1 161 ? 4.316 5.73 2.309 1 84.38 161 GLU B CA 1
ATOM 3101 C C . GLU B 1 161 ? 5.125 6.402 1.206 1 84.38 161 GLU B C 1
ATOM 3103 O O . GLU B 1 161 ? 4.711 7.426 0.658 1 84.38 161 GLU B O 1
ATOM 3108 N N . ALA B 1 162 ? 6.281 5.887 0.947 1 86.12 162 ALA B N 1
ATOM 3109 C CA . ALA B 1 162 ? 7.125 6.434 -0.113 1 86.12 162 ALA B CA 1
ATOM 3110 C C . ALA B 1 162 ? 6.418 6.371 -1.463 1 86.12 162 ALA B C 1
ATOM 3112 O O . ALA B 1 162 ? 6.465 7.328 -2.24 1 86.12 162 ALA B O 1
ATOM 3113 N N . ASN B 1 163 ? 5.762 5.25 -1.738 1 90.25 163 ASN B N 1
ATOM 3114 C CA . ASN B 1 163 ? 5.02 5.102 -2.986 1 90.25 163 ASN B CA 1
ATOM 3115 C C . ASN B 1 163 ? 3.889 6.117 -3.092 1 90.25 163 ASN B C 1
ATOM 3117 O O . ASN B 1 163 ? 3.748 6.793 -4.113 1 90.25 163 ASN B O 1
ATOM 3121 N N . LEU B 1 164 ? 3.131 6.207 -2.062 1 87.44 164 LEU B N 1
ATOM 3122 C CA . LEU B 1 164 ? 2.01 7.141 -2.053 1 87.44 164 LEU B CA 1
ATOM 3123 C C . LEU B 1 164 ? 2.5 8.578 -2.191 1 87.44 164 LEU B C 1
ATOM 3125 O O . LEU B 1 164 ? 1.91 9.367 -2.93 1 87.44 164 LEU B O 1
ATOM 3129 N N . TYR B 1 165 ? 3.541 8.875 -1.483 1 84.81 165 TYR B N 1
ATOM 3130 C CA . TYR B 1 165 ? 4.133 10.203 -1.589 1 84.81 165 TYR B CA 1
ATOM 3131 C C . TYR B 1 165 ? 4.586 10.484 -3.016 1 84.81 165 TYR B C 1
ATOM 3133 O O . TYR B 1 165 ? 4.324 11.562 -3.553 1 84.81 165 TYR B O 1
ATOM 3141 N N . ALA B 1 166 ? 5.258 9.539 -3.631 1 89.38 166 ALA B N 1
ATOM 3142 C CA . ALA B 1 166 ? 5.793 9.719 -4.977 1 89.38 166 ALA B CA 1
ATOM 3143 C C . ALA B 1 166 ? 4.668 9.891 -5.996 1 89.38 166 ALA B C 1
ATOM 3145 O O . ALA B 1 166 ? 4.832 10.586 -7 1 89.38 166 ALA B O 1
ATOM 3146 N N . ILE B 1 167 ? 3.574 9.258 -5.754 1 89.75 167 ILE B N 1
ATOM 3147 C CA . ILE B 1 167 ? 2.422 9.398 -6.637 1 89.75 167 ILE B CA 1
ATOM 3148 C C . ILE B 1 167 ? 1.896 10.828 -6.57 1 89.75 167 ILE B C 1
ATOM 3150 O O . ILE B 1 167 ? 1.486 11.398 -7.586 1 89.75 167 ILE B O 1
ATOM 3154 N N . ARG B 1 168 ? 1.982 11.422 -5.465 1 82.56 168 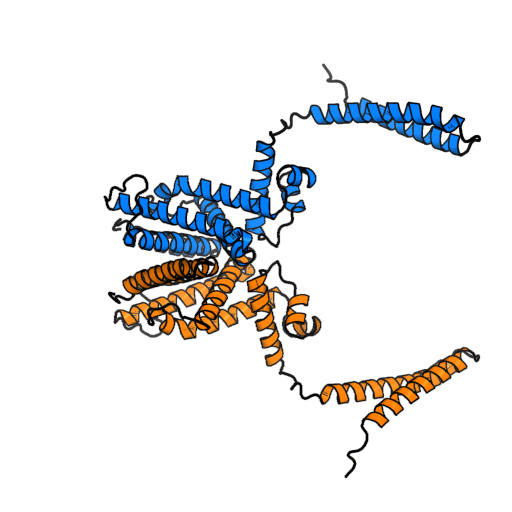ARG B N 1
ATOM 3155 C CA . ARG B 1 168 ? 1.456 12.766 -5.227 1 82.56 168 ARG B CA 1
ATOM 3156 C C . ARG B 1 168 ? 2.504 13.828 -5.531 1 82.56 168 ARG B C 1
ATOM 3158 O O . ARG B 1 168 ? 2.17 15 -5.734 1 82.56 168 ARG B O 1
ATOM 3165 N N . HIS B 1 169 ? 3.777 13.398 -5.5 1 84.06 169 HIS B N 1
ATOM 3166 C CA . HIS B 1 169 ? 4.902 14.297 -5.734 1 84.06 169 HIS B CA 1
ATOM 3167 C C . HIS B 1 169 ? 5.82 13.758 -6.824 1 84.06 169 HIS B C 1
ATOM 3169 O O . HIS B 1 169 ? 6.824 13.109 -6.527 1 84.06 169 HIS B O 1
ATOM 3175 N N . PRO B 1 170 ? 5.613 14.117 -8.031 1 86.75 170 PRO B N 1
ATOM 3176 C CA . PRO B 1 170 ? 6.266 13.516 -9.195 1 86.75 170 PRO B CA 1
ATOM 3177 C C . PRO B 1 170 ? 7.789 13.609 -9.133 1 86.75 170 PRO B C 1
ATOM 3179 O O . PRO B 1 170 ? 8.484 12.789 -9.734 1 86.75 170 PRO B O 1
ATOM 3182 N N . GLN B 1 171 ? 8.281 14.586 -8.438 1 84.56 171 GLN B N 1
ATOM 3183 C CA . GLN B 1 171 ? 9.727 14.766 -8.367 1 84.56 171 GLN B CA 1
ATOM 3184 C C . GLN B 1 171 ? 10.398 13.594 -7.656 1 84.56 171 GLN B C 1
ATOM 3186 O O . GLN B 1 171 ? 11.609 13.398 -7.773 1 84.56 171 GLN B O 1
ATOM 3191 N N . MET B 1 172 ? 9.641 12.789 -6.945 1 85.44 172 MET B N 1
ATOM 3192 C CA . MET B 1 172 ? 10.188 11.656 -6.195 1 85.44 172 MET B CA 1
ATOM 3193 C C . MET B 1 172 ? 9.984 10.352 -6.957 1 85.44 172 MET B C 1
ATOM 3195 O O . MET B 1 172 ? 10.5 9.312 -6.562 1 85.44 172 MET B O 1
ATOM 3199 N N . ARG B 1 173 ? 9.297 10.352 -8.047 1 90.5 173 ARG B N 1
ATOM 3200 C CA . ARG B 1 173 ? 8.875 9.125 -8.727 1 90.5 173 ARG B CA 1
ATOM 3201 C C . ARG B 1 173 ? 10.07 8.328 -9.219 1 90.5 173 ARG B C 1
ATOM 3203 O O . ARG B 1 173 ? 10.148 7.117 -9.016 1 90.5 173 ARG B O 1
ATOM 3210 N N . ASP B 1 174 ? 11.023 9.062 -9.781 1 87.38 174 ASP B N 1
ATOM 3211 C CA . ASP B 1 174 ? 12.18 8.375 -10.352 1 87.38 174 ASP B CA 1
ATOM 3212 C C . ASP B 1 174 ? 12.953 7.613 -9.281 1 87.38 174 ASP B C 1
ATOM 3214 O O . ASP B 1 174 ? 13.375 6.477 -9.5 1 87.38 174 ASP B O 1
ATOM 3218 N N . GLU B 1 175 ? 13.078 8.242 -8.219 1 84.56 175 GLU B N 1
ATOM 3219 C CA . GLU B 1 175 ? 13.836 7.637 -7.125 1 84.56 175 GLU B CA 1
ATOM 3220 C C . GLU B 1 175 ? 13.117 6.414 -6.566 1 84.56 175 GLU B C 1
ATOM 3222 O O . GLU B 1 175 ? 13.734 5.375 -6.336 1 84.56 175 GLU B O 1
ATOM 3227 N N . VAL B 1 176 ? 11.875 6.52 -6.332 1 88.44 176 VAL B N 1
ATOM 3228 C CA . VAL B 1 176 ? 11.078 5.43 -5.773 1 88.44 176 VAL B CA 1
ATOM 3229 C C . VAL B 1 176 ? 11.023 4.273 -6.766 1 88.44 176 VAL B C 1
ATOM 3231 O O . VAL B 1 176 ? 11.164 3.109 -6.379 1 88.44 176 VAL B O 1
ATOM 3234 N N . LEU B 1 177 ? 10.906 4.586 -8.039 1 89.94 177 LEU B N 1
ATOM 3235 C CA . LEU B 1 177 ? 10.867 3.562 -9.07 1 89.94 177 LEU B CA 1
ATOM 3236 C C . LEU B 1 177 ? 12.188 2.816 -9.156 1 89.94 177 LEU B C 1
ATOM 3238 O O . LEU B 1 177 ? 12.211 1.594 -9.305 1 89.94 177 LEU B O 1
ATOM 3242 N N . ALA B 1 178 ? 13.227 3.588 -9.133 1 87.06 178 ALA B N 1
ATOM 3243 C CA . ALA B 1 178 ? 14.547 2.975 -9.188 1 87.06 178 ALA B CA 1
ATOM 3244 C C . ALA B 1 178 ? 14.75 2.012 -8.016 1 87.06 178 ALA B C 1
ATOM 3246 O O . ALA B 1 178 ? 15.32 0.931 -8.188 1 87.06 178 ALA B O 1
ATOM 3247 N N . ASP B 1 179 ? 14.289 2.408 -6.895 1 84.56 179 ASP B N 1
ATOM 3248 C CA . ASP B 1 179 ? 14.398 1.556 -5.715 1 84.56 179 ASP B CA 1
ATOM 3249 C C . ASP B 1 179 ? 13.562 0.288 -5.871 1 84.56 179 ASP B C 1
ATOM 3251 O O . ASP B 1 179 ? 14.023 -0.809 -5.547 1 84.56 179 ASP B O 1
ATOM 3255 N N . THR B 1 180 ? 12.367 0.456 -6.32 1 88.81 180 THR B N 1
ATOM 3256 C CA . THR B 1 180 ? 11.484 -0.687 -6.535 1 88.81 180 THR B CA 1
ATOM 3257 C C . THR B 1 180 ? 12.109 -1.667 -7.527 1 88.81 180 THR B C 1
ATOM 3259 O O . THR B 1 180 ? 12.125 -2.875 -7.281 1 88.81 180 THR B O 1
ATOM 3262 N N . ARG B 1 181 ? 12.688 -1.145 -8.586 1 89.5 181 ARG B N 1
ATOM 3263 C CA . ARG B 1 181 ? 13.32 -1.981 -9.602 1 89.5 181 ARG B CA 1
ATOM 3264 C C . ARG B 1 181 ? 14.531 -2.711 -9.031 1 89.5 181 ARG B C 1
ATOM 3266 O O . ARG B 1 181 ? 14.742 -3.891 -9.32 1 89.5 181 ARG B O 1
ATOM 3273 N N . GLY B 1 182 ? 15.289 -1.938 -8.273 1 86.62 182 GLY B N 1
ATOM 3274 C CA . GLY B 1 182 ? 16.438 -2.559 -7.633 1 86.62 182 GLY B CA 1
ATOM 3275 C C . GLY B 1 182 ? 16.062 -3.686 -6.691 1 86.62 182 GLY B C 1
ATOM 3276 O O . GLY B 1 182 ? 16.719 -4.727 -6.664 1 86.62 182 GLY B O 1
ATOM 3277 N N . GLN B 1 183 ? 15.031 -3.514 -5.941 1 85.88 183 GLN B N 1
ATOM 3278 C CA . GLN B 1 183 ? 14.555 -4.543 -5.027 1 85.88 183 GLN B CA 1
ATOM 3279 C C . GLN B 1 183 ? 14.07 -5.773 -5.789 1 85.88 183 GLN B C 1
ATOM 3281 O O . GLN B 1 183 ? 14.406 -6.906 -5.43 1 85.88 183 GLN B O 1
ATOM 3286 N N . LEU B 1 184 ? 13.305 -5.566 -6.82 1 91.88 184 LEU B N 1
ATOM 3287 C CA . LEU B 1 184 ? 12.789 -6.676 -7.613 1 91.88 184 LEU B CA 1
ATOM 3288 C C . LEU B 1 184 ? 13.93 -7.469 -8.242 1 91.88 184 LEU B C 1
ATOM 3290 O O . LEU B 1 184 ? 13.898 -8.703 -8.273 1 91.88 184 LEU B O 1
ATOM 3294 N N . ARG B 1 185 ? 14.93 -6.734 -8.727 1 91 185 ARG B N 1
ATOM 3295 C CA . ARG B 1 185 ? 16.078 -7.398 -9.328 1 91 185 ARG B CA 1
ATOM 3296 C C . ARG B 1 185 ? 16.797 -8.281 -8.305 1 91 185 ARG B C 1
ATOM 3298 O O . ARG B 1 185 ? 17.172 -9.414 -8.617 1 91 185 ARG B O 1
ATOM 3305 N N . ARG B 1 186 ? 16.969 -7.793 -7.176 1 87.19 186 ARG B N 1
ATOM 3306 C CA . ARG B 1 186 ? 17.656 -8.555 -6.133 1 87.19 186 ARG B CA 1
ATOM 3307 C C . ARG B 1 186 ? 16.859 -9.797 -5.75 1 87.19 186 ARG B C 1
ATOM 3309 O O . ARG B 1 186 ? 17.438 -10.875 -5.566 1 87.19 186 ARG B O 1
ATOM 3316 N N . ILE B 1 187 ? 15.602 -9.648 -5.578 1 89.69 187 ILE B N 1
ATOM 3317 C CA . ILE B 1 187 ? 14.75 -10.789 -5.258 1 89.69 187 ILE B CA 1
ATOM 3318 C C . ILE B 1 187 ? 14.828 -11.82 -6.387 1 89.69 187 ILE B C 1
ATOM 3320 O O . ILE B 1 187 ? 14.953 -13.016 -6.133 1 89.69 187 ILE B O 1
ATOM 3324 N N . ALA B 1 188 ? 14.766 -11.328 -7.59 1 93.62 188 ALA B N 1
ATOM 3325 C CA . ALA B 1 188 ? 14.844 -12.211 -8.75 1 93.62 188 ALA B CA 1
ATOM 3326 C C . ALA B 1 188 ? 16.156 -12.984 -8.766 1 93.62 188 ALA B C 1
ATOM 3328 O O . ALA B 1 188 ? 16.188 -14.172 -9.102 1 93.62 188 ALA B O 1
ATOM 3329 N N . GLU B 1 189 ? 17.203 -12.305 -8.406 1 90.12 189 GLU B N 1
ATOM 3330 C CA . GLU B 1 189 ? 18.516 -12.953 -8.359 1 90.12 189 GLU B CA 1
ATOM 3331 C C . GLU B 1 189 ? 18.531 -14.07 -7.324 1 90.12 189 GLU B C 1
ATOM 3333 O O . GLU B 1 189 ? 19.109 -15.141 -7.574 1 90.12 189 GLU B O 1
ATOM 3338 N N . VAL B 1 190 ? 17.953 -13.812 -6.219 1 87.12 190 VAL B N 1
ATOM 3339 C CA . VAL B 1 190 ? 17.875 -14.82 -5.168 1 87.12 190 VAL B CA 1
ATOM 3340 C C . VAL B 1 190 ? 17.062 -16.016 -5.652 1 87.12 190 VAL B C 1
ATOM 3342 O O . VAL B 1 190 ? 17.453 -17.172 -5.457 1 87.12 190 VAL B O 1
ATOM 3345 N N . ILE B 1 191 ? 15.953 -15.758 -6.273 1 91.44 191 ILE B N 1
ATOM 3346 C CA . ILE B 1 191 ? 15.102 -16.828 -6.781 1 91.44 191 ILE B CA 1
ATOM 3347 C C . ILE B 1 191 ? 15.859 -17.641 -7.828 1 91.44 191 ILE B C 1
ATOM 3349 O O . ILE B 1 191 ? 15.844 -18.875 -7.797 1 91.44 191 ILE B O 1
ATOM 3353 N N . ALA B 1 192 ? 16.547 -16.922 -8.734 1 92.62 192 ALA B N 1
ATOM 3354 C CA . ALA B 1 192 ? 17.328 -17.594 -9.773 1 92.62 192 ALA B CA 1
ATOM 3355 C C . ALA B 1 192 ? 18.375 -18.5 -9.164 1 92.62 192 ALA B C 1
ATOM 3357 O O . ALA B 1 192 ? 18.531 -19.656 -9.586 1 92.62 192 ALA B O 1
ATOM 3358 N N . ARG B 1 193 ? 19.031 -18.031 -8.156 1 87.56 193 ARG B N 1
ATOM 3359 C CA . ARG B 1 193 ? 20.062 -18.828 -7.488 1 87.56 193 ARG B CA 1
ATOM 3360 C C . ARG B 1 193 ? 19.469 -20.062 -6.828 1 87.56 193 ARG B C 1
ATOM 3362 O O . ARG B 1 193 ? 20.062 -21.141 -6.867 1 87.56 193 ARG B O 1
ATOM 3369 N N . THR B 1 194 ? 18.375 -19.844 -6.23 1 86.25 194 THR B N 1
ATOM 3370 C CA . THR B 1 194 ? 17.703 -20.953 -5.562 1 86.25 194 THR B CA 1
ATOM 3371 C C . THR B 1 194 ? 17.328 -22.031 -6.57 1 86.25 194 THR B C 1
ATOM 3373 O O . THR B 1 194 ? 17.281 -23.219 -6.234 1 86.25 194 THR B O 1
ATOM 3376 N N . HIS B 1 195 ? 17.047 -21.641 -7.797 1 91.69 195 HIS B N 1
ATOM 3377 C CA . HIS B 1 195 ? 16.672 -22.578 -8.844 1 91.69 195 HIS B CA 1
ATOM 3378 C C . HIS B 1 195 ? 17.891 -23.094 -9.602 1 91.69 195 HIS B C 1
ATOM 3380 O O . HIS B 1 195 ? 17.766 -23.75 -10.633 1 91.69 195 HIS B O 1
ATOM 3386 N N . GLY B 1 196 ? 19.078 -22.625 -9.188 1 89.38 196 GLY B N 1
ATOM 3387 C CA . GLY B 1 196 ? 20.312 -23.172 -9.727 1 89.38 196 GLY B CA 1
ATOM 3388 C C . GLY B 1 196 ? 20.844 -22.375 -10.906 1 89.38 196 GLY B C 1
ATOM 3389 O O . GLY B 1 196 ? 21.734 -22.844 -11.617 1 89.38 196 GLY B O 1
ATOM 3390 N N . GLU B 1 197 ? 20.266 -21.281 -11.164 1 89.69 197 GLU B N 1
ATOM 3391 C CA . GLU B 1 197 ? 20.734 -20.453 -12.266 1 89.69 197 GLU B CA 1
ATOM 3392 C C . GLU B 1 197 ? 21.828 -19.484 -11.812 1 89.69 197 GLU B C 1
ATOM 3394 O O . GLU B 1 197 ? 21.672 -18.812 -10.789 1 89.69 197 GLU B O 1
ATOM 3399 N N . ALA B 1 198 ? 22.953 -19.5 -12.508 1 84.44 198 ALA B N 1
ATOM 3400 C CA . ALA B 1 198 ? 24.062 -18.578 -12.242 1 84.44 198 ALA B CA 1
ATOM 3401 C C . ALA B 1 198 ? 23.953 -17.328 -13.109 1 84.44 198 ALA B C 1
ATOM 3403 O O . ALA B 1 198 ? 23.875 -17.422 -14.336 1 84.44 198 ALA B O 1
ATOM 3404 N N . LEU B 1 199 ? 23.75 -16.266 -12.453 1 87.44 199 LEU B N 1
ATOM 3405 C CA . LEU B 1 199 ? 23.703 -15.023 -13.203 1 87.44 199 LEU B CA 1
ATOM 3406 C C . LEU B 1 199 ? 25.062 -14.328 -13.188 1 87.44 199 LEU B C 1
ATOM 3408 O O . LEU B 1 199 ? 25.703 -14.219 -12.141 1 87.44 199 LEU B O 1
ATOM 3412 N N . ALA B 1 200 ? 25.516 -13.969 -14.383 1 87.06 200 ALA B N 1
ATOM 3413 C CA . ALA B 1 200 ? 26.766 -13.203 -14.492 1 87.06 200 ALA B CA 1
ATOM 3414 C C . ALA B 1 200 ? 26.578 -11.805 -13.891 1 87.06 200 ALA B C 1
ATOM 3416 O O . ALA B 1 200 ? 25.469 -11.32 -13.758 1 87.06 200 ALA B O 1
ATOM 3417 N N . GLU B 1 201 ? 27.703 -11.305 -13.414 1 83.19 201 GLU B N 1
ATOM 3418 C CA . GLU B 1 201 ? 27.641 -9.938 -12.891 1 83.19 201 GLU B CA 1
ATOM 3419 C C . GLU B 1 201 ? 27 -8.992 -13.906 1 83.19 201 GLU B C 1
ATOM 3421 O O . GLU B 1 201 ? 27.375 -8.992 -15.078 1 83.19 201 GLU B O 1
ATOM 3426 N N . GLY B 1 202 ? 25.953 -8.336 -13.516 1 83.56 202 GLY B N 1
ATOM 3427 C CA . GLY B 1 202 ? 25.312 -7.352 -14.367 1 83.56 202 GLY B CA 1
ATOM 3428 C C . GLY B 1 202 ? 24.234 -7.953 -15.258 1 83.56 202 GLY B C 1
ATOM 3429 O O . GLY B 1 202 ? 23.516 -7.227 -15.938 1 83.56 202 GLY B O 1
ATOM 3430 N N . GLN B 1 203 ? 24.203 -9.297 -15.242 1 90.81 203 GLN B N 1
ATOM 3431 C CA . GLN B 1 203 ? 23.203 -9.945 -16.094 1 90.81 203 GLN B CA 1
ATOM 3432 C C . GLN B 1 203 ? 21.797 -9.766 -15.523 1 90.81 203 GLN B C 1
ATOM 3434 O O . GLN B 1 203 ? 21.578 -9.945 -14.328 1 90.81 203 GLN B O 1
ATOM 3439 N N . GLU B 1 204 ? 20.969 -9.352 -16.422 1 91 204 GLU B N 1
ATOM 3440 C CA . GLU B 1 204 ? 19.578 -9.188 -16.016 1 91 204 GLU B CA 1
ATOM 3441 C C . GLU B 1 204 ? 18.891 -10.547 -15.844 1 91 204 GLU B C 1
ATOM 3443 O O . GLU B 1 204 ? 19.031 -11.43 -16.688 1 91 204 GLU B O 1
ATOM 3448 N N . PRO B 1 205 ? 18.281 -10.711 -14.781 1 94.56 205 PRO B N 1
ATOM 3449 C CA . PRO B 1 205 ? 17.531 -11.961 -14.625 1 94.56 205 PRO B CA 1
ATOM 3450 C C . PRO B 1 205 ? 16.484 -12.156 -15.719 1 94.56 205 PRO B C 1
ATOM 3452 O O . PRO B 1 205 ? 15.992 -11.172 -16.297 1 94.56 205 PRO B O 1
ATOM 3455 N N . ALA B 1 206 ? 16.203 -13.453 -16.016 1 95.25 206 ALA B N 1
ATOM 3456 C CA . ALA B 1 206 ? 15.141 -13.781 -16.953 1 95.25 206 ALA B CA 1
ATOM 3457 C C . ALA B 1 206 ? 13.805 -13.211 -16.484 1 95.25 206 ALA B C 1
ATOM 3459 O O . ALA B 1 206 ? 13.586 -13.031 -15.273 1 95.25 206 ALA B O 1
ATOM 3460 N N . GLN B 1 207 ? 12.891 -12.93 -17.375 1 95.94 207 GLN B N 1
ATOM 3461 C CA . GLN B 1 207 ? 11.602 -12.312 -17.078 1 95.94 207 GLN B CA 1
ATOM 3462 C C . GLN B 1 207 ? 10.797 -13.148 -16.078 1 95.94 207 GLN B C 1
ATOM 3464 O O . GLN B 1 207 ? 10.102 -12.602 -15.227 1 95.94 207 GLN B O 1
ATOM 3469 N N . ASP B 1 208 ? 10.93 -14.469 -16.172 1 95.81 208 ASP B N 1
ATOM 3470 C CA . ASP B 1 208 ? 10.188 -15.344 -15.258 1 95.81 208 ASP B CA 1
ATOM 3471 C C . ASP B 1 208 ? 10.578 -15.086 -13.805 1 95.81 208 ASP B C 1
ATOM 3473 O O . ASP B 1 208 ? 9.727 -15.117 -12.914 1 95.81 208 ASP B O 1
ATOM 3477 N N . TYR B 1 209 ? 11.883 -14.875 -13.57 1 95.81 209 TYR B N 1
ATOM 3478 C CA . TYR B 1 209 ? 12.344 -14.594 -12.211 1 95.81 209 TYR B CA 1
ATOM 3479 C C . TYR B 1 209 ? 11.906 -13.203 -11.766 1 95.81 209 TYR B C 1
ATOM 3481 O O . TYR B 1 209 ? 11.625 -12.984 -10.586 1 95.81 209 TYR B O 1
ATOM 3489 N N . LEU B 1 210 ? 11.82 -12.25 -12.727 1 96.25 210 LEU B N 1
ATOM 3490 C CA . LEU B 1 210 ? 11.328 -10.914 -12.398 1 96.25 210 LEU B CA 1
ATOM 3491 C C . LEU B 1 210 ? 9.844 -10.961 -12.047 1 96.25 210 LEU B C 1
ATOM 3493 O O . LEU B 1 210 ? 9.398 -10.273 -11.125 1 96.25 210 LEU B O 1
ATOM 3497 N N . ASP B 1 211 ? 9.07 -11.781 -12.75 1 97.25 211 ASP B N 1
ATOM 3498 C CA . ASP B 1 211 ? 7.664 -11.969 -12.414 1 97.25 211 ASP B CA 1
ATOM 3499 C C . ASP B 1 211 ? 7.504 -12.594 -11.031 1 97.25 211 ASP B C 1
ATOM 3501 O O . ASP B 1 211 ? 6.68 -12.141 -10.227 1 97.25 211 ASP B O 1
ATOM 3505 N N . ASP B 1 212 ? 8.312 -13.609 -10.773 1 96.38 212 ASP B N 1
ATOM 3506 C CA . ASP B 1 212 ? 8.273 -14.25 -9.461 1 96.38 212 ASP B CA 1
ATOM 3507 C C . ASP B 1 212 ? 8.664 -13.266 -8.359 1 96.38 212 ASP B C 1
ATOM 3509 O O . ASP B 1 212 ? 8.109 -13.305 -7.262 1 96.38 212 ASP B O 1
ATOM 3513 N N . ALA B 1 213 ? 9.648 -12.438 -8.664 1 95.38 213 ALA B N 1
ATOM 3514 C CA . ALA B 1 213 ? 10.078 -11.414 -7.707 1 95.38 213 ALA B CA 1
ATOM 3515 C C . ALA B 1 213 ? 8.93 -10.461 -7.387 1 95.38 213 ALA B C 1
ATOM 3517 O O . ALA B 1 213 ? 8.758 -10.055 -6.23 1 95.38 213 ALA B O 1
ATOM 3518 N N . MET B 1 214 ? 8.156 -10.023 -8.375 1 96.56 214 MET B N 1
ATOM 3519 C CA . MET B 1 214 ? 6.992 -9.172 -8.156 1 96.56 214 MET B CA 1
ATOM 3520 C C . MET B 1 214 ? 5.984 -9.852 -7.234 1 96.56 214 MET B C 1
ATOM 3522 O O . MET B 1 214 ? 5.426 -9.219 -6.34 1 96.56 214 MET B O 1
ATOM 3526 N N . VAL B 1 215 ? 5.742 -11.141 -7.441 1 96.88 215 VAL B N 1
ATOM 3527 C CA . VAL B 1 215 ? 4.828 -11.898 -6.59 1 96.88 215 VAL B CA 1
ATOM 3528 C C . VAL B 1 215 ? 5.332 -11.883 -5.148 1 96.88 215 VAL B C 1
ATOM 3530 O O . VAL B 1 215 ? 4.574 -11.578 -4.223 1 96.88 215 VAL B O 1
ATOM 3533 N N . VAL B 1 216 ? 6.586 -12.195 -4.98 1 93.19 216 VAL B N 1
ATOM 3534 C CA . VAL B 1 216 ? 7.168 -12.266 -3.646 1 93.19 216 VAL B CA 1
ATOM 3535 C C . VAL B 1 216 ? 7.043 -10.906 -2.955 1 93.19 216 VAL B C 1
ATOM 3537 O O . VAL B 1 216 ? 6.57 -10.82 -1.819 1 93.19 216 VAL B O 1
ATOM 3540 N N . ALA B 1 217 ? 7.484 -9.828 -3.65 1 91.94 217 ALA B N 1
ATOM 3541 C CA . ALA B 1 217 ? 7.422 -8.492 -3.076 1 91.94 217 ALA B CA 1
ATOM 3542 C C . ALA B 1 217 ? 5.984 -8.109 -2.734 1 91.94 217 ALA B C 1
ATOM 3544 O O . ALA B 1 217 ? 5.719 -7.559 -1.663 1 91.94 217 ALA B O 1
ATOM 3545 N N . ALA B 1 218 ? 5.066 -8.367 -3.662 1 94.69 218 ALA B N 1
ATOM 3546 C CA . ALA B 1 218 ? 3.658 -8.023 -3.482 1 94.69 218 ALA B CA 1
ATOM 3547 C C . ALA B 1 218 ? 3.051 -8.789 -2.309 1 94.69 218 ALA B C 1
ATOM 3549 O O . ALA B 1 218 ? 2.371 -8.195 -1.463 1 94.69 218 ALA B O 1
ATOM 3550 N N . VAL B 1 219 ? 3.318 -10.062 -2.193 1 94.19 219 VAL B N 1
ATOM 3551 C CA . VAL B 1 219 ? 2.732 -10.914 -1.163 1 94.19 219 VAL B CA 1
ATOM 3552 C C . VAL B 1 219 ? 3.328 -10.562 0.198 1 94.19 219 VAL B C 1
ATOM 3554 O O . VAL B 1 219 ? 2.627 -10.578 1.212 1 94.19 219 VAL B O 1
ATOM 3557 N N . GLU B 1 220 ? 4.602 -10.336 0.196 1 88.25 220 GLU B N 1
ATOM 3558 C CA . GLU B 1 220 ? 5.223 -9.914 1.446 1 88.25 220 GLU B CA 1
ATOM 3559 C C . GLU B 1 220 ? 4.543 -8.664 2.002 1 88.25 220 GLU B C 1
ATOM 3561 O O . GLU B 1 220 ? 4.23 -8.602 3.193 1 88.25 220 GLU B O 1
ATOM 3566 N N . SER B 1 221 ? 4.387 -7.695 1.152 1 91 221 SER B N 1
ATOM 3567 C CA . SER B 1 221 ? 3.742 -6.453 1.566 1 91 221 SER B CA 1
ATOM 3568 C C . SER B 1 221 ? 2.301 -6.695 2 1 91 221 SER B C 1
ATOM 3570 O O . SER B 1 221 ? 1.859 -6.172 3.025 1 91 221 SER B O 1
ATOM 3572 N N . PHE B 1 222 ? 1.609 -7.477 1.243 1 93.62 222 PHE B N 1
ATOM 3573 C CA . PHE B 1 222 ? 0.215 -7.781 1.546 1 93.62 222 PHE B CA 1
ATOM 3574 C C . PHE B 1 222 ? 0.095 -8.492 2.887 1 93.62 222 PHE B C 1
ATOM 3576 O O . PHE B 1 222 ? -0.742 -8.133 3.717 1 93.62 222 PHE B O 1
ATOM 3583 N N . ALA B 1 223 ? 0.918 -9.484 3.105 1 91.75 223 ALA B N 1
ATOM 3584 C CA . ALA B 1 223 ? 0.889 -10.258 4.344 1 91.75 223 ALA B CA 1
ATOM 3585 C C . ALA B 1 223 ? 1.276 -9.391 5.539 1 91.75 223 ALA B C 1
ATOM 3587 O O . ALA B 1 223 ? 0.681 -9.5 6.613 1 91.75 223 ALA B O 1
ATOM 3588 N N . ALA B 1 224 ? 2.297 -8.594 5.352 1 89.06 224 ALA B N 1
ATOM 3589 C CA . ALA B 1 224 ? 2.699 -7.688 6.43 1 89.06 224 ALA B CA 1
ATOM 3590 C C . ALA B 1 224 ? 1.545 -6.781 6.844 1 89.06 224 ALA B C 1
ATOM 3592 O O . ALA B 1 224 ? 1.274 -6.617 8.039 1 89.06 224 ALA B O 1
ATOM 3593 N N . LEU B 1 225 ? 0.847 -6.176 5.898 1 92.25 225 LEU B N 1
ATOM 3594 C CA . LEU B 1 225 ? -0.302 -5.328 6.203 1 92.25 225 LEU B CA 1
ATOM 3595 C C . LEU B 1 225 ? -1.385 -6.121 6.926 1 92.25 225 LEU B C 1
ATOM 3597 O O . LEU B 1 225 ? -1.96 -5.645 7.906 1 92.25 225 LEU B O 1
ATOM 3601 N N . GLY B 1 226 ? -1.633 -7.332 6.426 1 93.5 226 GLY B N 1
ATOM 3602 C CA . GLY B 1 226 ? -2.629 -8.18 7.059 1 93.5 226 GLY B CA 1
ATOM 3603 C C . GLY B 1 226 ? -2.324 -8.477 8.516 1 93.5 226 GLY B C 1
ATOM 3604 O O . GLY B 1 226 ? -3.223 -8.469 9.359 1 93.5 226 GLY B O 1
ATOM 3605 N N . THR B 1 227 ? -1.072 -8.75 8.82 1 91.94 227 THR B N 1
ATOM 3606 C CA . THR B 1 227 ? -0.688 -9.055 10.195 1 91.94 227 THR B CA 1
ATOM 3607 C C . THR B 1 227 ? -0.794 -7.812 11.078 1 91.94 227 THR B C 1
ATOM 3609 O O . THR B 1 227 ? -1.141 -7.906 12.25 1 91.94 227 THR B O 1
ATOM 3612 N N . MET B 1 228 ? -0.506 -6.668 10.508 1 91.19 228 MET B N 1
ATOM 3613 C CA . MET B 1 228 ? -0.578 -5.422 11.266 1 91.19 228 MET B CA 1
ATOM 3614 C C . MET B 1 228 ? -2.025 -5.051 11.57 1 91.19 228 MET B C 1
ATOM 3616 O O . MET B 1 228 ? -2.307 -4.402 12.578 1 91.19 228 MET B O 1
ATOM 3620 N N . LEU B 1 229 ? -2.893 -5.449 10.719 1 92.94 229 LEU B N 1
ATOM 3621 C CA . LEU B 1 229 ? -4.305 -5.117 10.867 1 92.94 229 LEU B CA 1
ATOM 3622 C C . LEU B 1 229 ? -4.996 -6.09 11.812 1 92.94 229 LEU B C 1
ATO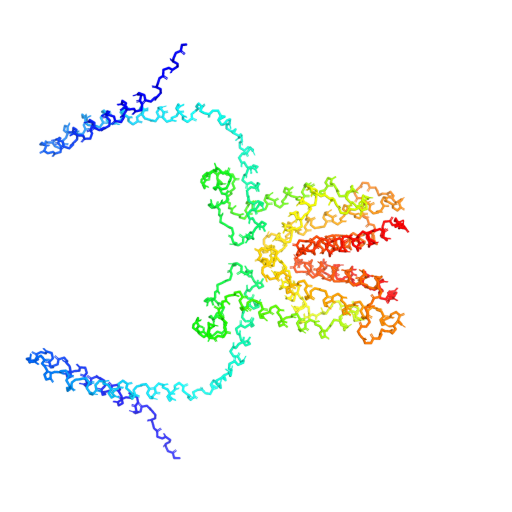M 3624 O O . LEU B 1 229 ? -6.098 -5.816 12.297 1 92.94 229 LEU B O 1
ATOM 3628 N N . SER B 1 230 ? -4.398 -7.254 12.008 1 91.81 230 SER B N 1
ATOM 3629 C CA . SER B 1 230 ? -5.051 -8.312 12.773 1 91.81 230 SER B CA 1
ATOM 3630 C C . SER B 1 230 ? -4.676 -8.227 14.25 1 91.81 230 SER B C 1
ATOM 3632 O O . SER B 1 230 ? -3.494 -8.281 14.602 1 91.81 230 SER B O 1
ATOM 3634 N N . ASP B 1 231 ? -5.66 -8.109 15.094 1 88.12 231 ASP B N 1
ATOM 3635 C CA . ASP B 1 231 ? -5.438 -8.18 16.531 1 88.12 231 ASP B CA 1
ATOM 3636 C C . ASP B 1 231 ? -5.496 -9.617 17.031 1 88.12 231 ASP B C 1
ATOM 3638 O O . ASP B 1 231 ? -5.113 -9.906 18.156 1 88.12 231 ASP B O 1
ATOM 3642 N N . ASP B 1 232 ? -5.953 -10.5 16.234 1 90.56 232 ASP B N 1
ATOM 3643 C CA . ASP B 1 232 ? -6.047 -11.922 16.547 1 90.56 232 ASP B CA 1
ATOM 3644 C C . ASP B 1 232 ? -4.801 -12.664 16.062 1 90.56 232 ASP B C 1
ATOM 3646 O O . ASP B 1 232 ? -4.566 -12.789 14.867 1 90.56 232 ASP B O 1
ATOM 3650 N N . PRO B 1 233 ? -4.074 -13.195 17.047 1 89.75 233 PRO B N 1
ATOM 3651 C CA . PRO B 1 233 ? -2.836 -13.883 16.672 1 89.75 233 PRO B CA 1
ATOM 3652 C C . PRO B 1 233 ? -3.08 -15.07 15.742 1 89.75 233 PRO B C 1
ATOM 3654 O O . PRO B 1 233 ? -2.234 -15.383 14.898 1 89.75 233 PRO B O 1
ATOM 3657 N N . VAL B 1 234 ? -4.188 -15.695 15.922 1 92.25 234 VAL B N 1
ATOM 3658 C CA . VAL B 1 234 ? -4.508 -16.844 15.078 1 92.25 234 VAL B CA 1
ATOM 3659 C C . VAL B 1 234 ? -4.707 -16.375 13.633 1 92.25 234 VAL B C 1
ATOM 3661 O O . VAL B 1 234 ? -4.188 -17 12.703 1 92.25 234 VAL B O 1
ATOM 3664 N N . ALA B 1 235 ? -5.402 -15.289 13.516 1 91.94 235 ALA B N 1
ATOM 3665 C CA . ALA B 1 235 ? -5.629 -14.734 12.18 1 91.94 235 ALA B CA 1
ATOM 3666 C C . ALA B 1 235 ? -4.324 -14.234 11.57 1 91.94 235 ALA B C 1
ATOM 3668 O O . ALA B 1 235 ? -4.086 -14.422 10.375 1 91.94 235 ALA B O 1
ATOM 3669 N N . ALA B 1 236 ? -3.529 -13.578 12.398 1 90.62 236 ALA B N 1
ATOM 3670 C CA . ALA B 1 236 ? -2.232 -13.102 11.922 1 90.62 236 ALA B CA 1
ATOM 3671 C C . ALA B 1 236 ? -1.358 -14.258 11.445 1 90.62 236 ALA B C 1
ATOM 3673 O O . ALA B 1 236 ? -0.687 -14.156 10.422 1 90.62 236 ALA B O 1
ATOM 3674 N N . GLU B 1 237 ? -1.407 -15.305 12.148 1 91.44 237 GLU B N 1
ATOM 3675 C CA . GLU B 1 237 ? -0.621 -16.484 11.781 1 91.44 237 GLU B CA 1
ATOM 3676 C C . GLU B 1 237 ? -1.119 -17.094 10.484 1 91.44 237 GLU B C 1
ATOM 3678 O O . GLU B 1 237 ? -0.324 -17.594 9.68 1 91.44 237 GLU B O 1
ATOM 3683 N N . ALA B 1 238 ? -2.416 -17.094 10.305 1 93 238 ALA B N 1
ATOM 3684 C CA . ALA B 1 238 ? -2.99 -17.641 9.078 1 93 238 ALA B CA 1
ATOM 3685 C C . ALA B 1 238 ? -2.484 -16.875 7.855 1 93 238 ALA B C 1
ATOM 3687 O O . ALA B 1 238 ? -2.178 -17.484 6.824 1 93 238 ALA B O 1
ATOM 3688 N N . VAL B 1 239 ? -2.35 -15.609 7.984 1 93 239 VAL B N 1
ATOM 3689 C CA . VAL B 1 239 ? -1.846 -14.781 6.891 1 93 239 VAL B CA 1
ATOM 3690 C C . VAL B 1 239 ? -0.377 -15.109 6.633 1 93 239 VAL B C 1
ATOM 3692 O O . VAL B 1 239 ? 0.04 -15.242 5.477 1 93 239 VAL B O 1
ATOM 3695 N N . THR B 1 240 ? 0.343 -15.297 7.695 1 90.25 240 THR B N 1
ATOM 3696 C CA . THR B 1 240 ? 1.759 -15.625 7.586 1 90.25 240 THR B CA 1
ATOM 3697 C C . THR B 1 240 ? 1.945 -17 6.934 1 90.25 240 THR B C 1
ATOM 3699 O O . THR B 1 240 ? 2.832 -17.172 6.094 1 90.25 240 THR B O 1
ATOM 3702 N N . ARG B 1 241 ? 1.131 -17.906 7.266 1 91.94 241 ARG B N 1
ATOM 3703 C CA . ARG B 1 241 ? 1.218 -19.25 6.688 1 91.94 241 ARG B CA 1
ATOM 3704 C C . ARG B 1 241 ? 0.914 -19.219 5.195 1 91.94 241 ARG B C 1
ATOM 3706 O O . ARG B 1 241 ? 1.558 -19.922 4.41 1 91.94 241 ARG B O 1
ATOM 3713 N N . SER B 1 242 ? -0.071 -18.406 4.836 1 93.94 242 SER B N 1
ATOM 3714 C CA . SER B 1 242 ? -0.371 -18.25 3.416 1 93.94 242 SER B CA 1
ATOM 3715 C C . SER B 1 242 ? 0.824 -17.688 2.658 1 93.94 242 SER B C 1
ATOM 3717 O O . SER B 1 242 ? 1.191 -18.203 1.597 1 93.94 242 SER B O 1
ATOM 3719 N N . ARG B 1 243 ? 1.404 -16.641 3.197 1 92.44 243 ARG B N 1
ATOM 3720 C CA . ARG B 1 243 ? 2.609 -16.062 2.619 1 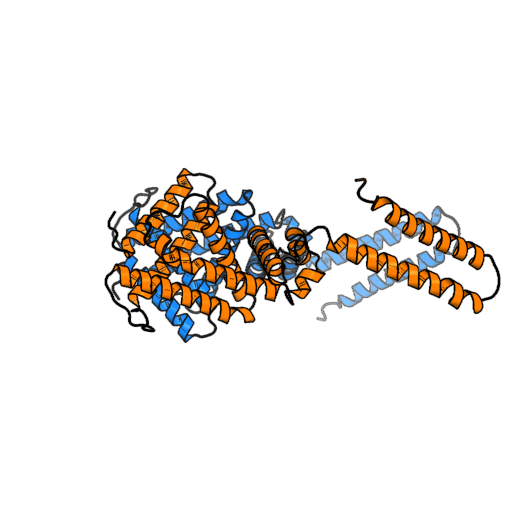92.44 243 ARG B CA 1
ATOM 3721 C C . ARG B 1 243 ? 3.693 -17.125 2.434 1 92.44 243 ARG B C 1
ATOM 3723 O O . ARG B 1 243 ? 4.305 -17.203 1.366 1 92.44 243 ARG B O 1
ATOM 3730 N N . ASP B 1 244 ? 3.896 -17.906 3.467 1 90.38 244 ASP B N 1
ATOM 3731 C CA . ASP B 1 244 ? 4.949 -18.906 3.434 1 90.38 244 ASP B CA 1
ATOM 3732 C C . ASP B 1 244 ? 4.676 -19.953 2.357 1 90.38 244 ASP B C 1
ATOM 3734 O O . ASP B 1 244 ? 5.59 -20.391 1.659 1 90.38 244 ASP B O 1
ATOM 3738 N N . ARG B 1 245 ? 3.432 -20.375 2.221 1 92.44 245 ARG B N 1
ATOM 3739 C CA . ARG B 1 245 ? 3.068 -21.359 1.196 1 92.44 245 ARG B CA 1
ATOM 3740 C C . ARG B 1 245 ? 3.316 -20.797 -0.201 1 92.44 245 ARG B C 1
ATOM 3742 O O . ARG B 1 245 ? 3.869 -21.484 -1.062 1 92.44 245 ARG B O 1
ATOM 3749 N N . ILE B 1 246 ? 2.98 -19.562 -0.406 1 94.12 246 ILE B N 1
ATOM 3750 C CA . ILE B 1 246 ? 3.1 -18.922 -1.716 1 94.12 246 ILE B CA 1
ATOM 3751 C C . ILE B 1 246 ? 4.574 -18.781 -2.084 1 94.12 246 ILE B C 1
ATOM 3753 O O . ILE B 1 246 ? 4.988 -19.172 -3.18 1 94.12 246 ILE B O 1
ATOM 3757 N N . ILE B 1 247 ? 5.336 -18.266 -1.166 1 91.31 247 ILE B N 1
ATOM 3758 C CA . ILE B 1 247 ? 6.758 -18.047 -1.427 1 91.31 247 ILE B CA 1
ATOM 3759 C C . ILE B 1 247 ? 7.469 -19.391 -1.545 1 91.31 247 ILE B C 1
ATOM 3761 O O . ILE B 1 247 ? 8.367 -19.562 -2.375 1 91.31 247 ILE B O 1
ATOM 3765 N N . GLY B 1 248 ? 7.039 -20.328 -0.752 1 90.56 248 GLY B N 1
ATOM 3766 C CA . GLY B 1 248 ? 7.582 -21.672 -0.867 1 90.56 248 GLY B CA 1
ATOM 3767 C C . GLY B 1 248 ? 7.367 -22.281 -2.236 1 90.56 248 GLY B C 1
ATOM 3768 O O . GLY B 1 248 ? 8.25 -22.969 -2.762 1 90.56 248 GLY B O 1
ATOM 3769 N N . ARG B 1 249 ? 6.184 -22.062 -2.854 1 91.75 249 ARG B N 1
ATOM 3770 C CA . ARG B 1 249 ? 5.891 -22.547 -4.195 1 91.75 249 ARG B CA 1
ATOM 3771 C C . ARG B 1 249 ? 6.867 -21.984 -5.215 1 91.75 249 ARG B C 1
ATOM 3773 O O . ARG B 1 249 ? 7.277 -22.672 -6.152 1 91.75 249 ARG B O 1
ATOM 3780 N N . ILE B 1 250 ? 7.246 -20.766 -4.992 1 92.75 250 ILE B N 1
ATOM 3781 C CA . ILE B 1 250 ? 8.125 -20.062 -5.926 1 92.75 250 ILE B CA 1
ATOM 3782 C C . ILE B 1 250 ? 9.555 -20.562 -5.754 1 92.75 250 ILE B C 1
ATOM 3784 O O . ILE B 1 250 ? 10.273 -20.766 -6.738 1 92.75 250 ILE B O 1
ATOM 3788 N N . LEU B 1 251 ? 9.898 -20.781 -4.523 1 88.62 251 LEU B N 1
ATOM 3789 C CA . LEU B 1 251 ? 11.273 -21.172 -4.238 1 88.62 251 LEU B CA 1
ATOM 3790 C C . LEU B 1 251 ? 11.453 -22.688 -4.422 1 88.62 251 LEU B C 1
ATOM 3792 O O . LEU B 1 251 ? 12.578 -23.172 -4.52 1 88.62 251 LEU B O 1
ATOM 3796 N N . GLY B 1 252 ? 10.43 -23.375 -4.738 1 81.25 252 GLY B N 1
ATOM 3797 C CA . GLY B 1 252 ? 10.531 -24.812 -4.906 1 81.25 252 GLY B CA 1
ATOM 3798 C C . GLY B 1 252 ? 10.625 -25.562 -3.588 1 81.25 252 GLY B C 1
ATOM 3799 O O . GLY B 1 252 ? 11.117 -26.703 -3.545 1 81.25 252 GLY B O 1
ATOM 3800 N N . SER B 1 253 ? 10.461 -24.797 -2.461 1 64.69 253 SER B N 1
ATOM 3801 C CA . SER B 1 253 ? 10.516 -25.469 -1.17 1 64.69 253 SER B CA 1
ATOM 3802 C C . SER B 1 253 ? 9.211 -26.219 -0.881 1 64.69 253 SER B C 1
ATOM 3804 O O . SER B 1 253 ? 8.125 -25.672 -1.101 1 64.69 253 SER B O 1
ATOM 3806 N N . GLN B 1 254 ? 8.977 -27.297 -1.479 1 49 254 GLN B N 1
ATOM 3807 C CA . GLN B 1 254 ? 7.836 -28.172 -1.21 1 49 254 GLN B CA 1
ATOM 3808 C C . GLN B 1 254 ? 7.602 -28.328 0.291 1 49 254 GLN B C 1
ATOM 3810 O O . GLN B 1 254 ? 8.555 -28.5 1.058 1 49 254 GLN B O 1
ATOM 3815 N N . ASP B 1 255 ? 6.703 -27.484 0.957 1 41.69 255 ASP B N 1
ATOM 3816 C CA . ASP B 1 255 ? 6.312 -28.156 2.191 1 41.69 255 ASP B CA 1
ATOM 3817 C C . ASP B 1 255 ? 6.059 -29.641 1.95 1 41.69 255 ASP B C 1
ATOM 3819 O O . ASP B 1 255 ? 5.531 -30.016 0.904 1 41.69 255 ASP B O 1
#

pLDDT: mean 75.13, std 20.13, range [25.39, 97.25]

Sequence (510 aa):
MAEPDEGSDIGSALSSLSAALSQLSSAVVNQTSDEINARVTDPLRRASEQITDVAERLGSGSSARPRGIEATREALLDAAAQLFAEKGYEGTGVSEIARRAGYTKGALYANFASKQELFKALIERELARSHEDLESSLTGASMPSGADREAVQRQVLLTLEANLYAIRHPQMRDEVLADTRGQLRRIAEVIARTHGEALAEGQEPAQDYLDDAMVVAAVESFAALGTMLSDDPVAAEAVTRSRDRIIGRILGSQDMAEPDEGSDIGSALSSLSAALSQLSSAVVNQTSDEINARVTDPLRRASEQITDVAERLGSGSSARPRGIEATREALLDAAAQLFAEKGYEGTGVSEIARRAGYTKGALYANFASKQELFKALIERELARSHEDLESSLTGASMPSGADREAVQRQVLLTLEANLYAIRHPQMRDEVLADTRGQLRRIAEVIARTHGEALAEGQEPAQDYLDDAMVVAAVESFAALGTMLSDDPVAAEAVTRSRDRIIGRILGSQD

Secondary structure (DSSP, 8-state):
-----HHHHHHHHHHHHHHHHHHHHHHHHS--HHHHHHHHHHHHHHHHHHHHHHHHHHHHHS------HHHHHHHHHHHHHHHHHHHTTTT--HHHHHHHHT--HHHHHHH-SSHHHHHHHHHHHHHHHHGGGHHHHHHS-S---THHHHHHHHHHHHHHHHHHHHHH-GGGHHHHHHHHHHHHHHHHHHHHHHTT--PPTTPPPPHHHHHHHHHHHHHHHHHHHHHHH---HHHHHHHHHHHHHHHHHHHT---/-----HHHHHHHHHHHHHHHHHHHHHHHHS--SHHHHHHHHHHHHHHHHHHHHHHHHHHHHS------HHHHHHHHHHHHHHHHHHHTTTT--HHHHHHHHT--HHHHHHH-SSHHHHHHHHHHHHHHHHHHHHHHHHHSSS---THHHHHHHHHHHHHHHHHHHHHH-GGGHHHHHHHHHHHHHHHHHHHHHHTT--PPTTPPPPHHHHHHHHHHHHHHHHHHHHHHH---HHHHHHHHHHHHHHHHHHHT---